Protein AF-A0A814FG96-F1 (afdb_monomer_lite)

Secondary structure (DSSP, 8-state):
------GGGG-----SSS-HHHHHHHHHHHHHHHTSHHHHHHHHHHHHHHHHHHHHHHHHHHHHHHTTT-GGGGT--SS--HHHHHHHHTHHHHHHHHHHHHTTT-TT---PPPP-----SS-TT---------TT-HHHHHHHHHHHHHTTTTEEEEEPTTSS-EEEEE-HHHHHHHHHHHHHHS--STT--GGGTS-GGGSPPHHHHHHHHHHHHHHHHHHHHHHHHHHHHHTT--HHHHHHHHHH-EE-TT--EE--HHHHHHHHHHHHHHTT--EEEEEEEEETTEEEEEEEEEEE-HHHHHHHHHHHHTT-THHHHTT-TTSEEEEEE-HHHHHHSGGGGS--EEEEEEE-SS-HHHHHHHHH-GGG-SB--S--HHHHHHHHHHHT--

Foldseek 3Di:
DPPPPLVLVVAQLPFDDFDSLLVLVLSLVLSVVCPDPVSVVLVVVLVVQVVQLVVQVLVVLVVCVVCVDCPVVVVADPDRDPVNVCVSSRVVVNVCSQPVQLVVPPPPDDDDDDDDDDDDPDDPVQDDPADADDSSNSVLVVLSRVLSRLSVPDWDWDQPPPLPDIDTDDQLVVSVVVVLVVQQPPCRPDNDGPCVRQDPVNDDDSVRSVVVNLNSQLRNQSNSLNHLLVLCVVLPADPVLSCLQVVQWDQDPSRGIHTDPVSSVLSVVVVCLVVFAKAKEWEWEADPQATATWIKTKTFDPVLVVVVVVCVVVVNCVNSVCSDPRGIDIGTDDPCCCVDPPVNVDDHHYHYHYDDPDDVVVVSVCVPPPNRHDHDPDDDPVVVVVVVVVVPPD

Structure (mmCIF, N/CA/C/O backbone):
data_AF-A0A814FG96-F1
#
_entry.id   AF-A0A814FG96-F1
#
loop_
_atom_site.group_PDB
_atom_site.id
_atom_site.type_symbol
_atom_site.label_atom_id
_atom_site.label_alt_id
_atom_site.label_comp_id
_atom_site.label_asym_id
_atom_site.label_entity_id
_atom_site.label_seq_id
_atom_site.pdbx_PDB_ins_code
_atom_site.Cartn_x
_atom_site.Cartn_y
_atom_site.Cartn_z
_atom_site.occupancy
_atom_site.B_iso_or_equiv
_atom_site.auth_seq_id
_atom_site.auth_comp_id
_atom_site.auth_asym_id
_atom_site.auth_atom_id
_atom_site.pdbx_PDB_model_num
ATOM 1 N N . MET A 1 1 ? -25.720 1.438 -13.311 1.00 32.06 1 MET A N 1
ATOM 2 C CA . MET A 1 1 ? -24.252 1.304 -13.238 1.00 32.06 1 MET A CA 1
ATOM 3 C C . MET A 1 1 ? -23.891 0.940 -11.808 1.00 32.06 1 MET A C 1
ATOM 5 O O . MET A 1 1 ? -23.768 1.815 -10.967 1.00 32.06 1 MET A O 1
ATOM 9 N N . THR A 1 2 ? -23.833 -0.354 -11.505 1.00 29.09 2 THR A N 1
ATOM 10 C CA . THR A 1 2 ? -23.331 -0.871 -10.227 1.00 29.09 2 THR A CA 1
ATOM 11 C C . THR A 1 2 ? -21.810 -0.804 -10.280 1.00 29.09 2 THR A C 1
ATOM 13 O O . THR A 1 2 ? -21.156 -1.752 -10.710 1.00 29.09 2 THR A O 1
ATOM 16 N N . GLY A 1 3 ? -21.257 0.365 -9.954 1.00 34.72 3 GLY A N 1
ATOM 17 C CA . GLY A 1 3 ? -19.826 0.497 -9.726 1.00 34.72 3 GLY A CA 1
ATOM 18 C C . GLY A 1 3 ? -19.466 -0.430 -8.578 1.00 34.72 3 GLY A C 1
ATOM 19 O O . GLY A 1 3 ? -19.923 -0.241 -7.454 1.00 34.72 3 GLY A O 1
ATOM 20 N N . THR A 1 4 ? -18.713 -1.484 -8.867 1.00 39.66 4 THR A N 1
ATOM 21 C CA . THR A 1 4 ? -18.020 -2.234 -7.830 1.00 39.66 4 THR A CA 1
ATOM 22 C C . THR A 1 4 ? -17.029 -1.265 -7.201 1.00 39.66 4 THR A C 1
ATOM 24 O O . THR A 1 4 ? -15.940 -1.096 -7.744 1.00 39.66 4 THR A O 1
ATOM 27 N N . ASN A 1 5 ? -17.418 -0.589 -6.118 1.00 45.56 5 ASN A N 1
ATOM 28 C CA . ASN A 1 5 ? -16.487 0.198 -5.319 1.00 45.56 5 ASN A CA 1
ATOM 29 C C . ASN A 1 5 ? -15.372 -0.760 -4.889 1.00 45.56 5 ASN A C 1
ATOM 31 O O . ASN A 1 5 ? -15.609 -1.716 -4.148 1.00 45.56 5 ASN A O 1
ATOM 35 N N . ASP A 1 6 ? -14.189 -0.587 -5.470 1.00 56.34 6 ASP A N 1
ATOM 36 C CA . ASP A 1 6 ? -12.987 -1.302 -5.067 1.00 56.34 6 ASP A CA 1
ATOM 37 C C . ASP A 1 6 ? -12.554 -0.658 -3.747 1.00 56.34 6 ASP A C 1
ATOM 39 O O . ASP A 1 6 ? -11.862 0.352 -3.742 1.00 56.34 6 ASP A O 1
ATOM 43 N N . ILE A 1 7 ? -13.067 -1.175 -2.625 1.00 56.53 7 ILE A N 1
ATOM 44 C CA . ILE A 1 7 ? -12.892 -0.601 -1.275 1.00 56.53 7 ILE A CA 1
ATOM 45 C C . ILE A 1 7 ? -11.400 -0.437 -0.930 1.00 56.53 7 ILE A C 1
ATOM 47 O O . ILE A 1 7 ? -11.021 0.467 -0.190 1.00 56.53 7 ILE A O 1
ATOM 51 N N . LEU A 1 8 ? -10.529 -1.269 -1.513 1.00 49.03 8 LEU A N 1
ATOM 52 C CA . LEU A 1 8 ? -9.080 -1.170 -1.338 1.00 49.03 8 LEU A CA 1
ATOM 53 C C . LEU A 1 8 ? -8.465 0.036 -2.070 1.00 49.03 8 LEU A C 1
ATOM 55 O O . LEU A 1 8 ? -7.404 0.506 -1.663 1.00 49.03 8 LEU A O 1
ATOM 59 N N . ALA A 1 9 ? -9.128 0.575 -3.098 1.00 50.78 9 ALA A N 1
ATOM 60 C CA . ALA A 1 9 ? -8.677 1.759 -3.830 1.00 50.78 9 ALA A CA 1
ATOM 61 C C . ALA A 1 9 ? -8.843 3.071 -3.035 1.00 50.78 9 ALA A C 1
ATOM 63 O O . ALA A 1 9 ? -8.224 4.074 -3.383 1.00 50.78 9 ALA A O 1
ATOM 64 N N . GLU A 1 10 ? -9.633 3.074 -1.955 1.00 50.91 10 GLU A N 1
ATOM 65 C CA . GLU A 1 10 ? -9.820 4.236 -1.066 1.00 50.91 10 GLU A CA 1
ATOM 66 C C . GLU A 1 10 ? -8.722 4.349 0.010 1.00 50.91 10 GLU A C 1
ATOM 68 O O . GLU A 1 10 ? -8.708 5.280 0.821 1.00 50.91 10 GLU A O 1
ATOM 73 N N . PHE A 1 11 ? -7.797 3.389 0.048 1.00 43.09 11 PHE A N 1
ATOM 74 C CA . PHE A 1 11 ? -6.845 3.238 1.132 1.00 43.09 11 PHE A CA 1
ATOM 75 C C . PHE A 1 11 ? -5.525 3.984 0.877 1.00 43.09 11 PHE A C 1
ATOM 77 O O . PHE A 1 11 ? -4.834 3.743 -0.111 1.00 43.09 11 PHE A O 1
ATOM 84 N N . ASP A 1 12 ? -5.119 4.841 1.820 1.00 52.84 12 ASP A N 1
ATOM 85 C CA . ASP A 1 12 ? -3.823 5.526 1.793 1.00 52.84 12 ASP A CA 1
ATOM 86 C C . ASP A 1 12 ? -2.829 4.888 2.776 1.00 52.84 12 ASP A C 1
ATOM 88 O O . ASP A 1 12 ? -2.975 5.003 3.997 1.00 52.84 12 ASP A O 1
ATOM 92 N N . ALA A 1 13 ? -1.789 4.247 2.236 1.00 53.00 13 ALA A N 1
ATOM 93 C CA . ALA A 1 13 ? -0.706 3.638 3.006 1.00 53.00 13 ALA A CA 1
ATOM 94 C C . ALA A 1 13 ? 0.504 4.572 3.246 1.00 53.00 13 ALA A C 1
ATOM 96 O O . ALA A 1 13 ? 1.522 4.136 3.800 1.00 53.00 13 ALA A O 1
ATOM 97 N N . HIS A 1 14 ? 0.434 5.851 2.849 1.00 56.59 14 HIS A N 1
ATOM 98 C CA . HIS A 1 14 ? 1.506 6.825 3.067 1.00 56.59 14 HIS A CA 1
ATOM 99 C C . HIS A 1 14 ? 1.584 7.205 4.545 1.00 56.59 14 HIS A C 1
ATOM 101 O O . HIS A 1 14 ? 0.893 8.102 5.017 1.00 56.59 14 HIS A O 1
ATOM 107 N N . VAL A 1 15 ? 2.443 6.537 5.305 1.00 52.94 15 VAL A N 1
ATOM 108 C CA . VAL A 1 15 ? 2.525 6.710 6.759 1.00 52.94 15 VAL A CA 1
ATOM 109 C C . VAL A 1 15 ? 3.957 7.021 7.188 1.00 52.94 15 VAL A C 1
ATOM 111 O O . VAL A 1 15 ? 4.733 6.108 7.428 1.00 52.94 15 VAL A O 1
ATOM 114 N N . GLY A 1 16 ? 4.326 8.297 7.296 1.00 50.75 16 GLY A N 1
ATOM 115 C CA . GLY A 1 16 ? 5.593 8.730 7.909 1.00 50.75 16 GLY A CA 1
ATOM 116 C C . GLY A 1 16 ? 6.891 8.341 7.170 1.00 50.75 16 GLY A C 1
ATOM 117 O O . GLY A 1 16 ? 7.055 7.224 6.685 1.00 50.75 16 GLY A O 1
ATOM 118 N N . ASP A 1 17 ? 7.783 9.327 7.100 1.00 51.94 17 ASP A N 1
ATOM 119 C CA . ASP A 1 17 ? 9.218 9.471 6.773 1.00 51.94 17 ASP A CA 1
ATOM 120 C C . ASP A 1 17 ? 10.021 8.436 5.951 1.00 51.94 17 ASP A C 1
ATOM 122 O O . ASP A 1 17 ? 11.017 8.832 5.347 1.00 51.94 17 ASP A O 1
ATOM 126 N N . CYS A 1 18 ? 9.641 7.159 5.839 1.00 57.38 18 CYS A N 1
ATOM 127 C CA . CYS A 1 18 ? 10.362 6.178 5.017 1.00 57.38 18 CYS A CA 1
ATOM 128 C C . CYS A 1 18 ? 9.415 5.180 4.329 1.00 57.38 18 CYS A C 1
ATOM 130 O O . CYS A 1 18 ? 8.377 4.790 4.865 1.00 57.38 18 CYS A O 1
ATOM 132 N N . SER A 1 19 ? 9.795 4.710 3.139 1.00 69.88 19 SER A N 1
ATOM 133 C CA . SER A 1 19 ? 9.198 3.518 2.512 1.00 69.88 19 SER A CA 1
ATOM 134 C C . SER A 1 19 ? 7.707 3.607 2.138 1.00 69.88 19 SER A C 1
ATOM 136 O O . SER A 1 19 ? 7.017 2.589 2.086 1.00 69.88 19 SER A O 1
ATOM 138 N N . CYS A 1 20 ? 7.157 4.798 1.878 1.00 78.88 20 CYS A N 1
ATOM 139 C CA . CYS A 1 20 ? 5.778 4.918 1.378 1.00 78.88 20 CYS A CA 1
ATOM 140 C C . CYS A 1 20 ? 5.579 4.187 0.038 1.00 78.88 20 CYS A C 1
ATOM 142 O O . CYS A 1 20 ? 4.586 3.484 -0.129 1.00 78.88 20 CYS A O 1
ATOM 144 N N . HIS A 1 21 ? 6.567 4.255 -0.858 1.00 83.62 21 HIS A N 1
ATOM 145 C CA . HIS A 1 21 ? 6.588 3.532 -2.132 1.00 83.62 21 HIS A CA 1
ATOM 146 C C . HIS A 1 21 ? 6.525 2.010 -1.949 1.00 83.62 21 HIS A C 1
ATOM 148 O O . HIS A 1 21 ? 5.858 1.327 -2.720 1.00 83.62 21 HIS A O 1
ATOM 154 N N . LEU A 1 22 ? 7.153 1.480 -0.895 1.00 89.94 22 LEU A N 1
ATOM 155 C CA . LEU A 1 22 ? 7.085 0.057 -0.554 1.00 89.94 22 LEU A CA 1
ATOM 156 C C . LEU A 1 22 ? 5.679 -0.354 -0.126 1.00 89.94 22 LEU A C 1
ATOM 158 O O . LEU A 1 22 ? 5.144 -1.343 -0.612 1.00 89.94 22 LEU A O 1
ATOM 162 N N . ARG A 1 23 ? 5.036 0.445 0.726 1.00 89.38 23 ARG A N 1
ATOM 163 C CA . ARG A 1 23 ? 3.675 0.152 1.191 1.00 89.38 23 ARG A CA 1
ATOM 164 C C . ARG A 1 23 ? 2.630 0.306 0.094 1.00 89.38 23 ARG A C 1
ATOM 166 O O . ARG A 1 23 ? 1.677 -0.464 0.072 1.00 89.38 23 ARG A O 1
ATOM 173 N N . ALA A 1 24 ? 2.830 1.232 -0.842 1.00 86.88 24 ALA A N 1
ATOM 174 C CA . ALA A 1 24 ? 2.016 1.308 -2.052 1.00 86.88 24 ALA A CA 1
ATOM 175 C C . ALA A 1 24 ? 2.110 0.003 -2.869 1.00 86.88 24 ALA A C 1
ATOM 177 O O . ALA A 1 24 ? 1.088 -0.530 -3.293 1.00 86.88 24 ALA A O 1
ATOM 178 N N . GLN A 1 25 ? 3.311 -0.570 -3.010 1.00 90.06 25 GLN A N 1
ATOM 179 C CA . GLN A 1 25 ? 3.497 -1.867 -3.671 1.00 90.06 25 GLN A CA 1
ATOM 180 C C . GLN A 1 25 ? 2.870 -3.038 -2.888 1.00 90.06 25 GLN A C 1
ATOM 182 O O . GLN A 1 25 ? 2.277 -3.941 -3.486 1.00 90.06 25 GLN A O 1
ATOM 187 N N . MET A 1 26 ? 2.955 -3.030 -1.556 1.00 92.25 26 MET A N 1
ATOM 188 C CA . MET A 1 26 ? 2.287 -4.024 -0.702 1.00 92.25 26 MET A CA 1
ATOM 189 C C . MET A 1 26 ? 0.759 -3.953 -0.848 1.00 92.25 26 MET A C 1
ATOM 191 O O . MET A 1 26 ? 0.104 -4.982 -1.013 1.00 92.25 26 MET A O 1
ATOM 195 N N . LEU A 1 27 ? 0.190 -2.744 -0.866 1.00 90.12 27 LEU A N 1
ATOM 196 C CA . LEU A 1 27 ? -1.242 -2.523 -1.082 1.00 90.12 27 LEU A CA 1
ATOM 197 C C . LEU A 1 27 ? -1.688 -2.949 -2.486 1.00 90.12 27 LEU A C 1
ATOM 199 O O . LEU A 1 27 ? -2.752 -3.547 -2.642 1.00 90.12 27 LEU A O 1
ATOM 203 N N . LEU A 1 28 ? -0.865 -2.704 -3.507 1.00 88.50 28 LEU A N 1
ATOM 204 C CA . LEU A 1 28 ? -1.119 -3.213 -4.852 1.00 88.50 28 LEU A CA 1
ATOM 205 C C . LEU A 1 28 ? -1.149 -4.748 -4.866 1.00 88.50 28 LEU A C 1
ATOM 207 O O . LEU A 1 28 ? -2.043 -5.340 -5.465 1.00 88.50 28 LEU A O 1
ATOM 211 N N . SER A 1 29 ? -0.222 -5.392 -4.153 1.00 89.62 29 SER A N 1
ATOM 212 C CA . SER A 1 29 ? -0.189 -6.855 -4.022 1.00 89.62 29 SER A CA 1
ATOM 213 C C . SER A 1 29 ? -1.454 -7.392 -3.345 1.00 89.62 29 SER A C 1
ATOM 215 O O . SER A 1 29 ? -2.035 -8.362 -3.829 1.00 89.62 29 SER A O 1
ATOM 217 N N . LEU A 1 30 ? -1.931 -6.724 -2.286 1.00 90.25 30 LEU A N 1
ATOM 218 C CA . LEU A 1 30 ? -3.223 -7.023 -1.657 1.00 90.25 30 LEU A CA 1
ATOM 219 C C . LEU A 1 30 ? -4.380 -6.859 -2.645 1.00 90.25 30 LEU A C 1
ATOM 221 O O . LEU A 1 30 ? -5.198 -7.761 -2.786 1.00 90.25 30 LEU A O 1
ATOM 225 N N . THR A 1 31 ? -4.427 -5.741 -3.367 1.00 86.62 31 THR A N 1
ATOM 226 C CA . THR A 1 31 ? -5.494 -5.453 -4.336 1.00 86.62 31 THR A CA 1
ATOM 227 C C . THR A 1 31 ? -5.555 -6.529 -5.417 1.00 86.62 31 THR A C 1
ATOM 229 O O . THR A 1 31 ? -6.626 -7.047 -5.721 1.00 86.62 31 THR A O 1
ATOM 232 N N . CYS A 1 32 ? -4.407 -6.933 -5.963 1.00 85.62 32 CYS A N 1
ATOM 233 C CA . CYS A 1 32 ? -4.328 -8.028 -6.926 1.00 85.62 32 CYS A CA 1
ATOM 234 C C . CYS A 1 32 ? -4.783 -9.364 -6.322 1.00 85.62 32 CYS A C 1
ATOM 236 O O . CYS A 1 32 ? -5.530 -10.096 -6.965 1.00 85.62 32 CYS A O 1
ATOM 238 N N . TYR A 1 33 ? -4.379 -9.665 -5.087 1.00 87.06 33 TYR A N 1
ATOM 239 C CA . TYR A 1 33 ? -4.715 -10.917 -4.411 1.00 87.06 33 TYR A CA 1
ATOM 240 C C . TYR A 1 33 ? -6.209 -11.037 -4.081 1.00 87.06 33 TYR A C 1
ATOM 242 O O . TYR A 1 33 ? -6.802 -12.090 -4.305 1.00 87.06 33 TYR A O 1
ATOM 250 N N . TYR A 1 34 ? -6.838 -9.967 -3.594 1.00 84.62 34 TYR A N 1
ATOM 251 C CA . TYR A 1 34 ? -8.239 -9.961 -3.155 1.00 84.62 34 TYR A CA 1
ATOM 252 C C . TYR A 1 34 ? -9.258 -9.690 -4.273 1.00 84.62 34 TYR A C 1
ATOM 254 O O . TYR A 1 34 ? -10.462 -9.705 -4.027 1.00 84.62 34 TYR A O 1
ATOM 262 N N . ARG A 1 35 ? -8.804 -9.495 -5.517 1.00 82.19 35 ARG A N 1
ATOM 263 C CA . ARG A 1 35 ? -9.688 -9.365 -6.690 1.00 82.19 35 ARG A CA 1
ATOM 264 C C . ARG A 1 35 ? -10.428 -10.646 -7.063 1.00 82.19 35 ARG A C 1
ATOM 266 O O . ARG A 1 35 ? -11.448 -10.576 -7.744 1.00 82.19 35 ARG A O 1
ATOM 273 N N . GLU A 1 36 ? -9.927 -11.803 -6.645 1.00 83.12 36 GLU A N 1
ATOM 274 C CA . GLU A 1 36 ? -10.606 -13.082 -6.851 1.00 83.12 36 GLU A CA 1
ATOM 275 C C . GLU A 1 36 ? -11.927 -13.135 -6.065 1.00 83.12 36 GLU A C 1
ATOM 277 O O . GLU A 1 36 ? -11.969 -12.794 -4.883 1.00 83.12 36 GLU A O 1
ATOM 282 N N . SER A 1 37 ? -13.008 -13.609 -6.698 1.00 76.88 37 SER A N 1
ATOM 283 C CA . SER A 1 37 ? -14.371 -13.563 -6.136 1.00 76.88 37 SER A CA 1
ATOM 284 C C . SER A 1 37 ? -14.483 -14.164 -4.732 1.00 76.88 37 SER A C 1
ATOM 286 O O . SER A 1 37 ? -15.028 -13.526 -3.838 1.00 76.88 37 SER A O 1
ATOM 288 N N . LYS A 1 38 ? -13.884 -15.338 -4.502 1.00 79.44 38 LYS A N 1
ATOM 289 C CA . LYS A 1 38 ? -13.895 -16.018 -3.192 1.00 79.44 38 LYS A CA 1
ATOM 290 C C . LYS A 1 38 ? -13.230 -15.208 -2.076 1.00 79.44 38 LYS A C 1
ATOM 292 O O . LYS A 1 38 ? -13.612 -15.314 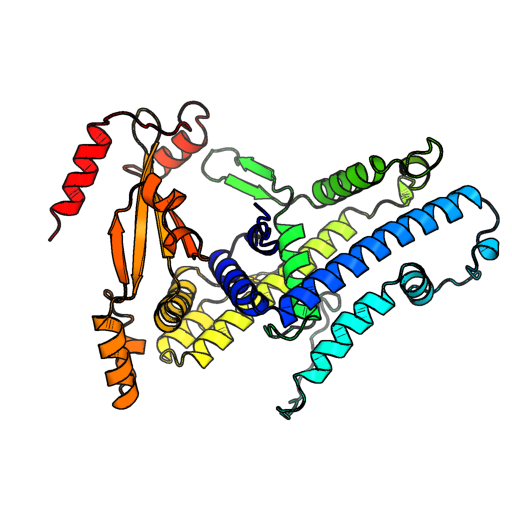-0.918 1.00 79.44 38 LYS A O 1
ATOM 297 N N . ARG A 1 39 ? -12.197 -14.428 -2.404 1.00 82.81 39 ARG A N 1
ATOM 298 C CA . ARG A 1 39 ? -11.474 -13.597 -1.427 1.00 82.81 39 ARG A CA 1
ATOM 299 C C . ARG A 1 39 ? -12.190 -12.273 -1.188 1.00 82.81 39 ARG A C 1
ATOM 301 O O . ARG A 1 39 ? -12.099 -11.722 -0.096 1.00 82.81 39 ARG A O 1
ATOM 308 N N . ARG A 1 40 ? -12.935 -11.793 -2.184 1.00 80.50 40 ARG A N 1
ATOM 309 C CA . ARG A 1 40 ? -13.834 -10.650 -2.037 1.00 80.50 40 ARG A CA 1
ATOM 310 C C . ARG A 1 40 ? -14.973 -10.945 -1.062 1.00 80.50 40 ARG A C 1
ATOM 312 O O . ARG A 1 40 ? -15.232 -10.117 -0.200 1.00 80.50 40 ARG A O 1
ATOM 319 N N . GLU A 1 41 ? -15.565 -12.138 -1.140 1.00 83.69 41 GLU A N 1
ATOM 320 C CA . GLU A 1 41 ? -16.583 -12.593 -0.179 1.00 83.69 41 GLU A CA 1
ATOM 321 C C . GLU A 1 41 ? -16.067 -12.516 1.266 1.00 83.69 41 GLU A C 1
ATOM 323 O O . GLU A 1 41 ? -16.760 -12.006 2.137 1.00 83.69 41 GLU A O 1
ATOM 328 N N . TRP A 1 42 ? -14.809 -12.903 1.511 1.00 85.00 42 TRP A N 1
ATOM 329 C CA . TRP A 1 42 ? -14.197 -12.759 2.836 1.00 85.00 42 TRP A CA 1
ATOM 330 C C . TRP A 1 42 ? -14.103 -11.295 3.303 1.00 85.00 42 TRP A C 1
ATOM 332 O O . TRP A 1 42 ? -14.369 -11.014 4.471 1.00 85.00 42 TRP A O 1
ATOM 342 N N . ILE A 1 43 ? -13.748 -10.352 2.418 1.00 83.19 43 ILE A N 1
ATOM 343 C CA . ILE A 1 43 ? -13.726 -8.919 2.764 1.00 83.19 43 ILE A CA 1
ATOM 344 C C . ILE A 1 43 ? -15.132 -8.460 3.163 1.00 83.19 43 ILE A C 1
ATOM 346 O O . ILE A 1 43 ? -15.290 -7.790 4.185 1.00 83.19 43 ILE A O 1
ATOM 350 N N . ASP A 1 44 ? -16.141 -8.833 2.377 1.00 85.81 44 ASP A N 1
ATOM 351 C CA . ASP A 1 44 ? -17.533 -8.466 2.632 1.00 85.81 44 ASP A CA 1
ATOM 352 C C . ASP A 1 44 ? -18.036 -9.060 3.963 1.00 85.81 44 ASP A C 1
ATOM 354 O O . ASP A 1 44 ? -18.665 -8.348 4.753 1.00 85.81 44 ASP A O 1
ATOM 358 N N . ASP A 1 45 ? -17.677 -10.312 4.271 1.00 86.00 45 ASP A N 1
ATOM 359 C CA . ASP A 1 45 ? -17.979 -10.974 5.547 1.00 86.00 45 ASP A CA 1
ATOM 360 C C . ASP A 1 45 ? -17.340 -10.241 6.736 1.00 86.00 45 ASP A C 1
ATOM 362 O O . ASP A 1 45 ? -18.005 -9.971 7.742 1.00 86.00 45 ASP A O 1
ATOM 366 N N . VAL A 1 46 ? -16.056 -9.874 6.630 1.00 85.94 46 VAL A N 1
ATOM 367 C CA . VAL A 1 46 ? -15.350 -9.124 7.682 1.00 85.94 46 VAL A CA 1
ATOM 368 C C . VAL A 1 46 ? -15.980 -7.750 7.888 1.00 85.94 46 VAL A C 1
ATOM 370 O O . VAL A 1 46 ? -16.212 -7.358 9.032 1.00 85.94 46 VAL A O 1
ATOM 373 N N . ILE A 1 47 ? -16.310 -7.032 6.811 1.00 86.44 47 ILE A N 1
ATOM 374 C CA . ILE A 1 47 ? -17.018 -5.746 6.894 1.00 86.44 47 ILE A CA 1
ATOM 375 C C . ILE A 1 47 ? -18.373 -5.928 7.585 1.00 86.44 47 ILE A C 1
ATOM 377 O O . ILE A 1 47 ? -18.734 -5.123 8.446 1.00 86.44 47 ILE A O 1
ATOM 381 N N . GLY A 1 48 ? -19.116 -6.982 7.240 1.00 87.00 48 GLY A N 1
ATOM 382 C CA . GLY A 1 48 ? -20.388 -7.319 7.876 1.00 87.00 48 GLY A CA 1
ATOM 383 C C . GLY A 1 48 ? -20.244 -7.539 9.382 1.00 87.00 48 GLY A C 1
ATOM 384 O O . GLY A 1 48 ? -21.003 -6.969 10.168 1.00 87.00 48 GLY A O 1
ATOM 385 N N . VAL A 1 49 ? -19.232 -8.301 9.806 1.00 88.38 49 VAL A N 1
ATOM 386 C CA . VAL A 1 49 ? -18.964 -8.536 11.232 1.00 88.38 49 VAL A CA 1
ATOM 387 C C . VAL A 1 49 ? -18.522 -7.266 11.953 1.00 88.38 49 VAL A C 1
ATOM 389 O O . VAL A 1 49 ? -19.004 -7.017 13.054 1.00 88.38 49 VAL A O 1
ATOM 392 N N . LEU A 1 50 ? -17.672 -6.432 11.350 1.00 87.25 50 LEU A N 1
ATOM 393 C CA . LEU A 1 50 ? -17.252 -5.162 11.955 1.00 87.25 50 LEU A CA 1
ATOM 394 C C . LEU A 1 50 ? -18.436 -4.209 12.171 1.00 87.25 50 LEU A C 1
ATOM 396 O O . LEU A 1 50 ? -18.556 -3.634 13.251 1.00 87.25 50 LEU A O 1
ATOM 400 N N . LYS A 1 51 ? -19.357 -4.111 11.203 1.00 85.56 51 LYS A N 1
ATOM 401 C CA . LYS A 1 51 ? -20.606 -3.340 11.352 1.00 85.56 51 LYS A CA 1
ATOM 402 C C . LYS A 1 51 ? -21.495 -3.889 12.468 1.00 85.56 51 LYS A C 1
ATOM 404 O O . LYS A 1 51 ? -22.101 -3.128 13.217 1.00 85.56 51 LYS A O 1
ATOM 409 N N . ASN A 1 52 ? -21.570 -5.212 12.607 1.00 86.38 52 ASN A N 1
ATOM 410 C CA . ASN A 1 52 ? -22.314 -5.830 13.703 1.00 86.38 52 ASN A CA 1
ATOM 411 C C . ASN A 1 52 ? -21.668 -5.539 15.062 1.00 86.38 52 ASN A C 1
ATOM 413 O O . ASN A 1 52 ? -22.384 -5.236 16.012 1.00 86.38 52 ASN A O 1
ATOM 417 N N . ILE A 1 53 ? -20.335 -5.583 15.153 1.00 87.69 53 ILE A N 1
ATOM 418 C CA . ILE A 1 53 ? -19.602 -5.218 16.372 1.00 87.69 53 ILE A CA 1
ATOM 419 C C . ILE A 1 53 ? -19.890 -3.765 16.752 1.00 87.69 53 ILE A C 1
ATOM 421 O O . ILE A 1 53 ? -20.202 -3.496 17.908 1.00 87.69 53 ILE A O 1
ATOM 425 N N . GLU A 1 54 ? -19.853 -2.842 15.791 1.00 82.88 54 GLU A N 1
ATOM 426 C CA . GLU A 1 54 ? -20.197 -1.434 16.008 1.00 82.88 54 GLU A CA 1
ATOM 427 C C . GLU A 1 54 ? -21.616 -1.277 16.586 1.00 82.88 54 GLU A C 1
ATOM 429 O O . GLU A 1 54 ? -21.792 -0.679 17.650 1.00 82.88 54 GLU A O 1
ATOM 434 N N . ASN A 1 55 ? -22.616 -1.912 15.966 1.00 82.19 55 ASN A N 1
ATOM 435 C CA . ASN A 1 55 ? -24.002 -1.902 16.451 1.00 82.19 55 ASN A CA 1
ATOM 436 C C . ASN A 1 55 ? -24.156 -2.522 17.852 1.00 82.19 55 ASN A C 1
ATOM 438 O O . ASN A 1 55 ? -24.936 -2.034 18.679 1.00 82.19 55 ASN A O 1
ATOM 442 N N . ASN A 1 56 ? -23.413 -3.591 18.145 1.00 85.12 56 ASN A N 1
ATOM 443 C CA . ASN A 1 56 ? -23.442 -4.249 19.449 1.00 85.12 56 ASN A CA 1
ATOM 444 C C . ASN A 1 56 ? -22.795 -3.386 20.535 1.00 85.12 56 ASN A C 1
ATOM 446 O O . ASN A 1 56 ? -23.329 -3.311 21.641 1.00 85.12 56 ASN A O 1
ATOM 450 N N . ILE A 1 57 ? -21.680 -2.714 20.227 1.00 81.00 57 ILE A N 1
ATOM 451 C CA . ILE A 1 57 ? -21.032 -1.747 21.124 1.00 81.00 57 ILE A CA 1
ATOM 452 C C . ILE A 1 57 ? -22.028 -0.642 21.476 1.00 81.00 57 ILE A C 1
ATOM 454 O O . ILE A 1 57 ? -22.255 -0.364 22.653 1.00 81.00 57 ILE A O 1
ATOM 458 N N . ILE A 1 58 ? -22.668 -0.068 20.461 1.00 74.94 58 ILE A N 1
ATOM 459 C CA . ILE A 1 58 ? -23.700 0.961 20.603 1.00 74.94 58 ILE A CA 1
ATOM 460 C C . ILE A 1 58 ? -24.838 0.494 21.523 1.00 74.94 58 ILE A C 1
ATOM 462 O O . ILE A 1 58 ? -25.200 1.184 22.479 1.00 74.94 58 ILE A O 1
ATOM 466 N N . THR A 1 59 ? -25.379 -0.698 21.264 1.00 77.94 59 THR A N 1
ATOM 467 C CA . THR A 1 59 ? -26.486 -1.268 22.046 1.00 77.94 59 THR A CA 1
ATOM 468 C C . THR A 1 59 ? -26.064 -1.512 23.493 1.00 77.94 59 THR A C 1
ATOM 470 O O . THR A 1 59 ? -26.774 -1.136 24.424 1.00 77.94 59 THR A O 1
ATOM 473 N N . MET A 1 60 ? -24.871 -2.077 23.692 1.00 79.38 60 MET A N 1
ATOM 474 C CA . MET A 1 60 ? -24.295 -2.322 25.011 1.00 79.38 60 MET A CA 1
ATOM 475 C C . MET A 1 60 ? -24.120 -1.022 25.804 1.00 79.38 60 MET A C 1
ATOM 477 O O . MET A 1 60 ? -24.458 -0.987 26.987 1.00 79.38 60 MET A O 1
ATOM 481 N N . TYR A 1 61 ? -23.634 0.052 25.177 1.00 73.44 61 TYR A N 1
ATOM 482 C CA . TYR A 1 61 ? -23.526 1.359 25.829 1.00 73.44 61 TYR A CA 1
ATOM 483 C C . TYR A 1 61 ? -24.896 1.928 26.219 1.00 73.44 61 TYR A C 1
ATOM 485 O O . TYR A 1 61 ? -25.050 2.412 27.342 1.00 73.44 61 TYR A O 1
ATOM 493 N N . SER A 1 62 ? -25.900 1.821 25.343 1.00 71.50 62 SER A N 1
ATOM 494 C CA . SER A 1 62 ? -27.277 2.251 25.639 1.00 71.50 62 SER A CA 1
ATOM 495 C C . SER A 1 62 ? -27.868 1.496 26.837 1.00 71.50 62 SER A C 1
ATOM 497 O O . SER A 1 62 ? -28.472 2.086 27.738 1.00 71.50 62 SER A O 1
ATOM 499 N N . ASP A 1 63 ? -27.620 0.190 26.903 1.00 74.44 63 ASP A N 1
ATOM 500 C CA . ASP A 1 63 ? -28.034 -0.665 28.010 1.00 74.44 63 ASP A CA 1
ATOM 501 C C . ASP A 1 63 ? -27.359 -0.285 29.335 1.00 74.44 63 ASP A C 1
ATOM 503 O O . ASP A 1 63 ? -28.040 -0.171 30.359 1.00 74.44 63 ASP A O 1
ATOM 507 N N . ILE A 1 64 ? -26.043 -0.036 29.319 1.00 72.69 64 ILE A N 1
ATOM 508 C CA . ILE A 1 64 ? -25.279 0.440 30.486 1.00 72.69 64 ILE A CA 1
ATOM 509 C C . ILE A 1 64 ? -25.840 1.769 30.992 1.00 72.69 64 ILE A C 1
ATOM 511 O O . ILE A 1 64 ? -26.049 1.919 32.198 1.00 72.69 64 ILE A O 1
ATOM 515 N N . HIS A 1 65 ? -26.145 2.698 30.084 1.00 67.88 65 HIS A N 1
ATOM 516 C CA . HIS A 1 65 ? -26.738 3.984 30.434 1.00 67.88 65 HIS A CA 1
ATOM 517 C C . HIS A 1 65 ? -28.088 3.824 31.132 1.00 67.88 65 HIS A C 1
ATOM 519 O O . HIS A 1 65 ? -28.297 4.314 32.241 1.00 67.88 65 HIS A O 1
ATOM 525 N N . ARG A 1 66 ? -29.011 3.087 30.507 1.00 68.25 66 ARG A N 1
ATOM 526 C CA . ARG A 1 66 ? -30.354 2.856 31.053 1.00 68.25 66 ARG A CA 1
ATOM 527 C C . ARG A 1 66 ? -30.302 2.183 32.426 1.00 68.25 66 ARG A C 1
ATOM 529 O O . ARG A 1 66 ? -31.191 2.394 33.247 1.00 68.25 66 ARG A O 1
ATOM 536 N N . ALA A 1 67 ? -29.267 1.385 32.674 1.00 68.62 67 ALA A N 1
ATOM 537 C CA . ALA A 1 67 ? -29.112 0.615 33.893 1.00 68.62 67 ALA A CA 1
ATOM 538 C C . ALA A 1 67 ? -28.382 1.338 35.040 1.00 68.62 67 ALA A C 1
ATOM 540 O O . ALA A 1 67 ? -28.258 0.685 36.075 1.00 68.62 67 ALA A O 1
ATOM 541 N N . HIS A 1 68 ? -27.898 2.590 34.885 1.00 58.44 68 HIS A N 1
ATOM 542 C CA . HIS A 1 68 ? -27.069 3.404 35.819 1.00 58.44 68 HIS A CA 1
ATOM 543 C C . HIS A 1 68 ? -27.290 3.139 37.340 1.00 58.44 68 HIS A C 1
ATOM 545 O O . HIS A 1 68 ? -27.840 3.953 38.077 1.00 58.44 68 HIS A O 1
ATOM 551 N N . GLY A 1 69 ? -26.827 1.984 37.833 1.00 53.84 69 GLY A N 1
ATOM 552 C CA . GLY A 1 69 ? -27.058 1.488 39.195 1.00 53.84 69 GLY A CA 1
ATOM 553 C C . GLY A 1 69 ? -26.972 -0.040 39.350 1.00 53.84 69 GLY A C 1
ATOM 554 O O . GLY A 1 69 ? -26.462 -0.515 40.363 1.00 53.84 69 GLY A O 1
ATOM 555 N N . VAL A 1 70 ? -27.389 -0.837 38.353 1.00 55.22 70 VAL A N 1
ATOM 556 C CA . VAL A 1 70 ? -27.346 -2.316 38.420 1.00 55.22 70 VAL A CA 1
ATOM 557 C C . VAL A 1 70 ? -26.753 -2.918 37.144 1.00 55.22 70 VAL A C 1
ATOM 559 O O . VAL A 1 70 ? -27.443 -3.538 36.337 1.00 55.22 70 VAL A O 1
ATOM 562 N N . VAL A 1 71 ? -25.429 -2.811 37.005 1.00 57.69 71 VAL A N 1
ATOM 563 C CA . VAL A 1 71 ? -24.637 -3.455 35.932 1.00 57.69 71 VAL A CA 1
ATOM 564 C C . VAL A 1 71 ? -24.897 -4.974 35.863 1.00 57.69 71 VAL A C 1
ATOM 566 O O . VAL A 1 71 ? -24.935 -5.550 34.779 1.00 57.69 71 VAL A O 1
ATOM 569 N N . ARG A 1 72 ? -25.215 -5.608 37.005 1.00 55.12 72 ARG A N 1
ATOM 570 C CA . ARG A 1 72 ? -25.582 -7.036 37.105 1.00 55.12 72 ARG A CA 1
ATOM 571 C C . ARG A 1 72 ? -26.791 -7.433 36.253 1.00 55.12 72 ARG A C 1
ATOM 573 O O . ARG A 1 72 ? -26.839 -8.558 35.768 1.00 55.12 72 ARG A O 1
ATOM 580 N N . SER A 1 73 ? -27.747 -6.523 36.052 1.00 58.19 73 SER A N 1
ATOM 581 C CA . SER A 1 73 ? -28.959 -6.783 35.255 1.00 58.19 73 SER A CA 1
ATOM 582 C C . SER A 1 73 ? -28.669 -6.919 33.761 1.00 58.19 73 SER A C 1
ATOM 584 O O . SER A 1 73 ? -29.442 -7.532 33.033 1.00 58.19 73 SER A O 1
ATOM 586 N N . LEU A 1 74 ? -27.515 -6.417 33.320 1.00 59.25 74 LEU A N 1
ATOM 587 C CA . LEU A 1 74 ? -27.045 -6.548 31.950 1.00 59.25 74 LEU A CA 1
ATOM 588 C C . LEU A 1 74 ? -26.325 -7.876 31.712 1.00 59.25 74 LEU A C 1
ATOM 590 O O . LEU A 1 74 ? -25.803 -8.070 30.624 1.00 59.25 74 LEU A O 1
ATOM 594 N N . GLY A 1 75 ? -26.251 -8.774 32.700 1.00 61.28 75 GLY A N 1
ATOM 595 C CA . GLY A 1 75 ? -25.498 -10.031 32.605 1.00 61.28 75 GLY A CA 1
ATOM 596 C C . GLY A 1 75 ? -24.002 -9.879 32.888 1.00 61.28 75 GLY A C 1
ATOM 597 O O . GLY A 1 75 ? -23.243 -10.832 32.756 1.00 61.28 75 GLY A O 1
ATOM 598 N N . PHE A 1 76 ? -23.569 -8.693 33.305 1.00 61.78 76 PHE A N 1
ATOM 599 C CA . PHE A 1 76 ? -22.200 -8.444 33.715 1.00 61.78 76 PHE A CA 1
ATOM 600 C C . PHE A 1 76 ? -22.001 -8.821 35.190 1.00 61.78 76 PHE A C 1
ATOM 602 O O . PHE A 1 76 ? -22.630 -8.249 36.084 1.00 61.78 76 PHE A O 1
ATOM 609 N N . SER A 1 77 ? -21.131 -9.796 35.463 1.00 60.69 77 SER A N 1
ATOM 610 C CA . SER A 1 77 ? -20.743 -10.137 36.836 1.00 60.69 77 SER A CA 1
ATOM 611 C C . SER A 1 77 ? -19.922 -8.994 37.473 1.00 60.69 77 SER A C 1
ATOM 613 O O . SER A 1 77 ? -19.493 -8.071 36.788 1.00 60.69 77 SER A O 1
ATOM 615 N N . SER A 1 78 ? -19.669 -9.016 38.789 1.00 57.59 78 SER A N 1
ATOM 616 C CA . SER A 1 78 ? -18.770 -8.032 39.435 1.00 57.59 78 SER A CA 1
ATOM 617 C C . SER A 1 78 ? -17.313 -8.114 38.954 1.00 57.59 78 SER A C 1
ATOM 619 O O . SER A 1 78 ? -16.511 -7.256 39.307 1.00 57.59 78 SER A O 1
ATOM 621 N N . LEU A 1 79 ? -16.974 -9.139 38.170 1.00 57.22 79 LEU A N 1
ATOM 622 C CA . LEU A 1 79 ? -15.690 -9.341 37.511 1.00 57.22 79 LEU A CA 1
ATOM 623 C C . LEU A 1 79 ? -15.973 -9.655 36.037 1.00 57.22 79 LEU A C 1
ATOM 625 O O . LEU A 1 79 ? -15.982 -10.814 35.634 1.00 57.22 79 LEU A O 1
ATOM 629 N N . ILE A 1 80 ? -16.287 -8.631 35.244 1.00 69.06 80 ILE A N 1
ATOM 630 C CA . ILE A 1 80 ? -16.357 -8.775 33.785 1.00 69.06 80 ILE A CA 1
ATOM 631 C C . ILE A 1 80 ? -14.921 -8.946 33.298 1.00 69.06 80 ILE A C 1
ATOM 633 O O . ILE A 1 80 ? -14.088 -8.064 33.532 1.00 69.06 80 ILE A O 1
ATOM 637 N N . SER A 1 81 ? -14.618 -10.063 32.645 1.00 78.38 81 SER A N 1
ATOM 638 C 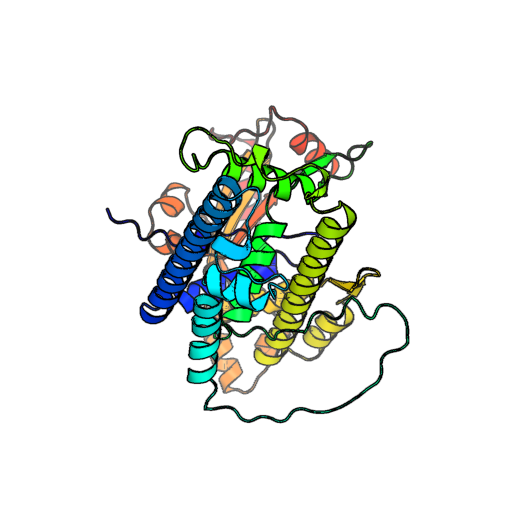CA . SER A 1 81 ? -13.347 -10.191 31.939 1.00 78.38 81 SER A CA 1
ATOM 639 C C . SER A 1 81 ? -13.406 -9.445 30.600 1.00 78.38 81 SER A C 1
ATOM 641 O O . SER A 1 81 ? -14.478 -9.197 30.048 1.00 78.38 81 SER A O 1
ATOM 643 N N . LEU A 1 82 ? -12.246 -9.084 30.047 1.00 75.50 82 LEU A N 1
ATOM 644 C CA . LEU A 1 82 ? -12.181 -8.539 28.685 1.00 75.50 82 LEU A CA 1
ATOM 645 C C . LEU A 1 82 ? -12.753 -9.517 27.649 1.00 75.50 82 LEU A C 1
ATOM 647 O O . LEU A 1 82 ? -13.358 -9.077 26.676 1.00 75.50 82 LEU A O 1
ATOM 651 N N . ASP A 1 83 ? -12.612 -10.820 27.890 1.00 77.62 83 ASP A N 1
ATOM 652 C CA . ASP A 1 83 ? -13.131 -11.861 27.007 1.00 77.62 83 ASP A CA 1
ATOM 653 C C . ASP A 1 83 ? -14.666 -11.869 26.999 1.00 77.62 83 ASP A C 1
ATOM 655 O O . ASP A 1 83 ? -15.259 -11.879 25.924 1.00 77.62 83 ASP A O 1
ATOM 659 N N . ASP A 1 84 ? -15.314 -11.720 28.162 1.00 79.25 84 ASP A N 1
ATOM 660 C CA . ASP A 1 84 ? -16.780 -11.603 28.251 1.00 79.25 84 ASP A CA 1
ATOM 661 C C . ASP A 1 84 ? -17.300 -10.372 27.488 1.00 79.25 84 ASP A C 1
ATOM 663 O O . ASP A 1 84 ? -18.359 -10.408 26.853 1.00 79.25 84 ASP A O 1
ATOM 667 N N . LEU A 1 85 ? -16.554 -9.262 27.541 1.00 79.88 85 LEU A N 1
ATOM 668 C CA . LEU A 1 85 ? -16.882 -8.046 26.797 1.00 79.88 85 LEU A CA 1
ATOM 669 C C . LEU A 1 85 ? -16.735 -8.275 25.287 1.00 79.88 85 LEU A C 1
ATOM 671 O O . LEU A 1 85 ? -17.624 -7.904 24.521 1.00 79.88 85 LEU A O 1
ATOM 675 N N . PHE A 1 86 ? -15.635 -8.900 24.864 1.00 84.56 86 PHE A N 1
ATOM 676 C CA . PHE A 1 86 ? -15.375 -9.237 23.467 1.00 84.56 86 PHE A CA 1
ATOM 677 C C . PHE A 1 86 ? -16.395 -10.221 22.902 1.00 84.56 86 PHE A C 1
ATOM 679 O O . PHE A 1 86 ? -16.852 -10.029 21.774 1.00 84.56 86 PHE A O 1
ATOM 686 N N . ASP A 1 87 ? -16.805 -11.219 23.675 1.00 84.50 87 ASP A N 1
ATOM 687 C CA . ASP A 1 87 ? -17.886 -12.125 23.302 1.00 84.50 87 ASP A CA 1
ATOM 688 C C . ASP A 1 87 ? -19.201 -11.373 23.122 1.00 84.50 87 ASP A C 1
ATOM 690 O O . ASP A 1 87 ? -19.863 -11.516 22.092 1.00 84.50 87 ASP A O 1
ATOM 694 N N . ARG A 1 88 ? -19.549 -10.507 24.078 1.00 82.38 88 ARG A N 1
ATOM 695 C CA . ARG A 1 88 ? -20.798 -9.743 24.038 1.00 82.38 88 ARG A CA 1
ATOM 696 C C . ARG A 1 88 ? -20.898 -8.821 22.828 1.00 82.38 88 ARG A C 1
ATOM 698 O O . ARG A 1 88 ? -21.969 -8.720 22.235 1.00 82.38 88 ARG A O 1
ATOM 705 N N . ILE A 1 89 ? -19.812 -8.140 22.467 1.00 87.19 89 ILE A N 1
ATOM 706 C CA . ILE A 1 89 ? -19.813 -7.261 21.290 1.00 87.19 89 ILE A CA 1
ATOM 707 C C . ILE A 1 89 ? -19.637 -8.039 19.979 1.00 87.19 89 ILE A C 1
ATOM 709 O O . ILE A 1 89 ? -19.861 -7.484 18.908 1.00 87.19 89 ILE A O 1
ATOM 713 N N . GLY A 1 90 ? -19.307 -9.333 20.039 1.00 86.69 90 GLY A N 1
ATOM 714 C CA . GLY A 1 90 ? -19.182 -10.207 18.871 1.00 86.69 90 GLY A CA 1
ATOM 715 C C . GLY A 1 90 ? -17.772 -10.293 18.276 1.00 86.69 90 GLY A C 1
ATOM 716 O O . GLY A 1 90 ? -17.609 -10.839 17.182 1.00 86.69 90 GLY A O 1
ATOM 717 N N . CYS A 1 91 ? -16.740 -9.821 18.982 1.00 86.81 91 CYS A N 1
ATOM 718 C CA . CYS A 1 91 ? -15.341 -9.916 18.551 1.00 86.81 91 CYS A CA 1
ATOM 719 C C . CYS A 1 91 ? -14.873 -11.364 18.357 1.00 86.81 91 CYS A C 1
ATOM 721 O O . CYS A 1 91 ? -14.024 -11.620 17.506 1.00 86.81 91 CYS A O 1
ATOM 723 N N . THR A 1 92 ? -15.437 -12.344 19.065 1.00 85.69 92 THR A N 1
ATOM 724 C CA . THR A 1 92 ? -15.074 -13.751 18.842 1.00 85.69 92 THR A CA 1
ATOM 725 C C . THR A 1 92 ? -15.524 -14.286 17.490 1.00 85.69 92 THR A C 1
ATOM 727 O O . THR A 1 92 ? -14.864 -15.170 16.944 1.00 85.69 92 THR A O 1
ATOM 730 N N . SER A 1 93 ? -16.575 -13.723 16.888 1.00 85.00 93 SER A N 1
ATOM 731 C CA . SER A 1 93 ? -16.934 -14.029 15.496 1.00 85.00 93 SER A CA 1
ATOM 732 C C . SER A 1 93 ? -15.881 -13.497 14.526 1.00 85.00 93 SER A C 1
ATOM 734 O O . SER A 1 93 ? -15.495 -14.206 13.599 1.00 85.00 93 SER A O 1
ATOM 736 N N . LEU A 1 94 ? -15.357 -12.293 14.784 1.00 86.38 94 LEU A N 1
ATOM 737 C CA . LEU A 1 94 ? -14.254 -11.727 14.008 1.00 86.38 94 LEU A CA 1
ATOM 738 C C . LEU A 1 94 ? -13.002 -12.602 14.126 1.00 86.38 94 LEU A C 1
ATOM 740 O O . LEU A 1 94 ? -12.452 -13.005 13.106 1.00 86.38 94 LEU A O 1
ATOM 744 N N . PHE A 1 95 ? -12.587 -12.965 15.344 1.00 86.00 95 PHE A N 1
ATOM 745 C CA . PHE A 1 95 ? -11.416 -13.827 15.543 1.00 86.00 95 PHE A CA 1
ATOM 746 C C . PHE A 1 95 ? -11.579 -15.191 14.866 1.00 86.00 95 PHE A C 1
ATOM 748 O O . PHE A 1 95 ? -10.675 -15.626 14.163 1.00 86.00 95 PHE A O 1
ATOM 755 N N . LYS A 1 96 ? -12.763 -15.812 14.943 1.00 85.94 96 LYS A N 1
ATOM 756 C CA . LYS A 1 96 ? -13.052 -17.056 14.211 1.00 85.94 96 LYS A CA 1
ATOM 757 C C . LYS A 1 96 ? -12.903 -16.900 12.698 1.00 85.94 96 LYS A C 1
ATOM 759 O O . LYS A 1 96 ? -12.376 -17.807 12.062 1.00 85.94 96 LYS A O 1
ATOM 764 N N . ILE A 1 97 ? -13.360 -15.795 12.107 1.00 84.38 97 ILE A N 1
ATOM 765 C CA . ILE A 1 97 ? -13.194 -15.547 10.664 1.00 84.38 97 ILE A CA 1
ATOM 766 C C . ILE A 1 97 ? -11.712 -15.400 10.305 1.00 84.38 97 ILE A C 1
ATOM 768 O O . ILE A 1 97 ? -11.272 -15.961 9.300 1.00 84.38 97 ILE A O 1
ATOM 772 N N . LEU A 1 98 ? -10.943 -14.692 11.135 1.00 84.19 98 LEU A N 1
ATOM 773 C CA . LEU A 1 98 ? -9.506 -14.507 10.932 1.00 84.19 98 LEU A CA 1
ATOM 774 C C . LEU A 1 98 ? -8.727 -15.832 11.085 1.00 84.19 98 LEU A C 1
ATOM 776 O O . LEU A 1 98 ? -7.849 -16.119 10.270 1.00 84.19 98 LEU A O 1
ATOM 780 N N . ASP A 1 99 ? -9.088 -16.674 12.059 1.00 82.19 99 ASP A N 1
ATOM 781 C CA . ASP A 1 99 ? -8.377 -17.921 12.388 1.00 82.19 99 ASP A CA 1
ATOM 782 C C . ASP A 1 99 ? -8.763 -19.112 11.481 1.00 82.19 99 ASP A C 1
ATOM 784 O O . ASP A 1 99 ? -7.911 -19.913 11.073 1.00 82.19 99 ASP A O 1
ATOM 788 N N . ASN A 1 100 ? -10.046 -19.243 11.115 1.00 70.31 100 ASN A N 1
ATOM 789 C CA . ASN A 1 100 ? -10.558 -20.384 10.337 1.00 70.31 100 ASN A CA 1
ATOM 790 C C . ASN A 1 100 ? -10.059 -20.418 8.888 1.00 70.31 100 ASN A C 1
ATOM 792 O O . ASN A 1 100 ? -10.116 -21.464 8.240 1.00 70.31 100 ASN A O 1
ATOM 796 N N . GLN A 1 101 ? -9.626 -19.277 8.357 1.00 63.00 101 GLN A N 1
ATOM 797 C CA . GLN A 1 101 ? -9.165 -19.168 6.975 1.00 63.00 101 GLN A CA 1
ATOM 798 C C . GLN A 1 101 ? -7.633 -19.166 6.874 1.00 63.00 101 GLN A C 1
ATOM 800 O O . GLN A 1 101 ? -7.103 -19.594 5.853 1.00 63.00 101 GLN A O 1
ATOM 805 N N . SER A 1 102 ? -6.927 -18.785 7.946 1.00 56.53 102 SER A N 1
ATOM 806 C CA . SER A 1 102 ? -5.469 -18.943 8.051 1.00 56.53 102 SER A CA 1
ATOM 807 C C . SER A 1 102 ? -5.076 -20.433 8.106 1.00 56.53 102 SER A C 1
ATOM 809 O O . SER A 1 102 ? -4.198 -20.899 7.385 1.00 56.53 102 SER A O 1
ATOM 811 N N . SER A 1 103 ? -5.839 -21.243 8.849 1.00 50.56 103 SER A N 1
ATOM 812 C CA . SER A 1 103 ? -5.588 -22.687 9.020 1.00 50.56 103 SER A CA 1
ATOM 813 C C . SER A 1 103 ? -5.958 -23.581 7.824 1.00 50.56 103 SER A C 1
ATOM 815 O O . SER A 1 103 ? -5.472 -24.708 7.738 1.00 50.56 103 SER A O 1
ATOM 817 N N . LYS A 1 104 ? -6.799 -23.114 6.889 1.00 49.59 104 LYS A N 1
ATOM 818 C CA . LYS A 1 104 ? -7.221 -23.898 5.709 1.00 49.59 104 LYS A CA 1
ATOM 819 C C . LYS A 1 104 ? -6.253 -23.834 4.525 1.00 49.59 104 LYS A C 1
ATOM 821 O O . LYS A 1 104 ? -6.393 -24.643 3.613 1.00 49.59 104 LYS A O 1
ATOM 826 N N . ILE A 1 105 ? -5.315 -22.888 4.519 1.00 49.84 105 ILE A N 1
ATOM 827 C CA . ILE A 1 105 ? -4.378 -22.671 3.403 1.00 49.84 105 ILE A CA 1
ATOM 828 C C . ILE A 1 105 ? -2.970 -23.198 3.748 1.00 49.84 105 ILE A C 1
ATOM 830 O O . ILE A 1 105 ? -2.259 -23.656 2.860 1.00 49.84 105 ILE A O 1
ATOM 834 N N . ASP A 1 106 ? -2.608 -23.250 5.034 1.00 42.06 106 ASP A N 1
ATOM 835 C CA . ASP A 1 106 ? -1.271 -23.642 5.513 1.00 42.06 106 ASP A CA 1
ATOM 836 C C . ASP A 1 106 ? -1.044 -25.163 5.674 1.00 42.06 106 ASP A C 1
ATOM 838 O O . ASP A 1 106 ? -0.030 -25.590 6.233 1.00 42.06 106 ASP A O 1
ATOM 842 N N . SER A 1 107 ? -1.935 -26.028 5.172 1.00 35.12 107 SER A N 1
ATOM 843 C CA . SER A 1 107 ? -1.757 -27.485 5.307 1.00 35.12 107 SER A CA 1
ATOM 844 C C . SER A 1 107 ? -0.631 -28.090 4.450 1.00 35.12 107 SER A C 1
ATOM 846 O O . SER A 1 107 ? -0.434 -29.299 4.531 1.00 35.12 107 SER A O 1
ATOM 848 N N . ASP A 1 108 ? 0.137 -27.288 3.698 1.00 37.66 108 ASP A N 1
ATOM 849 C CA . ASP A 1 108 ? 1.174 -27.776 2.769 1.00 37.66 108 ASP A CA 1
ATOM 850 C C . ASP A 1 108 ? 2.614 -27.280 3.012 1.00 37.66 108 ASP A C 1
ATOM 852 O O . ASP A 1 108 ? 3.506 -27.590 2.223 1.00 37.66 108 ASP A O 1
ATOM 856 N N . SER A 1 109 ? 2.929 -26.604 4.125 1.00 34.47 109 SER A N 1
ATOM 857 C CA . SER A 1 109 ? 4.339 -26.313 4.443 1.00 34.47 109 SER A CA 1
ATOM 858 C C . SER A 1 109 ? 4.676 -26.516 5.916 1.00 34.47 109 SER A C 1
ATOM 860 O O . SER A 1 109 ? 4.441 -25.657 6.766 1.00 34.47 109 SER A O 1
ATOM 862 N N . LYS A 1 110 ? 5.283 -27.664 6.228 1.00 33.75 110 LYS A N 1
ATOM 863 C CA . LYS A 1 110 ? 6.004 -27.860 7.487 1.00 33.75 110 LYS A CA 1
ATOM 864 C C . LYS A 1 110 ? 7.415 -27.324 7.315 1.00 33.75 110 LYS A C 1
ATOM 866 O O . LYS A 1 110 ? 8.203 -27.971 6.639 1.00 33.75 110 LYS A O 1
ATOM 871 N N . ASP A 1 111 ? 7.756 -26.241 8.008 1.00 32.44 111 ASP A N 1
ATOM 872 C CA . ASP A 1 111 ? 9.161 -25.973 8.288 1.00 32.44 111 ASP A CA 1
ATOM 873 C C . ASP A 1 111 ? 9.448 -25.404 9.679 1.00 32.44 111 ASP A C 1
ATOM 875 O O . ASP A 1 111 ? 8.628 -24.764 10.340 1.00 32.44 111 ASP A O 1
ATOM 879 N N . LYS A 1 112 ? 10.636 -25.791 10.145 1.00 34.88 112 LYS A N 1
ATOM 880 C CA . LYS A 1 112 ? 11.103 -25.853 11.532 1.00 34.88 112 LYS A CA 1
ATOM 881 C C . LYS A 1 112 ? 11.315 -24.473 12.168 1.00 34.88 112 LYS A C 1
ATOM 883 O O . LYS A 1 112 ? 11.955 -23.601 11.592 1.00 34.88 112 LYS A O 1
ATOM 888 N N . LYS A 1 113 ? 10.889 -24.323 13.429 1.00 29.56 113 LYS A N 1
ATOM 889 C CA . LYS A 1 113 ? 11.299 -23.213 14.309 1.00 29.56 113 LYS A CA 1
ATOM 890 C C . LYS A 1 113 ? 12.712 -23.458 14.847 1.00 29.56 113 LYS A C 1
ATOM 892 O O . LYS A 1 113 ? 12.940 -24.468 15.510 1.00 29.56 113 LYS A O 1
ATOM 897 N N . SER A 1 114 ? 13.628 -22.522 14.607 1.00 28.22 114 SER A N 1
ATOM 898 C CA . SER A 1 114 ? 14.920 -22.428 15.295 1.00 28.22 114 SER A CA 1
ATOM 899 C C . SER A 1 114 ? 14.829 -21.527 16.532 1.00 28.22 114 SER A C 1
ATOM 901 O O . SER A 1 114 ? 14.042 -20.581 16.580 1.00 28.22 114 SER A O 1
ATOM 903 N N . ILE A 1 115 ? 15.634 -21.875 17.532 1.00 34.09 115 ILE A N 1
ATOM 904 C CA . ILE A 1 115 ? 15.751 -21.294 18.877 1.00 34.09 115 ILE A CA 1
ATOM 905 C C . ILE A 1 115 ? 16.900 -20.254 18.906 1.00 34.09 115 ILE A C 1
ATOM 907 O O . ILE A 1 115 ? 17.735 -20.271 18.007 1.00 34.09 115 ILE A O 1
ATOM 911 N N . ASP A 1 116 ? 16.917 -19.423 19.966 1.00 31.27 116 ASP A N 1
ATOM 912 C CA . ASP A 1 116 ? 17.972 -18.520 20.505 1.00 31.27 116 ASP A CA 1
ATOM 913 C C . ASP A 1 116 ? 17.811 -17.006 20.230 1.00 31.27 116 ASP A C 1
ATOM 915 O O . ASP A 1 116 ? 17.384 -16.608 19.156 1.00 31.27 116 ASP A O 1
ATOM 919 N N . THR A 1 117 ? 18.113 -16.056 21.138 1.00 30.47 117 THR A N 1
ATOM 920 C CA . THR A 1 117 ? 18.701 -16.042 22.505 1.00 30.47 117 THR A CA 1
ATOM 921 C C . THR A 1 117 ? 18.305 -14.742 23.262 1.00 30.47 117 THR A C 1
ATOM 923 O O . THR A 1 117 ? 17.742 -13.812 22.687 1.00 30.47 117 THR A O 1
ATOM 926 N N . ASN A 1 118 ? 18.576 -14.714 24.576 1.00 29.25 118 ASN A N 1
ATOM 927 C CA . ASN A 1 118 ? 18.222 -13.740 25.635 1.00 29.25 118 ASN A CA 1
ATOM 928 C C . ASN A 1 118 ? 18.230 -12.218 25.320 1.00 29.25 118 ASN A C 1
ATOM 930 O O . ASN A 1 118 ? 19.195 -11.722 24.741 1.00 29.25 118 ASN A O 1
ATOM 934 N N . PRO A 1 119 ? 17.262 -11.427 25.850 1.00 33.81 119 PRO A N 1
ATOM 935 C CA . PRO A 1 119 ? 17.312 -9.967 25.822 1.00 33.81 119 PRO A CA 1
ATOM 936 C C . PRO A 1 119 ? 17.868 -9.359 27.122 1.00 33.81 119 PRO A C 1
ATOM 938 O O . PRO A 1 119 ? 17.436 -9.672 28.232 1.00 33.81 119 PRO A O 1
ATOM 941 N N . THR A 1 120 ? 18.780 -8.406 26.954 1.00 33.62 120 THR A N 1
ATOM 942 C CA . THR A 1 120 ? 19.254 -7.467 27.972 1.00 33.62 120 THR A CA 1
ATOM 943 C C . THR A 1 120 ? 18.094 -6.632 28.532 1.00 33.62 120 THR A C 1
ATOM 945 O O . THR A 1 120 ? 17.180 -6.218 27.816 1.00 33.62 120 THR A O 1
ATOM 948 N N . ILE A 1 121 ? 18.128 -6.400 29.843 1.00 40.38 121 ILE A N 1
ATOM 949 C CA . ILE A 1 121 ? 17.077 -5.759 30.639 1.00 40.38 121 ILE A CA 1
ATOM 950 C C . ILE A 1 121 ? 17.028 -4.257 30.320 1.00 40.38 121 ILE A C 1
ATOM 952 O O . ILE A 1 121 ? 17.793 -3.461 30.851 1.00 40.38 121 ILE A O 1
ATOM 956 N N . GLY A 1 122 ? 16.114 -3.876 29.432 1.00 34.38 122 GLY A N 1
ATOM 957 C CA . GLY A 1 122 ? 15.755 -2.489 29.145 1.00 34.38 122 GLY A CA 1
ATOM 958 C C . GLY A 1 122 ? 14.797 -2.432 27.958 1.00 34.38 122 GLY A C 1
ATOM 959 O O . GLY A 1 122 ? 15.201 -2.704 26.835 1.00 34.38 122 GLY A O 1
ATOM 960 N N . HIS A 1 123 ? 13.526 -2.085 28.191 1.00 39.25 123 HIS A N 1
ATOM 961 C CA . HIS A 1 123 ? 12.435 -1.993 27.192 1.00 39.25 123 HIS A CA 1
ATOM 962 C C . HIS A 1 123 ? 11.687 -3.295 26.833 1.00 39.25 123 HIS A C 1
ATOM 964 O O . HIS A 1 123 ? 11.431 -3.566 25.656 1.00 39.25 123 HIS A O 1
ATOM 970 N N . GLN A 1 124 ? 11.248 -4.057 27.841 1.00 36.31 124 GLN A N 1
ATOM 971 C CA . GLN A 1 124 ? 10.381 -5.232 27.647 1.00 36.31 124 GLN A CA 1
ATOM 972 C C . GLN A 1 124 ? 8.982 -4.899 27.079 1.00 36.31 124 GLN A C 1
ATOM 974 O O . GLN A 1 124 ? 8.391 -5.735 26.406 1.00 36.31 124 GLN A O 1
ATOM 979 N N . ASN A 1 125 ? 8.492 -3.660 27.214 1.00 35.84 125 ASN A N 1
ATOM 980 C CA . ASN A 1 125 ? 7.151 -3.262 26.743 1.00 35.84 125 ASN A CA 1
ATOM 981 C C . ASN A 1 125 ? 7.056 -2.974 25.229 1.00 35.84 125 ASN A C 1
ATOM 983 O O . ASN A 1 125 ? 6.053 -2.445 24.765 1.00 35.84 125 ASN A O 1
ATOM 987 N N . ARG A 1 126 ? 8.109 -3.257 24.452 1.00 46.84 126 ARG A N 1
ATOM 988 C CA . ARG A 1 126 ? 8.193 -2.943 23.013 1.00 46.84 126 ARG A CA 1
ATOM 989 C C . ARG A 1 126 ? 8.627 -4.161 22.204 1.00 46.84 126 ARG A C 1
ATOM 991 O O . ARG A 1 126 ? 9.615 -4.082 21.467 1.00 46.84 126 ARG A O 1
ATOM 998 N N . LYS A 1 127 ? 7.967 -5.298 22.413 1.00 46.12 127 LYS A N 1
ATOM 999 C CA . LYS A 1 127 ? 8.135 -6.485 21.574 1.00 46.12 127 LYS A CA 1
ATOM 1000 C C . LYS A 1 127 ? 6.832 -6.695 20.815 1.00 46.12 127 LYS A C 1
ATOM 1002 O O . LYS A 1 127 ? 5.945 -7.412 21.262 1.00 46.12 127 LYS A O 1
ATOM 1007 N N . VAL A 1 128 ? 6.699 -5.984 19.702 1.00 58.84 128 VAL A N 1
ATOM 1008 C CA . VAL A 1 128 ? 5.690 -6.333 18.708 1.00 58.84 128 VAL A CA 1
ATOM 1009 C C . VAL A 1 128 ? 6.132 -7.668 18.110 1.00 58.84 128 VAL A C 1
ATOM 1011 O O . VAL A 1 128 ? 7.303 -7.830 17.774 1.00 58.84 128 VAL A O 1
ATOM 1014 N N . THR A 1 129 ? 5.251 -8.667 18.070 1.00 59.66 129 THR A N 1
ATOM 1015 C CA . THR A 1 129 ? 5.536 -9.904 17.336 1.00 59.66 129 THR A CA 1
ATOM 1016 C C . THR A 1 129 ? 5.714 -9.552 15.863 1.00 59.66 129 THR A C 1
ATOM 1018 O O . THR A 1 129 ? 4.845 -8.893 15.292 1.00 59.66 129 THR A O 1
ATOM 1021 N N . GLY A 1 130 ? 6.853 -9.939 15.283 1.00 67.38 130 GLY A N 1
ATOM 1022 C CA . GLY A 1 130 ? 7.125 -9.744 13.864 1.00 67.38 130 GLY A CA 1
ATOM 1023 C C . GLY A 1 130 ? 6.254 -10.691 13.050 1.00 67.38 130 GLY A C 1
ATOM 1024 O O . GLY A 1 130 ? 6.492 -11.900 13.053 1.00 67.38 130 GLY A O 1
ATOM 1025 N N . ASP A 1 131 ? 5.228 -10.146 12.406 1.00 82.56 131 ASP A N 1
ATOM 1026 C CA . ASP A 1 131 ? 4.446 -10.879 11.417 1.00 82.56 131 ASP A CA 1
ATOM 1027 C C . ASP A 1 131 ? 5.278 -10.969 10.128 1.00 82.56 131 ASP A C 1
ATOM 1029 O O . ASP A 1 131 ? 5.991 -10.028 9.772 1.00 82.56 131 ASP A O 1
ATOM 1033 N N . LYS A 1 132 ? 5.194 -12.091 9.409 1.00 88.44 132 LYS A N 1
ATOM 1034 C CA . LYS A 1 132 ? 5.735 -12.177 8.047 1.00 88.44 132 LYS A CA 1
ATOM 1035 C C . LYS A 1 132 ? 4.663 -11.729 7.066 1.00 88.44 132 LYS A C 1
ATOM 1037 O O . LYS A 1 132 ? 3.488 -12.036 7.251 1.00 88.44 132 LYS A O 1
ATOM 1042 N N . TRP A 1 133 ? 5.065 -11.035 6.005 1.00 92.12 133 TRP A N 1
ATOM 1043 C CA . TRP A 1 133 ? 4.134 -10.652 4.951 1.00 92.12 133 TRP A CA 1
ATOM 1044 C C . TRP A 1 133 ? 3.570 -11.894 4.250 1.00 92.12 133 TRP A C 1
ATOM 1046 O O . TRP A 1 133 ? 4.254 -12.545 3.466 1.00 92.12 133 TRP A O 1
ATOM 1056 N N . ASN A 1 134 ? 2.316 -12.213 4.555 1.00 90.62 134 ASN A N 1
ATOM 1057 C CA . ASN A 1 134 ? 1.557 -13.317 3.989 1.00 90.62 134 ASN A CA 1
ATOM 1058 C C . ASN A 1 134 ? 0.128 -12.849 3.686 1.00 90.62 134 ASN A C 1
ATOM 1060 O O . ASN A 1 134 ? -0.643 -12.554 4.594 1.00 90.62 134 ASN A O 1
ATOM 1064 N N . LEU A 1 135 ? -0.244 -12.801 2.408 1.00 89.88 135 LEU A N 1
ATOM 1065 C CA . LEU A 1 135 ? -1.555 -12.305 1.971 1.00 89.88 135 LEU A CA 1
ATOM 1066 C C . LEU A 1 135 ? -2.722 -13.203 2.426 1.00 89.88 135 LEU A C 1
ATOM 1068 O O . LEU A 1 135 ? -3.859 -12.732 2.483 1.00 89.88 135 LEU A O 1
ATOM 1072 N N . SER A 1 136 ? -2.434 -14.464 2.769 1.00 87.00 136 SER A N 1
ATOM 1073 C CA . SER A 1 136 ? -3.380 -15.427 3.348 1.00 87.00 136 SER A CA 1
ATOM 1074 C C . SER A 1 136 ? -3.523 -15.297 4.866 1.00 87.00 136 SER A C 1
ATOM 1076 O O . SER A 1 136 ? -4.469 -15.838 5.435 1.00 87.00 136 SER A O 1
ATOM 1078 N N . ASP A 1 137 ? -2.607 -14.590 5.537 1.00 88.38 137 ASP A N 1
ATOM 1079 C CA . ASP A 1 137 ? -2.733 -14.286 6.961 1.00 88.38 137 ASP A CA 1
ATOM 1080 C C . ASP A 1 137 ? -3.630 -13.058 7.139 1.00 88.38 137 ASP A C 1
ATOM 1082 O O . ASP A 1 137 ? -3.191 -11.906 7.184 1.00 88.38 137 ASP A O 1
ATOM 1086 N N . TYR A 1 138 ? -4.925 -13.321 7.261 1.00 85.56 138 TYR A N 1
ATOM 1087 C CA . TYR A 1 138 ? -5.952 -12.300 7.428 1.00 85.56 138 TYR A CA 1
ATOM 1088 C C . TYR A 1 138 ? -5.754 -11.415 8.660 1.00 85.56 138 TYR A C 1
ATOM 1090 O O . TYR A 1 138 ? -6.168 -10.249 8.654 1.00 85.56 138 TYR A O 1
ATOM 1098 N N . ARG A 1 139 ? -5.114 -11.932 9.716 1.00 85.94 139 ARG A N 1
ATOM 1099 C CA . ARG A 1 139 ? -4.817 -11.149 10.917 1.00 85.94 139 ARG A CA 1
ATOM 1100 C C . ARG A 1 139 ? -3.741 -10.117 10.611 1.00 85.94 139 ARG A C 1
ATOM 1102 O O . ARG A 1 139 ? -3.925 -8.944 10.943 1.00 85.94 139 ARG A O 1
ATOM 1109 N N . MET A 1 140 ? -2.669 -10.533 9.939 1.00 91.31 140 MET A N 1
ATOM 1110 C CA . MET A 1 140 ? -1.629 -9.626 9.455 1.00 91.31 140 MET A CA 1
ATOM 1111 C C . MET A 1 140 ? -2.220 -8.593 8.487 1.00 91.31 140 MET A C 1
ATOM 1113 O O . MET A 1 140 ? -2.017 -7.397 8.688 1.00 91.31 140 MET A O 1
ATOM 1117 N N . VAL A 1 141 ? -3.034 -9.013 7.509 1.00 89.94 141 VAL A N 1
ATOM 1118 C CA . VAL A 1 141 ? -3.679 -8.099 6.544 1.00 89.94 141 VAL A CA 1
ATOM 1119 C C . VAL A 1 141 ? -4.541 -7.050 7.251 1.00 89.94 141 VAL A C 1
ATOM 1121 O O . VAL A 1 141 ? -4.386 -5.851 7.010 1.00 89.94 141 VAL A O 1
ATOM 1124 N N . THR A 1 142 ? -5.410 -7.475 8.171 1.00 87.50 142 THR A N 1
ATOM 1125 C CA . THR A 1 142 ? -6.282 -6.570 8.939 1.00 87.50 142 THR A CA 1
ATOM 1126 C C . THR A 1 142 ? -5.463 -5.592 9.780 1.00 87.50 142 THR A C 1
ATOM 1128 O O . THR A 1 142 ? -5.776 -4.401 9.856 1.00 87.50 142 THR A O 1
ATOM 1131 N N . ARG A 1 143 ? -4.375 -6.064 10.393 1.00 88.75 143 ARG A N 1
ATOM 1132 C CA . ARG A 1 143 ? -3.482 -5.236 11.206 1.00 88.75 143 ARG A CA 1
ATOM 1133 C C . ARG A 1 143 ? -2.687 -4.238 10.365 1.00 88.75 143 ARG A C 1
ATOM 1135 O O . ARG A 1 143 ? -2.545 -3.086 10.775 1.00 88.75 143 ARG A O 1
ATOM 1142 N N . PHE A 1 144 ? -2.210 -4.647 9.191 1.00 91.12 144 PHE A N 1
ATOM 1143 C CA . PHE A 1 144 ? -1.543 -3.777 8.224 1.00 91.12 144 PHE A CA 1
ATOM 1144 C C . PHE A 1 144 ? -2.479 -2.656 7.760 1.00 91.12 144 PHE A C 1
ATOM 1146 O O . PHE A 1 144 ? -2.132 -1.481 7.884 1.00 91.12 144 PHE A O 1
ATOM 1153 N N . LEU A 1 145 ? -3.691 -3.000 7.310 1.00 89.25 145 LEU A N 1
ATOM 1154 C CA . LEU A 1 145 ? -4.681 -2.025 6.844 1.00 89.25 145 LEU A CA 1
ATOM 1155 C C . LEU A 1 145 ? -5.143 -1.088 7.974 1.00 89.25 145 LEU A C 1
ATOM 1157 O O . LEU A 1 145 ? -5.152 0.128 7.820 1.00 89.25 145 LEU A O 1
ATOM 1161 N N . SER A 1 146 ? -5.471 -1.600 9.156 1.00 86.75 146 SER A N 1
ATOM 1162 C CA . SER A 1 146 ? -5.877 -0.719 10.264 1.00 86.75 146 SER A CA 1
ATOM 1163 C C . SER A 1 146 ? -4.752 0.238 10.684 1.00 86.75 146 SER A C 1
ATOM 1165 O O . SER A 1 146 ? -4.983 1.443 10.798 1.00 86.75 146 SER A O 1
ATOM 1167 N N . SER A 1 147 ? -3.516 -0.258 10.811 1.00 88.38 147 SER A N 1
ATOM 1168 C CA . SER A 1 147 ? -2.360 0.570 11.182 1.00 88.38 147 SER A CA 1
ATOM 1169 C C . SER A 1 147 ? -2.050 1.626 10.121 1.00 88.38 147 SER A C 1
ATOM 1171 O O . SER A 1 147 ? -1.848 2.793 10.455 1.00 88.38 147 SER A O 1
ATOM 1173 N N . CYS A 1 148 ? -2.033 1.254 8.837 1.00 87.31 148 CYS A N 1
ATOM 1174 C CA . CYS A 1 148 ? -1.773 2.213 7.767 1.00 87.31 148 CYS A CA 1
ATOM 1175 C C . CYS A 1 148 ? -2.874 3.284 7.670 1.00 87.31 148 CYS A C 1
ATOM 1177 O O . CYS A 1 148 ? -2.552 4.451 7.468 1.00 87.31 148 CYS A O 1
ATOM 1179 N N . ARG A 1 149 ? -4.148 2.927 7.888 1.00 84.94 149 ARG A N 1
ATOM 1180 C CA . ARG A 1 149 ? -5.264 3.886 7.890 1.00 84.94 149 ARG A CA 1
ATOM 1181 C C . ARG A 1 149 ? -5.171 4.875 9.043 1.00 84.94 149 ARG A C 1
ATOM 1183 O O . ARG A 1 149 ? -5.265 6.082 8.832 1.00 84.94 149 ARG A O 1
ATOM 1190 N N . LEU A 1 150 ? -5.001 4.374 10.264 1.00 82.25 150 LEU A N 1
ATOM 1191 C CA . LEU A 1 150 ? -4.964 5.219 11.459 1.00 82.25 150 LEU A CA 1
ATOM 1192 C C . LEU A 1 150 ? -3.780 6.183 11.427 1.00 82.25 150 LEU A C 1
ATOM 1194 O O . LEU A 1 150 ? -3.904 7.333 11.836 1.00 82.25 150 LEU A O 1
ATOM 1198 N N . LEU A 1 151 ? -2.650 5.734 10.885 1.00 83.00 151 LEU A N 1
ATOM 1199 C CA . LEU A 1 151 ? -1.462 6.561 10.742 1.00 83.00 151 LEU A CA 1
ATOM 1200 C C . LEU A 1 151 ? -1.459 7.436 9.471 1.00 83.00 151 LEU A C 1
ATOM 1202 O O . LEU A 1 151 ? -0.524 8.216 9.276 1.00 83.00 151 LEU A O 1
ATOM 1206 N N . SER A 1 152 ? -2.439 7.308 8.570 1.00 79.44 152 SER A N 1
ATOM 1207 C CA . SER A 1 152 ? -2.577 8.199 7.408 1.00 79.44 152 SER A CA 1
ATOM 1208 C C . SER A 1 152 ? -3.554 9.348 7.652 1.00 79.44 152 SER A C 1
ATOM 1210 O O . SER A 1 152 ? -3.430 10.394 7.009 1.00 79.44 152 SER A O 1
ATOM 1212 N N . LEU A 1 153 ? -4.463 9.177 8.612 1.00 78.00 153 LEU A N 1
ATOM 1213 C CA . LEU A 1 153 ? -5.487 10.136 9.008 1.00 78.00 153 LEU A CA 1
ATOM 1214 C C . LEU A 1 153 ? -4.941 11.352 9.774 1.00 78.00 153 LEU A C 1
ATOM 1216 O O . LEU A 1 153 ? -4.001 11.249 10.552 1.00 78.00 153 LEU A O 1
ATOM 1220 N N . TYR A 1 154 ? -5.584 12.506 9.561 1.00 72.62 154 TYR A N 1
ATOM 1221 C CA . TYR A 1 154 ? -5.405 13.747 10.333 1.00 72.62 154 TYR A CA 1
ATOM 1222 C C . TYR A 1 154 ? -3.952 14.227 10.500 1.00 72.62 154 TYR A C 1
ATOM 1224 O O . TYR A 1 154 ? -3.564 14.766 11.537 1.00 72.62 154 TYR A O 1
ATOM 1232 N N . LYS A 1 155 ? -3.132 14.067 9.454 1.00 75.56 155 LYS A N 1
ATOM 1233 C CA . LYS A 1 155 ? -1.794 14.664 9.409 1.00 75.56 155 LYS A CA 1
ATOM 1234 C C . LYS A 1 155 ? -1.908 16.183 9.405 1.00 75.56 155 LYS A C 1
ATOM 1236 O O . LYS A 1 155 ? -2.569 16.765 8.547 1.00 75.56 155 LYS A O 1
ATOM 1241 N N . THR A 1 156 ? -1.198 16.818 10.321 1.00 71.06 156 THR A N 1
ATOM 1242 C CA . THR A 1 156 ? -1.043 18.271 10.360 1.00 71.06 156 THR A CA 1
ATOM 1243 C C . THR A 1 156 ? 0.274 18.642 9.692 1.00 71.06 156 THR A C 1
ATOM 1245 O O . THR A 1 156 ? 1.316 18.059 9.991 1.00 71.06 156 THR A O 1
ATOM 1248 N N . ALA A 1 157 ? 0.226 19.573 8.743 1.00 71.88 157 ALA A N 1
ATOM 1249 C CA . ALA A 1 157 ? 1.422 20.144 8.141 1.00 71.88 157 ALA A CA 1
ATOM 1250 C C . ALA A 1 157 ? 1.800 21.402 8.923 1.00 71.88 157 ALA A C 1
ATOM 1252 O O . ALA A 1 157 ? 0.993 22.323 9.045 1.00 71.88 157 ALA A O 1
ATOM 1253 N N . THR A 1 158 ? 3.018 21.450 9.447 1.00 69.81 158 THR A N 1
ATOM 1254 C CA . THR A 1 158 ? 3.579 22.640 10.081 1.00 69.81 158 THR A CA 1
ATOM 1255 C C . THR A 1 158 ? 4.799 23.102 9.295 1.00 69.81 158 THR A C 1
ATOM 1257 O O . THR A 1 158 ? 5.678 22.314 8.944 1.00 69.81 158 THR A O 1
ATOM 1260 N N . LEU A 1 159 ? 4.842 24.395 8.979 1.00 68.25 159 LEU A N 1
ATOM 1261 C CA . LEU A 1 159 ? 6.031 25.022 8.414 1.00 68.25 159 LEU A CA 1
ATOM 1262 C C . LEU A 1 159 ? 6.971 25.357 9.575 1.00 68.25 159 LEU A C 1
ATOM 1264 O O . LEU A 1 159 ? 6.570 26.073 10.496 1.00 68.25 159 LEU A O 1
ATOM 1268 N N . GLU A 1 160 ? 8.200 24.842 9.564 1.00 69.75 160 GLU A N 1
ATOM 1269 C CA . GLU A 1 160 ? 9.166 25.239 10.590 1.00 69.75 160 GLU A CA 1
ATOM 1270 C C . GLU A 1 160 ? 9.569 26.717 10.393 1.00 69.75 160 GLU A C 1
ATOM 1272 O O . GLU A 1 160 ? 9.724 27.170 9.249 1.00 69.75 160 GLU A O 1
ATOM 1277 N N . PRO A 1 161 ? 9.744 27.496 11.482 1.00 61.59 161 PRO A N 1
ATOM 1278 C CA . PRO A 1 161 ? 10.225 28.872 11.392 1.00 61.59 161 PRO A CA 1
ATOM 1279 C C . PRO A 1 161 ? 11.553 28.928 10.624 1.00 61.59 161 PRO A C 1
ATOM 1281 O O . PRO A 1 161 ? 12.518 28.271 11.004 1.00 61.59 161 PRO A O 1
ATOM 1284 N N . GLY A 1 162 ? 11.594 29.695 9.530 1.00 66.31 162 GLY A N 1
ATOM 1285 C CA . GLY A 1 162 ? 12.737 29.743 8.606 1.00 66.31 162 GLY A CA 1
ATOM 1286 C C . GLY A 1 162 ? 12.520 29.042 7.258 1.00 66.31 162 GLY A C 1
ATOM 1287 O O . GLY A 1 162 ? 13.455 28.994 6.470 1.00 66.31 162 GLY A O 1
ATOM 1288 N N . ALA A 1 163 ? 11.313 28.525 6.981 1.00 56.44 163 ALA A N 1
ATOM 1289 C CA . ALA A 1 163 ? 10.812 28.093 5.661 1.00 56.44 163 ALA A CA 1
ATOM 1290 C C . ALA A 1 163 ? 11.604 27.001 4.911 1.00 56.44 163 ALA A C 1
ATOM 1292 O O . ALA A 1 163 ? 11.299 26.703 3.761 1.00 56.44 163 ALA A O 1
ATOM 1293 N N . THR A 1 164 ? 12.575 26.345 5.545 1.00 59.53 164 THR A N 1
ATOM 1294 C CA . THR A 1 164 ? 13.388 25.313 4.875 1.00 59.53 164 THR A CA 1
ATOM 1295 C C . THR A 1 164 ? 12.797 23.909 4.961 1.00 59.53 164 THR A C 1
ATOM 1297 O O . THR A 1 164 ? 13.330 22.992 4.333 1.00 59.53 164 THR A O 1
ATOM 1300 N N . ARG A 1 165 ? 11.747 23.698 5.772 1.00 61.25 165 ARG A N 1
ATOM 1301 C CA . ARG A 1 165 ? 11.165 22.373 6.034 1.00 61.25 165 ARG A CA 1
ATOM 1302 C C . ARG A 1 165 ? 9.662 22.447 6.290 1.00 61.25 165 ARG A C 1
ATOM 1304 O O . ARG A 1 165 ? 9.193 23.252 7.094 1.00 61.25 165 ARG A O 1
ATOM 1311 N N . ILE A 1 166 ? 8.927 21.548 5.638 1.00 64.31 166 ILE A N 1
ATOM 1312 C CA . ILE A 1 166 ? 7.537 21.217 5.967 1.00 64.31 166 ILE A CA 1
ATOM 1313 C C . ILE A 1 166 ? 7.579 19.948 6.816 1.00 64.31 166 ILE A C 1
ATOM 1315 O O . ILE A 1 166 ? 8.066 18.912 6.363 1.00 64.31 166 ILE A O 1
ATOM 1319 N N . CYS A 1 167 ? 7.085 20.026 8.047 1.00 67.19 167 CYS A N 1
ATOM 1320 C CA . CYS A 1 167 ? 6.962 18.883 8.937 1.00 67.19 167 CYS A CA 1
ATOM 1321 C C . CYS A 1 167 ? 5.516 18.385 8.905 1.00 67.19 167 CYS A C 1
ATOM 1323 O O . CYS A 1 167 ? 4.590 19.133 9.203 1.00 67.19 167 CYS A O 1
ATOM 1325 N N . TYR A 1 168 ? 5.311 17.115 8.563 1.00 70.31 168 TYR A N 1
ATOM 1326 C CA . TYR A 1 168 ? 4.012 16.470 8.726 1.00 70.31 168 TYR A CA 1
ATOM 1327 C C . TYR A 1 168 ? 4.005 15.716 10.051 1.00 70.31 168 TYR A C 1
ATOM 1329 O O . TYR A 1 168 ? 4.808 14.805 10.252 1.00 70.31 168 TYR A O 1
ATOM 1337 N N . ARG A 1 169 ? 3.101 16.084 10.960 1.00 72.62 169 ARG A N 1
ATOM 1338 C CA . ARG A 1 169 ? 2.939 15.411 12.251 1.00 72.62 169 ARG A CA 1
ATOM 1339 C C . ARG A 1 169 ? 1.557 14.801 12.381 1.00 72.62 169 ARG A C 1
ATOM 1341 O O . ARG A 1 169 ? 0.543 15.428 12.083 1.00 72.62 169 ARG A O 1
ATOM 1348 N N . LEU A 1 170 ? 1.545 13.562 12.850 1.00 74.38 170 LEU A N 1
ATOM 1349 C CA . LEU A 1 170 ? 0.340 12.891 13.307 1.00 74.38 170 LEU A CA 1
ATOM 1350 C C . LEU A 1 170 ? 0.077 13.326 14.745 1.00 74.38 170 LEU A C 1
ATOM 1352 O O . LEU A 1 170 ? 0.959 13.184 15.595 1.00 74.38 170 LEU A O 1
ATOM 1356 N N . ASP A 1 171 ? -1.119 13.850 14.995 1.00 76.75 171 ASP A N 1
ATOM 1357 C CA . ASP A 1 171 ? -1.604 14.101 16.345 1.00 76.75 171 ASP A CA 1
ATOM 1358 C C . ASP A 1 171 ? -2.646 13.029 16.701 1.00 76.75 171 ASP A C 1
ATOM 1360 O O . ASP A 1 171 ? -3.758 13.041 16.160 1.00 76.75 171 ASP A O 1
ATOM 1364 N N . PRO A 1 172 ? -2.311 12.082 17.595 1.00 75.88 172 PRO A N 1
ATOM 1365 C CA . PRO A 1 172 ? -3.223 11.006 17.938 1.00 75.88 172 PRO A CA 1
ATOM 1366 C C . PRO A 1 172 ? -4.472 11.504 18.688 1.00 75.88 172 PRO A C 1
ATOM 1368 O O . PRO A 1 172 ? -5.488 10.808 18.681 1.00 75.88 172 PRO A O 1
ATOM 1371 N N . PHE A 1 173 ? -4.454 12.709 19.279 1.00 78.56 173 PHE A N 1
ATOM 1372 C CA . PHE A 1 173 ? -5.664 13.306 19.858 1.00 78.56 173 PHE A CA 1
ATOM 1373 C C . PHE A 1 173 ? -6.665 13.712 18.805 1.00 78.56 173 PHE A C 1
ATOM 1375 O O . PHE A 1 173 ? -7.854 13.490 19.002 1.00 78.56 173 PHE A O 1
ATOM 1382 N N . VAL A 1 174 ? -6.205 14.292 17.698 1.00 80.00 174 VAL A N 1
ATOM 1383 C CA . VAL A 1 174 ? -7.104 14.701 16.615 1.00 80.00 174 VAL A CA 1
ATOM 1384 C C . VAL A 1 174 ? -7.818 13.472 16.054 1.00 80.00 174 VAL A C 1
ATOM 1386 O O . VAL A 1 174 ? -9.037 13.491 15.913 1.00 80.00 174 VAL A O 1
ATOM 1389 N N . VAL A 1 175 ? -7.086 12.370 15.842 1.00 75.62 175 VAL A N 1
ATOM 1390 C CA . VAL A 1 175 ? -7.666 11.084 15.417 1.00 75.62 175 VAL A CA 1
ATOM 1391 C C . VAL A 1 175 ? -8.729 10.605 16.409 1.00 75.62 175 VAL A C 1
ATOM 1393 O O . VAL A 1 175 ? -9.840 10.257 16.010 1.00 75.62 175 VAL A O 1
ATOM 1396 N N . PHE A 1 176 ? -8.405 10.604 17.703 1.00 78.19 176 PHE A N 1
ATOM 1397 C CA . PHE A 1 176 ? -9.328 10.175 18.748 1.00 78.19 176 PHE A CA 1
ATOM 1398 C C . PHE A 1 176 ? -10.585 11.059 18.820 1.00 78.19 176 PHE A C 1
ATOM 1400 O O . PHE A 1 176 ? -11.696 10.536 18.867 1.00 78.19 176 PHE A O 1
ATOM 1407 N N . PHE A 1 177 ? -10.432 12.386 18.806 1.00 78.44 177 PHE A N 1
ATOM 1408 C CA . PHE A 1 177 ? -11.550 13.323 18.924 1.00 78.44 177 PHE A CA 1
ATOM 1409 C C . PHE A 1 177 ? -12.468 13.312 17.707 1.00 78.44 177 PHE A C 1
ATOM 1411 O O . PHE A 1 177 ? -13.680 13.406 17.878 1.00 78.44 177 PHE A O 1
ATOM 1418 N N . GLU A 1 178 ? -11.933 13.167 16.497 1.00 78.12 178 GLU A N 1
ATOM 1419 C CA . GLU A 1 178 ? -12.773 13.055 15.303 1.00 78.12 178 GLU A CA 1
ATOM 1420 C C . GLU A 1 178 ? -13.551 11.735 15.284 1.00 78.12 178 GLU A C 1
ATOM 1422 O O . GLU A 1 178 ? -14.746 11.738 14.994 1.00 78.12 178 GLU A O 1
ATOM 1427 N N . ASN A 1 179 ? -12.929 10.621 15.689 1.00 73.56 179 ASN A N 1
ATOM 1428 C CA . ASN A 1 179 ? -13.659 9.364 15.873 1.00 73.56 179 ASN A CA 1
ATOM 1429 C C . ASN A 1 179 ? -14.745 9.513 16.949 1.00 73.56 179 ASN A C 1
ATOM 1431 O O . ASN A 1 179 ? -15.886 9.118 16.728 1.00 73.56 179 ASN A O 1
ATOM 1435 N N . LYS A 1 180 ? -14.426 10.146 18.087 1.00 73.00 180 LYS A N 1
ATOM 1436 C CA . LYS A 1 180 ? -15.408 10.445 19.136 1.00 73.00 180 LYS A CA 1
ATOM 1437 C C . LYS A 1 180 ? -16.573 11.276 18.593 1.00 73.00 180 LYS A C 1
ATOM 1439 O O . LYS A 1 180 ? -17.717 10.942 18.853 1.00 73.00 180 LYS A O 1
ATOM 1444 N N . LYS A 1 181 ? -16.303 12.312 17.800 1.00 75.06 181 LYS A N 1
ATOM 1445 C CA . LYS A 1 181 ? -17.333 13.161 17.193 1.00 75.06 181 LYS A CA 1
ATOM 1446 C C . LYS A 1 181 ? -18.243 12.382 16.243 1.00 75.06 181 LYS A C 1
ATOM 1448 O O . LYS A 1 181 ? -19.440 12.643 16.224 1.00 75.06 181 LYS A O 1
ATOM 1453 N N . GLN A 1 182 ? -17.704 11.440 15.469 1.00 72.06 182 GLN A N 1
ATOM 1454 C CA . GLN A 1 182 ? -18.522 10.550 14.637 1.00 72.06 182 GLN A CA 1
ATOM 1455 C C . GLN A 1 182 ? -19.441 9.686 15.501 1.00 72.06 182 GLN A C 1
ATOM 1457 O O . GLN A 1 182 ? -20.632 9.603 15.222 1.00 72.06 182 GLN A O 1
ATOM 1462 N N . PHE A 1 183 ? -18.919 9.126 16.593 1.00 67.38 183 PHE A N 1
ATOM 1463 C CA . PHE A 1 183 ? -19.726 8.406 17.575 1.00 67.38 183 PHE A CA 1
ATOM 1464 C C . PHE A 1 183 ? -20.785 9.293 18.250 1.00 67.38 183 PHE A C 1
ATOM 1466 O O . PHE A 1 183 ? -21.908 8.844 18.451 1.00 67.38 183 PHE A O 1
ATOM 1473 N N . ASP A 1 184 ? -20.463 10.553 18.550 1.00 65.94 184 ASP A N 1
ATOM 1474 C CA . ASP A 1 184 ? -21.395 11.526 19.132 1.00 65.94 184 ASP A CA 1
ATOM 1475 C C . ASP A 1 184 ? -22.511 11.934 18.145 1.00 65.94 184 ASP A C 1
ATOM 1477 O O . ASP A 1 184 ? -23.577 12.371 18.573 1.00 65.94 184 ASP A O 1
ATOM 1481 N N . GLN A 1 185 ? -22.266 11.813 16.833 1.00 66.19 185 GLN A N 1
ATOM 1482 C CA . GLN A 1 185 ? -23.238 12.070 15.759 1.00 66.19 185 GLN A CA 1
ATOM 1483 C C . GLN A 1 185 ? -24.150 10.879 15.465 1.00 66.19 185 GLN A C 1
ATOM 1485 O O . GLN A 1 185 ? -25.173 11.050 14.798 1.00 66.19 185 GLN A O 1
ATOM 1490 N N . LEU A 1 186 ? -23.794 9.680 15.929 1.00 64.56 186 LEU A N 1
ATOM 1491 C CA . LEU A 1 186 ? -24.713 8.556 15.904 1.00 64.56 186 LEU A CA 1
ATOM 1492 C C . LEU A 1 186 ? -25.822 8.889 16.907 1.00 64.56 186 LEU A C 1
ATOM 1494 O O . LEU A 1 186 ? -25.572 9.061 18.097 1.00 64.56 186 LEU A O 1
ATOM 1498 N N . ASP A 1 187 ? -27.046 9.061 16.412 1.00 55.72 187 ASP A N 1
ATOM 1499 C CA . ASP A 1 187 ? -28.213 9.403 17.226 1.00 55.72 187 ASP A CA 1
ATOM 1500 C C . ASP A 1 187 ? -28.641 8.162 18.024 1.00 55.72 187 ASP A C 1
ATOM 1502 O O . ASP A 1 187 ? -29.526 7.389 17.644 1.00 55.72 187 ASP A O 1
ATOM 1506 N N . LEU A 1 188 ? -27.893 7.890 19.093 1.00 57.50 188 LEU A N 1
ATOM 1507 C CA . LEU A 1 188 ? -27.998 6.674 19.884 1.00 57.50 188 LEU A CA 1
ATOM 1508 C C . LEU A 1 188 ? -29.149 6.779 20.880 1.00 57.50 188 LEU A C 1
ATOM 1510 O O . LEU A 1 188 ? -28.943 6.885 22.080 1.00 57.50 188 LEU A O 1
ATOM 1514 N N . ILE A 1 189 ? -30.366 6.655 20.347 1.00 50.16 189 ILE A N 1
ATOM 1515 C CA . ILE A 1 189 ? -31.605 6.314 21.058 1.00 50.16 189 ILE A CA 1
ATOM 1516 C C . ILE A 1 189 ? -32.031 7.361 22.114 1.00 50.16 189 ILE A C 1
ATOM 1518 O O . ILE A 1 189 ? -31.438 7.511 23.178 1.00 50.16 189 ILE A O 1
ATOM 1522 N N . ASN A 1 190 ? -33.183 7.996 21.869 1.00 50.69 190 ASN A N 1
ATOM 1523 C CA . ASN A 1 190 ? -33.898 8.885 22.801 1.00 50.69 190 ASN A CA 1
ATOM 1524 C C . ASN A 1 190 ? -33.181 10.203 23.171 1.00 50.69 190 ASN A C 1
ATOM 1526 O O . ASN A 1 190 ? -33.202 10.592 24.337 1.00 50.69 190 ASN A O 1
ATOM 1530 N N . ASN A 1 191 ? -32.607 10.929 22.201 1.00 52.69 191 ASN A N 1
ATOM 1531 C CA . ASN A 1 191 ? -32.032 12.276 22.398 1.00 52.69 191 ASN A CA 1
ATOM 1532 C C . ASN A 1 191 ? -30.878 12.367 23.424 1.00 52.69 191 ASN A C 1
ATOM 1534 O O . ASN A 1 191 ? -30.532 13.469 23.856 1.00 52.69 191 ASN A O 1
ATOM 1538 N N . ASN A 1 192 ? -30.264 11.245 23.812 1.00 50.84 192 ASN A N 1
ATOM 1539 C CA . ASN A 1 192 ? -29.111 11.242 24.709 1.00 50.84 192 ASN A CA 1
ATOM 1540 C C . ASN A 1 192 ? -27.827 11.024 23.909 1.00 50.84 192 ASN A C 1
ATOM 1542 O O . ASN A 1 192 ? -27.531 9.925 23.454 1.00 50.84 192 ASN A O 1
ATOM 1546 N N . LEU A 1 193 ? -27.051 12.096 23.763 1.00 56.16 193 LEU A N 1
ATOM 1547 C CA . LEU A 1 193 ? -25.759 12.067 23.088 1.00 56.16 193 LEU A CA 1
ATOM 1548 C C . LEU A 1 193 ? -24.749 11.239 23.919 1.00 56.16 193 LEU A C 1
ATOM 1550 O O . LEU A 1 193 ? -24.680 11.376 25.146 1.00 56.16 193 LEU A O 1
ATOM 1554 N N . LEU A 1 194 ? -23.903 10.450 23.245 1.00 54.53 194 LEU A N 1
ATOM 1555 C CA . LEU A 1 194 ? -22.794 9.678 23.837 1.00 54.53 194 LEU A CA 1
ATOM 1556 C C . LEU A 1 194 ? -21.854 10.473 24.791 1.00 54.53 194 LEU A C 1
ATOM 1558 O O . LEU A 1 194 ? -21.358 9.879 25.755 1.00 54.53 194 LEU A O 1
ATOM 1562 N N . PRO A 1 195 ? -21.645 11.802 24.649 1.00 54.59 195 PRO A N 1
ATOM 1563 C CA . PRO A 1 195 ? -20.894 12.634 25.594 1.00 54.59 195 PRO A CA 1
ATOM 1564 C C . PRO A 1 195 ? -21.362 12.561 27.047 1.00 54.59 195 PRO A C 1
ATOM 1566 O O . PRO A 1 195 ? -20.573 12.849 27.943 1.00 54.59 195 PRO A O 1
ATOM 1569 N N . ASN A 1 196 ? -22.611 12.159 27.297 1.00 55.06 196 ASN A N 1
ATOM 1570 C CA . ASN A 1 196 ? -23.153 12.037 28.651 1.00 55.06 196 ASN A CA 1
ATOM 1571 C C . ASN A 1 196 ? -22.684 10.763 29.382 1.00 55.06 196 ASN A C 1
ATOM 1573 O O . ASN A 1 196 ? -22.902 10.641 30.585 1.00 55.06 196 ASN A O 1
ATOM 1577 N N . LEU A 1 197 ? -22.051 9.821 28.672 1.00 54.47 197 LEU A N 1
ATOM 1578 C CA . LEU A 1 197 ? -21.592 8.531 29.201 1.00 54.47 197 LEU A CA 1
ATOM 1579 C C . LEU A 1 197 ? -20.088 8.452 29.453 1.00 54.47 197 LEU A C 1
ATOM 1581 O O . LEU A 1 197 ? -19.657 7.702 30.324 1.00 54.47 197 LEU A O 1
ATOM 1585 N N . ILE A 1 198 ? -19.296 9.198 28.685 1.00 59.56 198 ILE A N 1
ATOM 1586 C CA . ILE A 1 198 ? -17.834 9.191 28.766 1.00 59.56 198 ILE A CA 1
ATOM 1587 C C . ILE A 1 198 ? -17.404 10.464 29.483 1.00 59.56 198 ILE A C 1
ATOM 1589 O O . ILE A 1 198 ? -17.447 11.558 28.911 1.00 59.56 198 ILE A O 1
ATOM 1593 N N . THR A 1 199 ? -16.974 10.333 30.735 1.00 61.38 199 THR A N 1
ATOM 1594 C CA . THR A 1 199 ? -16.447 11.470 31.490 1.00 61.38 199 THR A CA 1
ATOM 1595 C C . THR A 1 199 ? -15.031 11.808 31.030 1.00 61.38 199 THR A C 1
ATOM 1597 O O . THR A 1 199 ? -14.350 11.014 30.381 1.00 61.38 199 THR A O 1
ATOM 1600 N N . HIS A 1 200 ? -14.534 12.990 31.401 1.00 61.72 200 HIS A N 1
ATOM 1601 C CA . HIS A 1 200 ? -13.146 13.372 31.122 1.00 61.72 200 HIS A CA 1
ATOM 1602 C C . HIS A 1 200 ? -12.124 12.373 31.707 1.00 61.72 200 HIS A C 1
ATOM 1604 O O . HIS A 1 200 ? -11.025 12.236 31.177 1.00 61.72 200 HIS A O 1
ATOM 1610 N N . ASN A 1 201 ? -12.480 11.654 32.777 1.00 61.75 201 ASN A N 1
ATOM 1611 C CA . ASN A 1 201 ? -11.606 10.665 33.410 1.00 61.75 201 ASN A CA 1
ATOM 1612 C C . ASN A 1 201 ? -11.545 9.334 32.647 1.00 61.75 201 ASN A C 1
ATOM 1614 O O . ASN A 1 201 ? -10.600 8.575 32.845 1.00 61.75 201 ASN A O 1
ATOM 1618 N N . ASP A 1 202 ? -12.513 9.072 31.767 1.00 65.19 202 ASP A N 1
ATOM 1619 C CA . ASP A 1 202 ? -12.574 7.865 30.936 1.00 65.19 202 ASP A CA 1
ATOM 1620 C C . ASP A 1 202 ? -11.805 8.038 29.614 1.00 65.19 202 ASP A C 1
ATOM 1622 O O . ASP A 1 202 ? -11.664 7.097 28.831 1.00 65.19 202 ASP A O 1
ATOM 1626 N N . LEU A 1 203 ? -11.302 9.249 29.343 1.00 70.31 203 LEU A N 1
ATOM 1627 C CA . LEU A 1 203 ? -10.548 9.547 28.134 1.00 70.31 203 LEU A CA 1
ATOM 1628 C C . LEU A 1 203 ? -9.138 8.941 28.210 1.00 70.31 203 LEU A C 1
ATOM 1630 O O . LEU A 1 203 ? -8.451 9.079 29.229 1.00 70.31 203 LEU A O 1
ATOM 1634 N N . PRO A 1 204 ? -8.654 8.309 27.126 1.00 77.75 204 PRO A N 1
ATOM 1635 C CA . PRO A 1 204 ? -7.302 7.784 27.094 1.00 77.75 204 PRO A CA 1
ATOM 1636 C C . PRO A 1 204 ? -6.290 8.921 27.264 1.00 77.75 204 PRO A C 1
ATOM 1638 O O . PRO A 1 204 ? -6.390 9.987 26.656 1.00 77.75 204 PRO A O 1
ATOM 1641 N N . SER A 1 205 ? -5.283 8.682 28.105 1.00 82.25 205 SER A N 1
ATOM 1642 C CA . SER A 1 205 ? -4.232 9.669 28.344 1.00 82.25 205 SER A CA 1
ATOM 1643 C C . SER A 1 205 ? -3.413 9.935 27.078 1.00 82.25 205 SER A C 1
ATOM 1645 O O . SER A 1 205 ? -3.249 9.052 26.230 1.00 82.25 205 SER A O 1
ATOM 1647 N N . HIS A 1 206 ? -2.778 11.110 27.003 1.00 81.31 206 HIS A N 1
ATOM 1648 C CA . HIS A 1 206 ? -1.916 11.446 25.863 1.00 81.31 206 HIS A CA 1
ATOM 1649 C C . HIS A 1 206 ? -0.807 10.438 25.651 1.00 81.31 206 HIS A C 1
ATOM 1651 O O . HIS A 1 206 ? -0.469 10.061 24.527 1.00 81.31 206 HIS A O 1
ATOM 1657 N N . ARG A 1 207 ? -0.258 9.969 26.763 1.00 83.38 207 ARG A N 1
ATOM 1658 C CA . ARG A 1 207 ? 0.776 8.954 26.776 1.00 83.38 207 ARG A CA 1
ATOM 1659 C C . ARG A 1 207 ? 0.278 7.632 26.193 1.00 83.38 207 ARG A C 1
ATOM 1661 O O . ARG A 1 207 ? 1.023 7.009 25.447 1.00 83.38 207 ARG A O 1
ATOM 1668 N N . THR A 1 208 ? -0.951 7.219 26.503 1.00 84.81 208 THR A N 1
ATOM 1669 C CA . THR A 1 208 ? -1.547 5.976 25.988 1.00 84.81 208 THR A CA 1
ATOM 1670 C C . THR A 1 208 ? -1.673 6.025 24.471 1.00 84.81 208 THR A C 1
ATOM 1672 O O . THR A 1 208 ? -1.086 5.189 23.791 1.00 84.81 208 THR A O 1
ATOM 1675 N N . LEU A 1 209 ? -2.335 7.059 23.945 1.00 84.69 209 LEU A N 1
ATOM 1676 C CA . LEU A 1 209 ? -2.544 7.220 22.505 1.00 84.69 209 LEU A CA 1
ATOM 1677 C C . LEU A 1 209 ? -1.218 7.350 21.737 1.00 84.69 209 LEU A C 1
ATOM 1679 O O . LEU A 1 209 ? -1.041 6.762 20.672 1.00 84.69 209 LEU A O 1
ATOM 1683 N N . THR A 1 210 ? -0.247 8.072 22.307 1.00 83.75 210 THR A N 1
ATOM 1684 C CA . THR A 1 210 ? 1.097 8.184 21.718 1.00 83.75 210 THR A CA 1
ATOM 1685 C C . THR A 1 210 ? 1.794 6.825 21.661 1.00 83.75 210 THR A C 1
ATOM 1687 O O . THR A 1 210 ? 2.362 6.479 20.630 1.00 83.75 210 THR A O 1
ATOM 1690 N N . ASN A 1 211 ? 1.731 6.031 22.735 1.00 85.50 211 ASN A N 1
ATOM 1691 C CA . ASN A 1 211 ? 2.346 4.702 22.767 1.00 85.50 211 ASN A CA 1
ATOM 1692 C C . ASN A 1 211 ? 1.709 3.748 21.744 1.00 85.50 211 ASN A C 1
ATOM 1694 O O . ASN A 1 211 ? 2.422 2.977 21.106 1.00 85.50 211 ASN A O 1
ATOM 1698 N N . GLU A 1 212 ? 0.384 3.780 21.582 1.00 86.44 212 GLU A N 1
ATOM 1699 C CA . GLU A 1 212 ? -0.315 2.977 20.570 1.00 86.44 212 GLU A CA 1
ATOM 1700 C C . GLU A 1 212 ? 0.126 3.359 19.158 1.00 86.44 212 GLU A C 1
ATOM 1702 O O . GLU A 1 212 ? 0.470 2.490 18.354 1.00 86.44 212 GLU A O 1
ATOM 1707 N N . MET A 1 213 ? 0.207 4.661 18.884 1.00 85.19 213 MET A N 1
ATOM 1708 C CA . MET A 1 213 ? 0.692 5.178 17.610 1.00 85.19 213 MET A CA 1
ATOM 1709 C C . MET A 1 213 ? 2.143 4.760 17.333 1.00 85.19 213 MET A C 1
ATOM 1711 O O . MET A 1 213 ? 2.441 4.270 16.243 1.00 85.19 213 MET A O 1
ATOM 1715 N N . GLU A 1 214 ? 3.036 4.884 18.319 1.00 85.00 214 GLU A N 1
ATOM 1716 C CA . GLU A 1 214 ? 4.425 4.417 18.212 1.00 85.00 214 GLU A CA 1
ATOM 1717 C C . GLU A 1 214 ? 4.493 2.908 17.933 1.00 85.00 214 GLU A C 1
ATOM 1719 O O . GLU A 1 214 ? 5.260 2.473 17.076 1.00 85.00 214 GLU A O 1
ATOM 1724 N N . ASN A 1 215 ? 3.664 2.100 18.598 1.00 88.25 215 ASN A N 1
ATOM 1725 C CA . ASN A 1 215 ? 3.616 0.655 18.371 1.00 88.25 215 ASN A CA 1
ATOM 1726 C C . ASN A 1 215 ? 3.144 0.305 16.952 1.00 88.25 215 ASN A C 1
ATOM 1728 O O . ASN A 1 215 ? 3.711 -0.598 16.334 1.00 88.25 215 ASN A O 1
ATOM 1732 N N . MET A 1 216 ? 2.149 1.021 16.416 1.00 88.62 216 MET A N 1
ATOM 1733 C CA . MET A 1 216 ? 1.710 0.850 15.026 1.00 88.62 216 MET A CA 1
ATOM 1734 C C . MET A 1 216 ? 2.815 1.239 14.033 1.00 88.62 216 MET A C 1
ATOM 1736 O O . MET A 1 216 ? 3.025 0.542 13.040 1.00 88.62 216 MET A O 1
ATOM 1740 N N . GLN A 1 217 ? 3.562 2.315 14.305 1.00 86.94 217 GLN A N 1
ATOM 1741 C CA . GLN A 1 217 ? 4.696 2.727 13.470 1.00 86.94 217 GLN A CA 1
ATOM 1742 C C . GLN A 1 217 ? 5.827 1.690 13.489 1.00 86.94 217 GLN A C 1
ATOM 1744 O O . GLN A 1 217 ? 6.356 1.341 12.432 1.00 86.94 217 GLN A O 1
ATOM 1749 N N . ILE A 1 218 ? 6.179 1.165 14.668 1.00 87.75 218 ILE A N 1
ATOM 1750 C CA . ILE A 1 218 ? 7.174 0.090 14.808 1.00 87.75 218 ILE A CA 1
ATOM 1751 C C . ILE A 1 218 ? 6.723 -1.133 14.008 1.00 87.75 218 ILE A C 1
ATOM 1753 O O . ILE A 1 218 ? 7.482 -1.621 13.177 1.00 87.75 218 ILE A O 1
ATOM 1757 N N . TYR A 1 219 ? 5.472 -1.565 14.190 1.00 91.19 219 TYR A N 1
ATOM 1758 C CA . TYR A 1 219 ? 4.907 -2.702 13.468 1.00 91.19 219 TYR A CA 1
ATOM 1759 C C . TYR A 1 219 ? 5.011 -2.545 11.946 1.00 91.19 219 TYR A C 1
ATOM 1761 O O . TYR A 1 219 ? 5.570 -3.405 11.270 1.00 91.19 219 TYR A O 1
ATOM 1769 N N . ILE A 1 220 ? 4.505 -1.433 11.404 1.00 90.06 220 ILE A N 1
ATOM 1770 C CA . ILE A 1 220 ? 4.472 -1.206 9.955 1.00 90.06 220 ILE A CA 1
ATOM 1771 C C . ILE A 1 220 ? 5.880 -1.093 9.374 1.00 90.06 220 ILE A C 1
ATOM 1773 O O . ILE A 1 220 ? 6.136 -1.621 8.291 1.00 90.06 220 ILE A O 1
ATOM 1777 N N . THR A 1 221 ? 6.793 -0.408 10.065 1.00 88.31 221 THR A N 1
ATOM 1778 C CA . THR A 1 221 ? 8.171 -0.264 9.579 1.00 88.31 221 THR A CA 1
ATOM 1779 C C . THR A 1 221 ? 8.918 -1.591 9.585 1.00 88.31 221 THR A C 1
ATOM 1781 O O . THR A 1 221 ? 9.611 -1.887 8.617 1.00 88.31 221 THR A O 1
ATOM 1784 N N . GLU A 1 222 ? 8.733 -2.417 10.614 1.00 89.62 222 GLU A N 1
ATOM 1785 C CA . GLU A 1 222 ? 9.309 -3.760 10.680 1.00 89.62 222 GLU A CA 1
ATOM 1786 C C . GLU A 1 222 ? 8.749 -4.674 9.586 1.00 89.62 222 GLU A C 1
ATOM 1788 O O . GLU A 1 222 ? 9.523 -5.184 8.779 1.00 89.62 222 GLU A O 1
ATOM 1793 N N . LEU A 1 223 ? 7.421 -4.767 9.465 1.00 92.31 223 LEU A N 1
ATOM 1794 C CA . LEU A 1 223 ? 6.759 -5.574 8.437 1.00 92.31 223 LEU A CA 1
ATOM 1795 C C . LEU A 1 223 ? 7.192 -5.171 7.017 1.00 92.31 223 LEU A C 1
ATOM 1797 O O . LEU A 1 223 ? 7.482 -6.028 6.186 1.00 92.31 223 LEU A O 1
ATOM 1801 N N . THR A 1 224 ? 7.271 -3.864 6.738 1.00 91.69 224 THR A N 1
ATOM 1802 C CA . THR A 1 224 ? 7.700 -3.349 5.424 1.00 91.69 224 THR A CA 1
ATOM 1803 C C . THR A 1 224 ? 9.172 -3.672 5.151 1.00 91.69 224 THR A C 1
ATOM 1805 O O . THR A 1 224 ? 9.534 -4.001 4.020 1.00 91.69 224 THR A O 1
ATOM 1808 N N . SER A 1 225 ? 10.033 -3.569 6.169 1.00 89.94 225 SER A N 1
ATOM 1809 C CA . SER A 1 225 ? 11.459 -3.879 6.041 1.00 89.94 225 SER A CA 1
ATOM 1810 C C . SER A 1 225 ? 11.737 -5.357 5.826 1.00 89.94 225 SER A C 1
ATOM 1812 O O . SER A 1 225 ? 12.570 -5.707 4.985 1.00 89.94 225 SER A O 1
ATOM 1814 N N . ASP A 1 226 ? 11.033 -6.213 6.553 1.00 90.75 226 ASP A N 1
ATOM 1815 C CA . ASP A 1 226 ? 11.172 -7.656 6.420 1.00 90.75 226 ASP A CA 1
ATOM 1816 C C . ASP A 1 226 ? 10.612 -8.124 5.071 1.00 90.75 226 ASP A C 1
ATOM 1818 O O . ASP A 1 226 ? 11.245 -8.935 4.396 1.00 90.75 226 ASP A O 1
ATOM 1822 N N . TRP A 1 227 ? 9.493 -7.540 4.619 1.00 92.81 227 TRP A N 1
ATOM 1823 C CA . TRP A 1 227 ? 8.923 -7.816 3.300 1.00 92.81 227 TRP A CA 1
ATOM 1824 C C . TRP A 1 227 ? 9.901 -7.519 2.161 1.00 92.81 227 TRP A C 1
ATOM 1826 O O . TRP A 1 227 ? 10.145 -8.394 1.337 1.00 92.81 227 TRP A O 1
ATOM 1836 N N . ILE A 1 228 ? 10.492 -6.319 2.103 1.00 91.38 228 ILE A N 1
ATOM 1837 C CA . ILE A 1 228 ? 11.388 -5.976 0.986 1.00 91.38 228 ILE A CA 1
ATOM 1838 C C . ILE A 1 228 ? 12.693 -6.776 1.015 1.00 91.38 228 ILE A C 1
ATOM 1840 O O . ILE A 1 228 ? 13.268 -7.047 -0.036 1.00 91.38 228 ILE A O 1
ATOM 1844 N N . SER A 1 229 ? 13.153 -7.162 2.209 1.00 89.06 229 SER A N 1
ATOM 1845 C CA . SER A 1 229 ? 14.324 -8.028 2.360 1.00 89.06 229 SER A CA 1
ATOM 1846 C C . SER A 1 229 ? 14.013 -9.422 1.818 1.00 89.06 229 SER A C 1
ATOM 1848 O O . SER A 1 229 ? 14.743 -9.910 0.963 1.00 89.06 229 SER A O 1
ATOM 1850 N N . GLY A 1 230 ? 12.873 -10.002 2.212 1.00 89.31 230 GLY A N 1
ATOM 1851 C CA . GLY A 1 230 ? 12.408 -11.281 1.675 1.00 89.31 230 GLY A CA 1
ATOM 1852 C C . GLY A 1 230 ? 12.158 -11.238 0.165 1.00 89.31 230 GLY A C 1
ATOM 1853 O O . GLY A 1 230 ? 12.548 -12.161 -0.540 1.00 89.31 230 GLY A O 1
ATOM 1854 N N . LEU A 1 231 ? 11.596 -10.141 -0.351 1.00 89.06 231 LEU A N 1
ATOM 1855 C CA . LEU A 1 231 ? 11.387 -9.950 -1.788 1.00 89.06 231 LEU A CA 1
ATOM 1856 C C . LEU A 1 231 ? 12.719 -9.876 -2.552 1.00 89.06 231 LEU A C 1
ATOM 1858 O O . LEU A 1 231 ? 12.842 -10.437 -3.637 1.00 89.06 231 LEU A O 1
ATOM 1862 N N . SER A 1 232 ? 13.728 -9.206 -1.988 1.00 87.19 232 SER A N 1
ATOM 1863 C CA . SER A 1 232 ? 15.077 -9.150 -2.566 1.00 87.19 232 SER A CA 1
ATOM 1864 C C . SER A 1 232 ? 15.739 -10.531 -2.651 1.00 87.19 232 SER A C 1
ATOM 1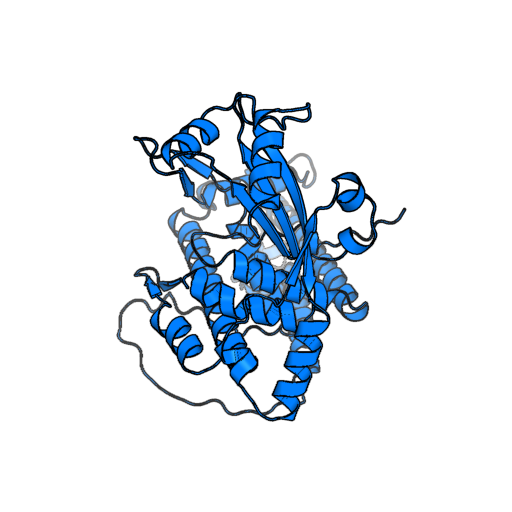866 O O . SER A 1 232 ? 16.528 -10.767 -3.572 1.00 87.19 232 SER A O 1
ATOM 1868 N N . ASP A 1 233 ? 15.440 -11.417 -1.701 1.00 83.81 233 ASP A N 1
ATOM 1869 C CA . ASP A 1 233 ? 15.924 -12.799 -1.691 1.00 83.81 233 ASP A CA 1
ATOM 1870 C C . ASP A 1 233 ? 15.149 -13.662 -2.702 1.00 83.81 233 ASP A C 1
ATOM 1872 O O . ASP A 1 233 ? 15.762 -14.371 -3.497 1.00 83.81 233 ASP A O 1
ATOM 1876 N N . GLU A 1 234 ? 13.816 -13.550 -2.730 1.00 83.50 234 GLU A N 1
ATOM 1877 C CA . GLU A 1 234 ? 12.919 -14.294 -3.632 1.00 83.50 234 GLU A CA 1
ATOM 1878 C C . GLU A 1 234 ? 13.206 -14.008 -5.109 1.00 83.50 234 GLU A C 1
ATOM 1880 O O . GLU A 1 234 ? 13.272 -14.920 -5.932 1.00 83.50 234 GLU A O 1
ATOM 1885 N N . ILE A 1 235 ? 13.421 -12.736 -5.442 1.00 78.44 235 ILE A N 1
ATOM 1886 C CA . ILE A 1 235 ? 13.744 -12.294 -6.800 1.00 78.44 235 ILE A CA 1
ATOM 1887 C C . ILE A 1 235 ? 15.121 -12.814 -7.261 1.00 78.44 235 ILE A C 1
ATOM 1889 O O . ILE A 1 235 ? 15.401 -12.855 -8.462 1.00 78.44 235 ILE A O 1
ATOM 1893 N N . GLY A 1 236 ? 15.993 -13.201 -6.326 1.00 71.25 236 GLY A N 1
ATOM 1894 C CA . GLY A 1 236 ? 17.360 -13.609 -6.635 1.00 71.25 236 GLY A CA 1
ATOM 1895 C C . GLY A 1 236 ? 18.239 -12.440 -7.083 1.00 71.25 236 GLY A C 1
ATOM 1896 O O . GLY A 1 236 ? 19.077 -12.610 -7.969 1.00 71.25 236 GLY A O 1
ATOM 1897 N N . LEU A 1 237 ? 18.045 -11.244 -6.505 1.00 73.62 237 LEU A N 1
ATOM 1898 C CA . LEU A 1 237 ? 18.941 -10.110 -6.756 1.00 73.62 237 LEU A CA 1
ATOM 1899 C C . LEU A 1 237 ? 20.379 -10.469 -6.373 1.00 73.62 237 LEU A C 1
ATOM 1901 O O . LEU A 1 237 ? 20.606 -11.118 -5.356 1.00 73.62 237 LEU A O 1
ATOM 1905 N N . GLY A 1 238 ? 21.358 -10.015 -7.161 1.00 73.19 238 GLY A N 1
ATOM 1906 C CA . GLY A 1 238 ? 22.766 -10.283 -6.879 1.00 73.19 238 GLY A CA 1
ATOM 1907 C C . GLY A 1 238 ? 23.177 -9.844 -5.465 1.00 73.19 238 GLY A C 1
ATOM 1908 O O . GLY A 1 238 ? 22.698 -8.828 -4.944 1.00 73.19 238 GLY A O 1
ATOM 1909 N N . GLU A 1 239 ? 24.122 -10.575 -4.863 1.00 81.25 239 GLU A N 1
ATOM 1910 C CA . GLU A 1 239 ? 24.643 -10.327 -3.506 1.00 81.25 239 GLU A CA 1
ATOM 1911 C C . GLU A 1 239 ? 24.991 -8.842 -3.232 1.00 81.25 239 GLU A C 1
ATOM 1913 O O . GLU A 1 239 ? 24.712 -8.353 -2.134 1.00 81.25 239 GLU A O 1
ATOM 1918 N N . PRO A 1 240 ? 25.551 -8.054 -4.181 1.00 82.62 240 PRO A N 1
ATOM 1919 C CA . PRO A 1 240 ? 25.801 -6.632 -3.951 1.00 82.62 240 PRO A CA 1
ATOM 1920 C C . PRO A 1 240 ? 24.545 -5.813 -3.623 1.00 82.62 240 PRO A C 1
ATOM 1922 O O . PRO A 1 240 ? 24.617 -4.945 -2.753 1.00 82.62 240 PRO A O 1
ATOM 1925 N N . ILE A 1 241 ? 23.404 -6.079 -4.272 1.00 78.25 241 ILE A N 1
ATOM 1926 C CA . ILE A 1 241 ? 22.153 -5.338 -4.038 1.00 78.25 241 ILE A CA 1
ATOM 1927 C C . ILE A 1 241 ? 21.533 -5.755 -2.704 1.00 78.25 241 ILE A C 1
ATOM 1929 O O . ILE A 1 241 ? 21.138 -4.887 -1.926 1.00 78.25 241 ILE A O 1
ATOM 1933 N N . GLN A 1 242 ? 21.522 -7.055 -2.400 1.00 83.38 242 GLN A N 1
ATOM 1934 C CA . GLN A 1 242 ? 21.068 -7.566 -1.103 1.00 83.38 242 GLN A CA 1
ATOM 1935 C C . GLN A 1 242 ? 21.888 -6.956 0.043 1.00 83.38 242 GLN A C 1
ATOM 1937 O O . GLN A 1 242 ? 21.329 -6.394 0.989 1.00 83.38 242 GLN A O 1
ATOM 1942 N N . ARG A 1 243 ? 23.223 -6.954 -0.081 1.00 86.25 243 ARG A N 1
ATOM 1943 C CA . ARG A 1 243 ? 24.112 -6.299 0.890 1.00 86.25 243 ARG A CA 1
ATOM 1944 C C . ARG A 1 243 ? 23.877 -4.798 0.957 1.00 86.25 243 ARG A C 1
ATOM 1946 O O . ARG A 1 243 ? 23.891 -4.248 2.055 1.00 86.25 243 ARG A O 1
ATOM 1953 N N . LEU A 1 244 ? 23.643 -4.117 -0.165 1.00 85.50 244 LEU A N 1
ATOM 1954 C CA . LEU A 1 244 ? 23.319 -2.688 -0.168 1.00 85.50 244 LEU A CA 1
ATOM 1955 C C . LEU A 1 244 ? 22.013 -2.417 0.594 1.00 85.50 244 LEU A C 1
ATOM 1957 O O . LEU A 1 244 ? 21.973 -1.509 1.421 1.00 85.50 244 LEU A O 1
ATOM 1961 N N . LEU A 1 245 ? 20.963 -3.209 0.376 1.00 86.56 245 LEU A N 1
ATOM 1962 C CA . LEU A 1 245 ? 19.681 -3.076 1.071 1.00 86.56 245 LEU A CA 1
ATOM 1963 C C . LEU A 1 245 ? 19.836 -3.309 2.584 1.00 86.56 245 LEU A C 1
ATOM 1965 O O . LEU A 1 245 ? 19.443 -2.463 3.391 1.00 86.56 245 LEU A O 1
ATOM 1969 N N . GLN A 1 246 ? 20.487 -4.406 2.974 1.00 86.75 246 GLN A N 1
ATOM 1970 C CA . GLN A 1 246 ? 20.723 -4.751 4.379 1.00 86.75 246 GLN A CA 1
ATOM 1971 C C . GLN A 1 246 ? 21.616 -3.714 5.076 1.00 86.75 246 GLN A C 1
ATOM 1973 O O . GLN A 1 246 ? 21.257 -3.176 6.123 1.00 86.75 246 GLN A O 1
ATOM 1978 N N . SER A 1 247 ? 22.754 -3.365 4.467 1.00 88.25 247 SER A N 1
ATOM 1979 C CA . SER A 1 247 ? 23.720 -2.410 5.029 1.00 88.25 247 SER A CA 1
ATOM 1980 C C . SER A 1 247 ? 23.237 -0.964 5.023 1.00 88.25 247 SER A C 1
ATOM 1982 O O . SER A 1 247 ? 23.835 -0.134 5.711 1.00 88.25 247 SER A O 1
ATOM 1984 N N . SER A 1 248 ? 22.177 -0.636 4.281 1.00 85.88 248 SER A N 1
ATOM 1985 C CA . SER A 1 248 ? 21.567 0.697 4.252 1.00 85.88 248 SER A CA 1
ATOM 1986 C C . SER A 1 248 ? 20.319 0.812 5.129 1.00 85.88 248 SER A C 1
ATOM 1988 O O . SER A 1 248 ? 19.922 1.925 5.473 1.00 85.88 248 SER A O 1
ATOM 1990 N N . THR A 1 249 ? 19.753 -0.313 5.572 1.00 86.81 249 THR A N 1
ATOM 1991 C CA . THR A 1 249 ? 18.653 -0.333 6.540 1.00 86.81 249 THR A CA 1
ATOM 1992 C C . THR A 1 249 ? 19.142 0.175 7.897 1.00 86.81 249 THR A C 1
ATOM 1994 O O . THR A 1 249 ? 20.213 -0.198 8.387 1.00 86.81 249 THR A O 1
ATOM 1997 N N . ARG A 1 250 ? 18.387 1.083 8.515 1.00 85.44 250 ARG A N 1
ATOM 1998 C CA . ARG A 1 250 ? 18.730 1.707 9.801 1.00 85.44 250 ARG A CA 1
ATOM 1999 C C . ARG A 1 250 ? 17.610 1.497 10.804 1.00 85.44 250 ARG A C 1
ATOM 2001 O O . ARG A 1 250 ? 16.438 1.593 10.457 1.00 85.44 250 ARG A O 1
ATOM 2008 N N . LEU A 1 251 ? 17.986 1.259 12.057 1.00 85.94 251 LEU A N 1
ATOM 2009 C CA . LEU A 1 251 ? 17.072 1.228 13.193 1.00 85.94 251 LEU A CA 1
ATOM 2010 C C . LEU A 1 251 ? 17.263 2.511 14.004 1.00 85.94 251 LEU A C 1
ATOM 2012 O O . LEU A 1 251 ? 18.374 2.816 14.435 1.00 85.94 251 LEU A O 1
ATOM 2016 N N . SER A 1 252 ? 16.191 3.271 14.206 1.00 81.25 252 SER A N 1
ATOM 2017 C CA . SER A 1 252 ? 16.237 4.469 15.047 1.00 81.25 252 SER A CA 1
ATOM 2018 C C . SER A 1 252 ? 16.219 4.119 16.540 1.00 81.25 252 SER A C 1
ATOM 2020 O O . SER A 1 252 ? 15.820 3.025 16.939 1.00 81.25 252 SER A O 1
ATOM 2022 N N . ALA A 1 253 ? 16.542 5.091 17.401 1.00 75.56 253 ALA A N 1
ATOM 2023 C CA . ALA A 1 253 ? 16.411 4.950 18.858 1.00 75.56 253 ALA A CA 1
ATOM 2024 C C . ALA A 1 253 ? 14.968 4.640 19.319 1.00 75.56 253 ALA A C 1
ATOM 2026 O O . ALA A 1 253 ? 14.753 4.106 20.407 1.00 75.56 253 ALA A O 1
ATOM 2027 N N . ARG A 1 254 ? 13.966 4.941 18.480 1.00 76.25 254 ARG A N 1
ATOM 2028 C CA . ARG A 1 254 ? 12.551 4.609 18.712 1.00 76.25 254 ARG A CA 1
ATOM 2029 C C . ARG A 1 254 ? 12.157 3.228 18.180 1.00 76.25 254 ARG A C 1
ATOM 2031 O O . ARG A 1 254 ? 10.980 2.899 18.183 1.00 76.25 254 ARG A O 1
ATOM 2038 N N . LYS A 1 255 ? 13.129 2.415 17.752 1.00 82.88 255 LYS A N 1
ATOM 2039 C CA . LYS A 1 255 ? 12.937 1.105 17.112 1.00 82.88 255 LYS A CA 1
ATOM 2040 C C . LYS A 1 255 ? 12.202 1.150 15.765 1.00 82.88 255 LYS A C 1
ATOM 2042 O O . LYS A 1 255 ? 11.708 0.127 15.309 1.00 82.88 255 LYS A O 1
ATOM 2047 N N . LEU A 1 256 ? 12.150 2.309 15.110 1.00 83.19 256 LEU A N 1
ATOM 2048 C CA . LEU A 1 256 ? 11.612 2.411 13.751 1.00 83.19 256 LEU A CA 1
ATOM 2049 C C . LEU A 1 256 ? 12.678 1.963 12.757 1.00 83.19 256 LEU A C 1
ATOM 2051 O O . LEU A 1 256 ? 13.791 2.503 12.790 1.00 83.19 256 LEU A O 1
ATOM 2055 N N . ARG A 1 257 ? 12.344 1.005 11.889 1.00 86.25 257 ARG A N 1
ATOM 2056 C CA . ARG A 1 257 ? 13.212 0.619 10.772 1.00 86.25 257 ARG A CA 1
ATOM 2057 C C . ARG A 1 257 ? 12.987 1.561 9.593 1.00 86.25 257 ARG A C 1
ATOM 2059 O O . ARG A 1 257 ? 11.859 1.903 9.257 1.00 86.25 257 ARG A O 1
ATOM 2066 N N . CYS A 1 258 ? 14.065 1.998 8.964 1.00 84.12 258 CYS A N 1
ATOM 2067 C CA . CYS A 1 258 ? 14.011 2.813 7.760 1.00 84.12 258 CYS A CA 1
ATOM 2068 C C . CYS A 1 258 ? 14.922 2.209 6.702 1.00 84.12 258 CYS A C 1
ATOM 2070 O O . CYS A 1 258 ? 16.037 1.773 6.997 1.00 84.12 258 CYS A O 1
ATOM 2072 N N . ILE A 1 259 ? 14.435 2.213 5.466 1.00 84.50 259 ILE A N 1
ATOM 2073 C CA . ILE A 1 259 ? 15.166 1.744 4.298 1.00 84.50 259 ILE A CA 1
ATOM 2074 C C . ILE A 1 259 ? 15.246 2.908 3.318 1.00 84.50 259 ILE A C 1
ATOM 2076 O O . ILE A 1 259 ? 14.214 3.520 3.021 1.00 84.50 259 ILE A O 1
ATOM 2080 N N . PRO A 1 260 ? 16.436 3.231 2.796 1.00 84.06 260 PRO A N 1
ATOM 2081 C CA . PRO A 1 260 ? 16.560 4.295 1.818 1.00 84.06 260 PRO A CA 1
ATOM 2082 C C . PRO A 1 260 ? 15.753 4.000 0.549 1.00 84.06 260 PRO A C 1
ATOM 2084 O O . PRO A 1 260 ? 15.648 2.856 0.092 1.00 84.06 260 PRO A O 1
ATOM 2087 N N . ALA A 1 261 ? 15.186 5.055 -0.038 1.00 84.38 261 ALA A N 1
ATOM 2088 C CA . ALA A 1 261 ? 14.311 4.931 -1.198 1.00 84.38 261 ALA A CA 1
ATOM 2089 C C . ALA A 1 261 ? 15.034 4.337 -2.412 1.00 84.38 261 ALA A C 1
ATOM 2091 O O . ALA A 1 261 ? 14.481 3.474 -3.074 1.00 84.38 261 ALA A O 1
ATOM 2092 N N . TYR A 1 262 ? 16.282 4.740 -2.673 1.00 84.50 262 TYR A N 1
ATOM 2093 C CA . TYR A 1 262 ? 17.006 4.295 -3.865 1.00 84.50 262 TYR A CA 1
ATOM 2094 C C . TYR A 1 262 ? 17.259 2.771 -3.905 1.00 84.50 262 TYR A C 1
ATOM 2096 O O . TYR A 1 262 ? 16.781 2.140 -4.845 1.00 84.50 262 TYR A O 1
ATOM 2104 N N . PRO A 1 263 ? 17.911 2.131 -2.908 1.00 85.31 263 PRO A N 1
ATOM 2105 C CA . PRO A 1 263 ? 18.119 0.680 -2.924 1.00 85.31 263 PRO A CA 1
ATOM 2106 C C . PRO A 1 263 ? 16.810 -0.107 -2.977 1.00 85.31 263 PRO A C 1
ATOM 2108 O O . PRO A 1 263 ? 16.699 -1.083 -3.707 1.00 85.31 263 PRO A O 1
ATOM 2111 N N . SER A 1 264 ? 15.797 0.341 -2.237 1.00 88.50 264 SER A N 1
ATOM 2112 C CA . SER A 1 264 ? 14.498 -0.329 -2.208 1.00 88.50 264 SER A CA 1
ATOM 2113 C C . SER A 1 264 ? 13.697 -0.142 -3.504 1.00 88.50 264 SER A C 1
ATOM 2115 O O . SER A 1 264 ? 12.968 -1.049 -3.903 1.00 88.50 264 SER A O 1
ATOM 2117 N N . LEU A 1 265 ? 13.890 0.978 -4.213 1.00 87.19 265 LEU A N 1
ATOM 2118 C CA . LEU A 1 265 ? 13.327 1.217 -5.541 1.00 87.19 265 LEU A CA 1
ATOM 2119 C C . LEU A 1 265 ? 13.890 0.238 -6.579 1.00 87.19 265 LEU A C 1
ATOM 2121 O O . LEU A 1 265 ? 13.149 -0.193 -7.453 1.00 87.19 265 LEU A O 1
ATOM 2125 N N . LEU A 1 266 ? 15.169 -0.144 -6.482 1.00 84.31 266 LEU A N 1
ATOM 2126 C CA . LEU A 1 266 ? 15.765 -1.130 -7.394 1.00 84.31 266 LEU A CA 1
ATOM 2127 C C . LEU A 1 266 ? 15.064 -2.491 -7.293 1.00 84.31 266 LEU A C 1
ATOM 2129 O O . LEU A 1 266 ? 14.762 -3.097 -8.320 1.00 84.31 266 LEU A O 1
ATOM 2133 N N . VAL A 1 267 ? 14.751 -2.926 -6.068 1.00 87.50 267 VAL A N 1
ATOM 2134 C CA . VAL A 1 267 ? 14.051 -4.193 -5.811 1.00 87.50 267 VAL A CA 1
ATOM 2135 C C . VAL A 1 267 ? 12.631 -4.154 -6.373 1.00 87.50 267 VAL A C 1
ATOM 2137 O O . VAL A 1 267 ? 12.257 -5.006 -7.177 1.00 87.50 267 VAL A O 1
ATOM 2140 N N . ILE A 1 268 ? 11.842 -3.133 -6.021 1.00 89.62 268 ILE A N 1
ATOM 2141 C CA . ILE A 1 268 ? 10.457 -3.049 -6.508 1.00 89.62 268 ILE A CA 1
ATOM 2142 C C . ILE A 1 268 ? 10.379 -2.770 -8.010 1.00 89.62 268 ILE A C 1
ATOM 2144 O O . ILE A 1 268 ? 9.440 -3.213 -8.655 1.00 89.62 268 ILE A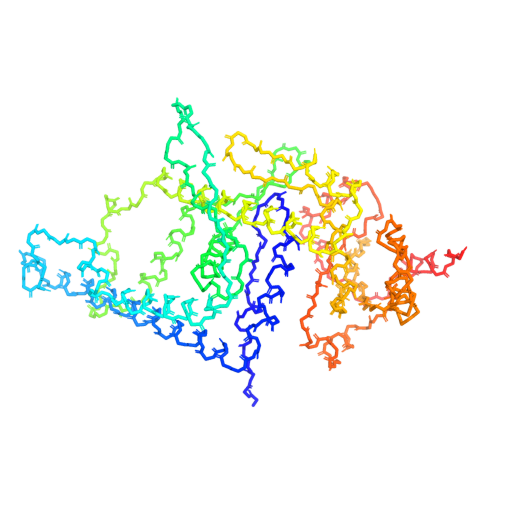 O 1
ATOM 2148 N N . ARG A 1 269 ? 11.357 -2.071 -8.601 1.00 87.94 269 ARG A N 1
ATOM 2149 C CA . ARG A 1 269 ? 11.405 -1.841 -10.052 1.00 87.94 269 ARG A CA 1
ATOM 2150 C C . ARG A 1 269 ? 11.541 -3.161 -10.806 1.00 87.94 269 ARG A C 1
ATOM 2152 O O . ARG A 1 269 ? 10.928 -3.315 -11.860 1.00 87.94 269 ARG A O 1
ATOM 2159 N N . PHE A 1 270 ? 12.322 -4.101 -10.276 1.00 86.25 270 PHE A N 1
ATOM 2160 C CA . PHE A 1 270 ? 12.403 -5.447 -10.835 1.00 86.25 270 PHE A CA 1
ATOM 2161 C C . PHE A 1 270 ? 11.071 -6.190 -10.689 1.00 86.25 270 PHE A C 1
ATOM 2163 O O . PHE A 1 270 ? 10.583 -6.771 -11.654 1.00 86.25 270 PHE A O 1
ATOM 2170 N N . GLU A 1 271 ? 10.444 -6.110 -9.516 1.00 87.88 271 GLU A N 1
ATOM 2171 C CA . GLU A 1 271 ? 9.119 -6.692 -9.279 1.00 87.88 271 GLU A CA 1
ATOM 2172 C C . GLU A 1 271 ? 8.069 -6.147 -10.264 1.00 87.88 271 GLU A C 1
ATOM 2174 O O . GLU A 1 271 ? 7.299 -6.908 -10.852 1.00 87.88 271 GLU A O 1
ATOM 2179 N N . TRP A 1 272 ? 8.072 -4.833 -10.514 1.00 90.50 272 TRP A N 1
ATOM 2180 C CA . TRP A 1 272 ? 7.195 -4.197 -11.499 1.00 90.50 272 TRP A CA 1
ATOM 2181 C C . TRP A 1 272 ? 7.418 -4.744 -12.904 1.00 90.50 272 TRP A C 1
ATOM 2183 O O . TRP A 1 272 ? 6.455 -4.967 -13.635 1.00 90.50 272 TRP A O 1
ATOM 2193 N N . PHE A 1 273 ? 8.676 -4.982 -13.273 1.00 89.12 273 PHE A N 1
ATOM 2194 C CA . PHE A 1 273 ? 9.032 -5.573 -14.555 1.00 89.12 273 PHE A CA 1
ATOM 2195 C C . PHE A 1 273 ? 8.530 -7.019 -14.671 1.00 89.12 273 PHE A C 1
ATOM 2197 O O . PHE A 1 273 ? 7.810 -7.338 -15.617 1.00 89.12 273 PHE A O 1
ATOM 2204 N N . VAL A 1 274 ? 8.844 -7.881 -13.697 1.00 85.88 274 VAL A N 1
ATOM 2205 C CA . VAL A 1 274 ? 8.483 -9.310 -13.741 1.00 85.88 274 VAL A CA 1
ATOM 2206 C C . VAL A 1 274 ? 6.976 -9.524 -13.697 1.00 85.88 274 VAL A C 1
ATOM 2208 O O . VAL A 1 274 ? 6.452 -10.357 -14.436 1.00 85.88 274 VAL A O 1
ATOM 2211 N N . LYS A 1 275 ? 6.259 -8.751 -12.878 1.00 87.31 275 LYS A N 1
ATOM 2212 C CA . LYS A 1 275 ? 4.797 -8.844 -12.773 1.00 87.31 275 LYS A CA 1
ATOM 2213 C C . LYS A 1 275 ? 4.053 -8.016 -13.817 1.00 87.31 275 LYS A C 1
ATOM 2215 O O . LYS A 1 275 ? 2.825 -7.994 -13.791 1.00 87.31 275 LYS A O 1
ATOM 2220 N N . ASN A 1 276 ? 4.773 -7.359 -14.731 1.00 89.69 276 ASN A N 1
ATOM 2221 C CA . ASN A 1 276 ? 4.210 -6.474 -15.749 1.00 89.69 276 ASN A CA 1
ATOM 2222 C C . ASN A 1 276 ? 3.224 -5.454 -15.149 1.00 89.69 276 ASN A C 1
ATOM 2224 O O . ASN A 1 276 ? 2.104 -5.273 -15.631 1.00 89.69 276 ASN A O 1
ATOM 2228 N N . ILE A 1 277 ? 3.631 -4.828 -14.044 1.00 88.94 277 ILE A N 1
ATOM 2229 C CA . ILE A 1 277 ? 2.806 -3.866 -13.320 1.00 88.94 277 ILE A CA 1
ATOM 2230 C C . ILE A 1 277 ? 2.745 -2.568 -14.128 1.00 88.94 277 ILE A C 1
ATOM 2232 O O . ILE A 1 277 ? 3.797 -2.001 -14.440 1.00 88.94 277 ILE A O 1
ATOM 2236 N N . PRO A 1 278 ? 1.545 -2.066 -14.466 1.00 87.00 278 PRO A N 1
ATOM 2237 C CA . PRO A 1 278 ? 1.427 -0.825 -15.204 1.00 87.00 278 PRO A CA 1
ATOM 2238 C C . PRO A 1 278 ? 1.761 0.356 -14.283 1.00 87.00 278 PRO A C 1
ATOM 2240 O O . PRO A 1 278 ? 1.334 0.428 -13.126 1.00 87.00 278 PRO A O 1
ATOM 2243 N N . ILE A 1 279 ? 2.538 1.301 -14.806 1.00 91.88 279 ILE A N 1
ATOM 2244 C CA . ILE A 1 279 ? 2.985 2.475 -14.060 1.00 91.88 279 ILE A CA 1
ATOM 2245 C C . ILE A 1 279 ? 2.428 3.721 -14.751 1.00 91.88 279 ILE A C 1
ATOM 2247 O O . ILE A 1 279 ? 2.505 3.871 -15.974 1.00 91.88 279 ILE A O 1
ATOM 2251 N N . PHE A 1 280 ? 1.869 4.627 -13.958 1.00 93.50 280 PHE A N 1
ATOM 2252 C CA . PHE A 1 280 ? 1.376 5.916 -14.417 1.00 93.50 280 PHE A CA 1
ATOM 2253 C C . PHE A 1 280 ? 2.219 7.033 -13.806 1.00 93.50 280 PHE A C 1
ATOM 2255 O O . PHE A 1 280 ? 2.312 7.162 -12.586 1.00 93.50 280 PHE A O 1
ATOM 2262 N N . LEU A 1 281 ? 2.855 7.836 -14.653 1.00 93.00 281 LEU A N 1
ATOM 2263 C CA . LEU A 1 281 ? 3.721 8.929 -14.228 1.00 93.00 281 LEU A CA 1
ATOM 2264 C C . LEU A 1 281 ? 3.046 10.269 -14.516 1.00 93.00 281 LEU A C 1
ATOM 2266 O O . LEU A 1 281 ? 2.739 10.599 -15.662 1.00 93.00 281 LEU A O 1
ATOM 2270 N N . VAL A 1 282 ? 2.889 11.069 -13.465 1.00 92.31 282 VAL A N 1
ATOM 2271 C CA . VAL A 1 282 ? 2.471 12.467 -13.542 1.00 92.31 282 VAL A CA 1
ATOM 2272 C C . VAL A 1 282 ? 3.691 13.340 -13.279 1.00 92.31 282 VAL A C 1
ATOM 2274 O O . VAL A 1 282 ? 4.312 13.265 -12.217 1.00 92.31 282 VAL A O 1
ATOM 2277 N N . VAL A 1 283 ? 4.042 14.183 -14.244 1.00 89.81 283 VAL A N 1
ATOM 2278 C CA . VAL A 1 283 ? 5.098 15.187 -14.095 1.00 89.81 283 VAL A CA 1
ATOM 2279 C C . VAL A 1 283 ? 4.444 16.556 -14.021 1.00 89.81 283 VAL A C 1
ATOM 2281 O O . VAL A 1 283 ? 3.987 17.093 -15.031 1.00 89.81 283 VAL A O 1
ATOM 2284 N N . ARG A 1 284 ? 4.422 17.133 -12.823 1.00 86.88 284 ARG A N 1
ATOM 2285 C CA . ARG A 1 284 ? 3.983 18.505 -12.598 1.00 86.88 284 ARG A CA 1
ATOM 2286 C C . ARG A 1 284 ? 5.127 19.456 -12.917 1.00 86.88 284 ARG A C 1
ATOM 2288 O O . ARG A 1 284 ? 6.196 19.367 -12.319 1.00 86.88 284 ARG A O 1
ATOM 2295 N N . ARG A 1 285 ? 4.918 20.367 -13.859 1.00 82.75 285 ARG A N 1
ATOM 2296 C CA . ARG A 1 285 ? 5.884 21.397 -14.247 1.00 82.75 285 ARG A CA 1
ATOM 2297 C C . ARG A 1 285 ? 5.377 22.756 -13.826 1.00 82.75 285 ARG A C 1
ATOM 2299 O O . ARG A 1 285 ? 4.313 23.172 -14.270 1.00 82.75 285 ARG A O 1
ATOM 2306 N N . PHE A 1 286 ? 6.156 23.455 -13.020 1.00 80.56 286 PHE A N 1
ATOM 2307 C CA . PHE A 1 286 ? 5.805 24.806 -12.618 1.00 80.56 286 PHE A CA 1
ATOM 2308 C C . PHE A 1 286 ? 6.169 25.826 -13.707 1.00 80.56 286 PHE A C 1
ATOM 2310 O O . PHE A 1 286 ? 7.203 25.708 -14.369 1.00 80.56 286 PHE A O 1
ATOM 2317 N N . CYS A 1 287 ? 5.309 26.825 -13.877 1.00 80.38 287 CYS A N 1
ATOM 2318 C CA . CYS A 1 287 ? 5.506 27.998 -14.727 1.00 80.38 287 CYS A CA 1
ATOM 2319 C C . CYS A 1 287 ? 5.182 29.260 -13.919 1.00 80.38 287 CYS A C 1
ATOM 2321 O O . CYS A 1 287 ? 4.774 29.177 -12.760 1.00 80.38 287 CYS A O 1
ATOM 2323 N N . THR A 1 288 ? 5.372 30.436 -14.498 1.00 79.56 288 THR A N 1
ATOM 2324 C CA . THR A 1 288 ? 5.056 31.708 -13.817 1.00 79.56 288 THR A CA 1
ATOM 2325 C C . THR A 1 288 ? 3.573 31.892 -13.457 1.00 79.56 288 THR A C 1
ATOM 2327 O O . THR A 1 288 ? 3.269 32.673 -12.563 1.00 79.56 288 THR A O 1
ATOM 2330 N N . GLN A 1 289 ? 2.657 31.165 -14.104 1.00 80.00 289 GLN A N 1
ATOM 2331 C CA . GLN A 1 289 ? 1.201 31.296 -13.922 1.00 80.00 289 GLN A CA 1
ATOM 2332 C C . GLN A 1 289 ? 0.560 30.120 -13.160 1.00 80.00 289 GLN A C 1
ATOM 2334 O O . GLN A 1 289 ? -0.660 30.049 -13.042 1.00 80.00 289 GLN A O 1
ATOM 2339 N N . GLY A 1 290 ? 1.364 29.180 -12.655 1.00 82.00 290 GLY A N 1
ATOM 2340 C CA . GLY A 1 290 ? 0.886 27.992 -11.947 1.00 82.00 290 GLY A CA 1
ATOM 2341 C C . GLY A 1 290 ? 1.664 26.743 -12.337 1.00 82.00 290 GLY A C 1
ATOM 2342 O O . GLY A 1 290 ? 2.899 26.758 -12.375 1.00 82.00 290 GLY A O 1
ATOM 2343 N N . TYR A 1 291 ? 0.972 25.648 -12.661 1.00 84.56 291 TYR A N 1
ATOM 2344 C CA . TYR A 1 291 ? 1.625 24.422 -13.132 1.00 84.56 291 TYR A CA 1
ATOM 2345 C C . TYR A 1 291 ? 0.878 23.690 -14.247 1.00 84.56 291 TYR A C 1
ATOM 2347 O O . TYR A 1 291 ? -0.344 23.711 -14.332 1.00 84.56 291 TYR A O 1
ATOM 2355 N N . HIS A 1 292 ? 1.634 22.947 -15.048 1.00 85.75 292 HIS A N 1
ATOM 2356 C CA . HIS A 1 292 ? 1.133 22.023 -16.059 1.00 85.75 292 HIS A CA 1
ATOM 2357 C C . HIS A 1 292 ? 1.365 20.583 -15.611 1.00 85.75 292 HIS A C 1
ATOM 2359 O O . HIS A 1 292 ? 2.412 20.271 -15.041 1.00 85.75 292 HIS A O 1
ATOM 2365 N N . ASN A 1 293 ? 0.431 19.685 -15.911 1.00 88.75 293 ASN A N 1
ATOM 2366 C CA . ASN A 1 293 ? 0.633 18.252 -15.720 1.00 88.75 293 ASN A CA 1
ATOM 2367 C C . ASN A 1 293 ? 0.922 17.596 -17.071 1.00 88.75 293 ASN A C 1
ATOM 2369 O O . ASN A 1 293 ? 0.123 17.697 -17.999 1.00 88.75 293 ASN A O 1
ATOM 2373 N N . ALA A 1 294 ? 2.049 16.898 -17.160 1.00 89.94 294 ALA A N 1
ATOM 2374 C CA . ALA A 1 294 ? 2.328 15.971 -18.244 1.00 89.94 294 ALA A CA 1
ATOM 2375 C C . ALA A 1 294 ? 2.089 14.542 -17.750 1.00 89.94 294 ALA A C 1
ATOM 2377 O O . ALA A 1 294 ? 2.560 14.170 -16.672 1.00 89.94 294 ALA A O 1
ATOM 2378 N N . PHE A 1 295 ? 1.369 13.753 -18.540 1.00 92.88 295 PHE A N 1
ATOM 2379 C CA . PHE A 1 295 ? 0.986 12.391 -18.191 1.00 92.88 295 PHE A CA 1
ATOM 2380 C C . PHE A 1 295 ? 1.729 11.399 -19.076 1.00 92.88 295 PHE A C 1
ATOM 2382 O O . PHE A 1 295 ? 1.808 11.579 -20.293 1.00 92.88 295 PHE A O 1
ATOM 2389 N N . TYR A 1 296 ? 2.257 10.344 -18.466 1.00 94.06 296 TYR A N 1
ATOM 2390 C CA . TYR A 1 296 ? 2.969 9.290 -19.171 1.00 94.06 296 TYR A CA 1
ATOM 2391 C C . TYR A 1 296 ? 2.486 7.929 -18.695 1.00 94.06 296 TYR A C 1
ATOM 2393 O O . TYR A 1 296 ? 2.358 7.674 -17.495 1.00 94.06 296 TYR A O 1
ATOM 2401 N N . ARG A 1 297 ? 2.263 7.039 -19.654 1.00 94.50 297 ARG A N 1
ATOM 2402 C CA . ARG A 1 297 ? 2.085 5.616 -19.412 1.00 94.50 297 ARG A CA 1
ATOM 2403 C C . ARG A 1 297 ? 3.440 4.939 -19.529 1.00 94.50 297 ARG A C 1
ATOM 2405 O O . ARG A 1 297 ? 4.135 5.111 -20.529 1.00 94.50 297 ARG A O 1
ATOM 2412 N N . ILE A 1 298 ? 3.798 4.170 -18.513 1.00 92.94 298 ILE A N 1
ATOM 2413 C CA . ILE A 1 298 ? 5.032 3.399 -18.479 1.00 92.94 298 ILE A CA 1
ATOM 2414 C C . ILE A 1 298 ? 4.659 1.919 -18.567 1.00 92.94 298 ILE A C 1
ATOM 2416 O O . ILE A 1 298 ? 3.905 1.403 -17.738 1.00 92.94 298 ILE A O 1
ATOM 2420 N N . SER A 1 299 ? 5.165 1.249 -19.599 1.00 92.44 299 SER A N 1
ATOM 2421 C CA . SER A 1 299 ? 4.882 -0.160 -19.896 1.00 92.44 299 SER A CA 1
ATOM 2422 C C . SER A 1 299 ? 6.167 -0.948 -20.077 1.00 92.44 299 SER A C 1
ATOM 2424 O O . SER A 1 299 ? 7.166 -0.411 -20.546 1.00 92.44 299 SER A O 1
ATOM 2426 N N . VAL A 1 300 ? 6.147 -2.232 -19.733 1.00 91.50 300 VAL A N 1
ATOM 2427 C CA . VAL A 1 300 ? 7.303 -3.108 -19.929 1.00 91.50 300 VAL A CA 1
ATOM 2428 C C . VAL A 1 300 ? 7.604 -3.279 -21.422 1.00 91.50 300 VAL A C 1
ATOM 2430 O O . VAL A 1 300 ? 6.701 -3.560 -22.213 1.00 91.50 300 VAL A O 1
ATOM 2433 N N . LYS A 1 301 ? 8.882 -3.162 -21.806 1.00 91.06 301 LYS A N 1
ATOM 2434 C CA . LYS A 1 301 ? 9.317 -3.394 -23.187 1.00 91.06 301 LYS A CA 1
ATOM 2435 C C . LYS A 1 301 ? 9.252 -4.883 -23.534 1.00 91.06 301 LYS A C 1
ATOM 2437 O O . LYS A 1 301 ? 9.904 -5.693 -22.865 1.00 91.06 301 LYS A O 1
ATOM 2442 N N . PRO A 1 302 ? 8.598 -5.281 -24.638 1.00 89.12 302 PRO A N 1
ATOM 2443 C CA . PRO A 1 302 ? 8.586 -6.681 -25.072 1.00 89.12 302 PRO A CA 1
ATOM 2444 C C . PRO A 1 302 ? 9.984 -7.246 -25.378 1.00 89.12 302 PRO A C 1
ATOM 2446 O O . PRO A 1 302 ? 10.236 -8.442 -25.226 1.00 89.12 302 PRO A O 1
ATOM 2449 N N . THR A 1 303 ? 10.918 -6.402 -25.826 1.00 88.00 303 THR A N 1
ATOM 2450 C CA . THR A 1 303 ? 12.329 -6.768 -26.041 1.00 88.00 303 THR A CA 1
ATOM 2451 C C . THR A 1 303 ? 13.026 -7.130 -24.734 1.00 88.00 303 THR A C 1
ATOM 2453 O O . THR A 1 303 ? 13.697 -8.159 -24.688 1.00 88.00 303 THR A O 1
ATOM 2456 N N . ALA A 1 304 ? 12.807 -6.356 -23.668 1.00 86.31 304 ALA A N 1
ATOM 2457 C CA . ALA A 1 304 ? 13.380 -6.616 -22.350 1.00 86.31 304 ALA A CA 1
ATOM 2458 C C . ALA A 1 304 ? 12.869 -7.937 -21.750 1.00 86.31 304 ALA A C 1
ATOM 2460 O O . ALA A 1 304 ? 13.659 -8.714 -21.219 1.00 86.31 304 ALA A O 1
ATOM 2461 N N . VAL A 1 305 ? 11.576 -8.250 -21.904 1.00 86.06 305 VAL A N 1
ATOM 2462 C CA . VAL A 1 305 ? 11.003 -9.537 -21.452 1.00 86.06 305 VAL A CA 1
ATOM 2463 C C . VAL A 1 305 ? 11.656 -10.719 -22.165 1.00 86.06 305 VAL A C 1
ATOM 2465 O O . VAL A 1 305 ? 12.027 -11.700 -21.523 1.00 86.06 305 VAL A O 1
ATOM 2468 N N . ARG A 1 306 ? 11.839 -10.632 -23.490 1.00 85.75 306 ARG A N 1
ATOM 2469 C CA . ARG A 1 306 ? 12.502 -11.696 -24.264 1.00 85.75 306 ARG A CA 1
ATOM 2470 C C . ARG A 1 306 ? 13.939 -11.919 -23.805 1.00 85.75 306 ARG A C 1
ATOM 2472 O O . ARG A 1 306 ? 14.321 -13.064 -23.585 1.00 85.75 306 ARG A O 1
ATOM 2479 N N . GLN A 1 307 ? 14.691 -10.835 -23.612 1.00 83.56 307 GLN A N 1
ATOM 2480 C CA . GLN A 1 307 ? 16.056 -10.894 -23.088 1.00 83.56 307 GLN A CA 1
ATOM 2481 C C . GLN A 1 307 ? 16.087 -11.540 -21.698 1.00 83.56 307 GLN A C 1
ATOM 2483 O O . GLN A 1 307 ? 16.902 -12.428 -21.465 1.00 83.56 307 GLN A O 1
ATOM 2488 N N . TYR A 1 308 ? 15.174 -11.151 -20.800 1.00 82.94 308 TYR A N 1
ATOM 2489 C CA . TYR A 1 308 ? 15.051 -11.743 -19.465 1.00 82.94 308 TYR A CA 1
ATOM 2490 C C . TYR A 1 308 ? 14.806 -13.254 -19.522 1.00 82.94 308 TYR A C 1
ATOM 2492 O O . TYR A 1 308 ? 15.557 -14.015 -18.916 1.00 82.94 308 TYR A O 1
ATOM 2500 N N . ILE A 1 309 ? 13.818 -13.701 -20.302 1.00 83.38 309 ILE A N 1
ATOM 2501 C CA . ILE A 1 309 ? 13.503 -15.129 -20.458 1.00 83.38 309 ILE A CA 1
ATOM 2502 C C . ILE A 1 309 ? 14.711 -15.905 -21.000 1.00 83.38 309 ILE A C 1
ATOM 2504 O O . ILE A 1 309 ? 14.994 -17.012 -20.539 1.00 83.38 309 ILE A O 1
ATOM 2508 N N . GLU A 1 310 ? 15.426 -15.347 -21.975 1.00 83.19 310 GLU A N 1
ATOM 2509 C CA . GLU A 1 310 ? 16.619 -15.976 -22.541 1.00 83.19 310 GLU A CA 1
ATOM 2510 C C . GLU A 1 310 ? 17.761 -16.076 -21.521 1.00 83.19 310 GLU A C 1
ATOM 2512 O O . GLU A 1 310 ? 18.359 -17.143 -21.381 1.00 83.19 310 GLU A O 1
ATOM 2517 N N . ALA A 1 311 ? 18.012 -15.018 -20.749 1.00 79.12 311 ALA A N 1
ATOM 2518 C CA . ALA A 1 311 ? 19.036 -15.034 -19.710 1.00 79.12 311 ALA A CA 1
ATOM 2519 C C . ALA A 1 311 ? 18.718 -16.035 -18.592 1.00 79.12 311 ALA A C 1
ATOM 2521 O O . ALA A 1 311 ? 19.607 -16.776 -18.174 1.00 79.12 311 ALA A O 1
ATOM 2522 N N . VAL A 1 312 ? 17.452 -16.123 -18.164 1.00 79.19 312 VAL A N 1
ATOM 2523 C CA . VAL A 1 312 ? 17.000 -17.135 -17.193 1.00 79.19 312 VAL A CA 1
ATOM 2524 C C . VAL A 1 312 ? 17.231 -18.547 -17.740 1.00 79.19 312 VAL A C 1
ATOM 2526 O O . VAL A 1 312 ? 17.785 -19.391 -17.039 1.00 79.19 312 VAL A O 1
ATOM 2529 N N . ARG A 1 313 ? 16.893 -18.809 -19.013 1.00 82.50 313 ARG A N 1
ATOM 2530 C CA . ARG A 1 313 ? 17.149 -20.113 -19.664 1.00 82.50 313 ARG A CA 1
ATOM 2531 C C . ARG A 1 313 ? 18.632 -20.465 -19.735 1.00 82.50 313 ARG A C 1
ATOM 2533 O O . ARG A 1 313 ? 18.983 -21.635 -19.632 1.00 82.50 313 ARG A O 1
ATOM 2540 N N . GLN A 1 314 ? 19.490 -19.469 -19.925 1.00 81.62 314 GLN A N 1
ATOM 2541 C CA . GLN A 1 314 ? 20.942 -19.640 -20.007 1.00 81.62 314 GLN A CA 1
ATOM 2542 C C . GLN A 1 314 ? 21.624 -19.661 -18.629 1.00 81.62 314 GLN A C 1
ATOM 2544 O O . GLN A 1 314 ? 22.852 -19.702 -18.567 1.00 81.62 314 GLN A O 1
ATOM 2549 N N . ASN A 1 315 ? 20.856 -19.617 -17.531 1.00 74.56 315 ASN A N 1
ATOM 2550 C CA . ASN A 1 315 ? 21.358 -19.468 -16.162 1.00 74.56 315 ASN A CA 1
ATOM 2551 C C . ASN A 1 315 ? 22.323 -18.272 -16.009 1.00 74.56 315 ASN A C 1
ATOM 2553 O O . ASN A 1 315 ? 23.291 -18.305 -15.248 1.00 74.56 315 ASN A O 1
ATOM 2557 N N . ASN A 1 316 ? 22.085 -17.219 -16.793 1.00 68.88 316 ASN A N 1
ATOM 2558 C CA . ASN A 1 316 ? 22.915 -16.029 -16.858 1.00 68.88 316 ASN A CA 1
ATOM 2559 C C . ASN A 1 316 ? 22.273 -14.928 -16.007 1.00 68.88 316 ASN A C 1
ATOM 2561 O O . ASN A 1 316 ? 21.451 -14.147 -16.486 1.00 68.88 316 ASN A O 1
ATOM 2565 N N . ALA A 1 317 ? 22.661 -14.861 -14.732 1.00 60.47 317 ALA A N 1
ATOM 2566 C CA . ALA A 1 317 ? 22.115 -13.923 -13.744 1.00 60.47 317 ALA A CA 1
ATOM 2567 C C . ALA A 1 317 ? 22.347 -12.428 -14.072 1.00 60.47 317 ALA A C 1
ATOM 2569 O O . ALA A 1 317 ? 21.777 -11.553 -13.423 1.00 60.47 317 ALA A O 1
ATOM 2570 N N . LYS A 1 318 ? 23.107 -12.102 -15.129 1.00 56.94 318 LYS A N 1
ATOM 2571 C CA . LYS A 1 318 ? 23.513 -10.727 -15.465 1.00 56.94 318 LYS A CA 1
ATOM 2572 C C . LYS A 1 318 ? 22.372 -9.749 -15.748 1.00 56.94 318 LYS A C 1
ATOM 2574 O O . LYS A 1 318 ? 22.563 -8.545 -15.582 1.00 56.94 318 LYS A O 1
ATOM 2579 N N . ILE A 1 319 ? 21.198 -10.221 -16.181 1.00 54.06 319 ILE A N 1
ATOM 2580 C CA . ILE A 1 319 ? 20.034 -9.330 -16.364 1.00 54.06 319 ILE A CA 1
ATOM 2581 C C . ILE A 1 319 ? 19.538 -8.776 -15.026 1.00 54.06 319 ILE A C 1
ATOM 2583 O O . ILE A 1 319 ? 19.045 -7.649 -14.978 1.00 54.06 319 ILE A O 1
ATOM 2587 N N . VAL A 1 320 ? 19.739 -9.530 -13.948 1.00 55.44 320 VAL A N 1
ATOM 2588 C CA . VAL A 1 320 ? 19.468 -9.094 -12.581 1.00 55.44 320 VAL A CA 1
ATOM 2589 C C . VAL A 1 320 ? 20.581 -8.162 -12.078 1.00 55.44 320 VAL A C 1
ATOM 2591 O O . VAL A 1 320 ? 20.291 -7.149 -11.445 1.00 55.44 320 VAL A O 1
ATOM 2594 N N . ASP A 1 321 ? 21.840 -8.436 -12.439 1.00 53.31 321 ASP A N 1
ATOM 2595 C CA . ASP A 1 321 ? 23.009 -7.680 -11.957 1.00 53.31 321 ASP A CA 1
ATOM 2596 C C . ASP A 1 321 ? 23.147 -6.263 -12.539 1.00 53.31 321 ASP A C 1
ATOM 2598 O O . ASP A 1 321 ? 23.697 -5.378 -11.883 1.00 53.31 321 ASP A O 1
ATOM 2602 N N . HIS A 1 322 ? 22.662 -6.018 -13.762 1.00 50.56 322 HIS A N 1
ATOM 2603 C CA . HIS A 1 322 ? 22.872 -4.736 -14.451 1.00 50.56 322 HIS A CA 1
ATOM 2604 C C . HIS A 1 322 ? 21.658 -3.807 -14.498 1.00 50.56 322 HIS A C 1
ATOM 2606 O O . HIS A 1 322 ? 21.774 -2.732 -15.084 1.00 50.56 322 HIS A O 1
ATOM 2612 N N . GLY A 1 323 ? 20.525 -4.178 -13.881 1.00 52.75 323 GLY A N 1
ATOM 2613 C CA . GLY A 1 323 ? 19.376 -3.281 -13.692 1.00 52.75 323 GLY A CA 1
ATOM 2614 C C . GLY A 1 323 ? 19.049 -2.454 -14.936 1.00 52.75 323 GLY A C 1
ATOM 2615 O O . GLY A 1 323 ? 18.960 -1.225 -14.838 1.00 52.75 323 GLY A O 1
ATOM 2616 N N . ASN A 1 324 ? 18.992 -3.129 -16.095 1.00 55.66 324 ASN A N 1
ATOM 2617 C CA . ASN A 1 324 ? 19.144 -2.513 -17.411 1.00 55.66 324 ASN A CA 1
ATOM 2618 C C . ASN A 1 324 ? 18.289 -1.238 -17.512 1.00 55.66 324 ASN A C 1
ATOM 2620 O O . ASN A 1 324 ? 17.124 -1.204 -17.095 1.00 55.66 324 ASN A O 1
ATOM 2624 N N . ILE A 1 325 ? 18.880 -0.158 -18.025 1.00 60.62 325 ILE A N 1
ATOM 2625 C CA . ILE A 1 325 ? 18.235 1.165 -18.095 1.00 60.62 325 ILE A CA 1
ATOM 2626 C C . ILE A 1 325 ? 16.944 1.095 -18.941 1.00 60.62 325 ILE A C 1
ATOM 2628 O O . ILE A 1 325 ? 16.038 1.899 -18.744 1.00 60.62 325 ILE A O 1
ATOM 2632 N N . ASP A 1 326 ? 16.796 0.051 -19.769 1.00 79.19 326 ASP A N 1
ATOM 2633 C CA . ASP A 1 326 ? 15.795 -0.041 -20.831 1.00 79.19 326 ASP A CA 1
ATOM 2634 C C . ASP A 1 326 ? 14.677 -1.092 -20.639 1.00 79.19 326 ASP A C 1
ATOM 2636 O O . ASP A 1 326 ? 14.237 -1.737 -21.587 1.00 79.19 326 ASP A O 1
ATOM 2640 N N . TRP A 1 327 ? 14.196 -1.313 -19.412 1.00 87.19 327 TRP A N 1
ATOM 2641 C CA . TRP A 1 327 ? 13.076 -2.248 -19.171 1.00 87.19 327 TRP A CA 1
ATOM 2642 C C . TRP A 1 327 ? 11.696 -1.710 -19.524 1.00 87.19 327 TRP A C 1
ATOM 2644 O O . TRP A 1 327 ? 10.772 -2.496 -19.738 1.00 87.19 327 TRP A O 1
ATOM 2654 N N . PHE A 1 328 ? 11.541 -0.389 -19.566 1.00 90.38 328 PHE A N 1
ATOM 2655 C CA . PHE A 1 328 ? 10.241 0.246 -19.712 1.00 90.38 328 PHE A CA 1
ATOM 2656 C C . PHE A 1 328 ? 10.237 1.241 -20.866 1.00 90.38 328 PHE A C 1
ATOM 2658 O O . PHE A 1 328 ? 11.189 1.999 -21.038 1.00 90.38 328 PHE A O 1
ATOM 2665 N N . ASP A 1 329 ? 9.148 1.256 -21.624 1.00 91.69 329 ASP A N 1
ATOM 2666 C CA . ASP A 1 329 ? 8.813 2.326 -22.555 1.00 91.69 329 ASP A CA 1
ATOM 2667 C C . ASP A 1 329 ? 8.011 3.397 -21.817 1.00 91.69 329 ASP A C 1
ATOM 2669 O O . ASP A 1 329 ? 7.104 3.085 -21.040 1.00 91.69 329 ASP A O 1
ATOM 2673 N N . VAL A 1 330 ? 8.333 4.664 -22.075 1.00 91.44 330 VAL A N 1
ATOM 2674 C CA . VAL A 1 330 ? 7.629 5.823 -21.518 1.00 91.44 330 VAL A CA 1
ATOM 2675 C C . VAL A 1 330 ? 6.868 6.498 -22.652 1.00 91.44 330 VAL A C 1
ATOM 2677 O O . VAL A 1 330 ? 7.467 7.116 -23.526 1.00 91.44 330 VAL A O 1
ATOM 2680 N N . THR A 1 331 ? 5.544 6.379 -22.643 1.00 93.56 331 THR A N 1
ATOM 2681 C CA . THR A 1 331 ? 4.678 6.916 -23.699 1.00 93.56 331 THR A CA 1
ATOM 2682 C C . THR A 1 331 ? 3.872 8.098 -23.161 1.00 93.56 331 THR A C 1
ATOM 2684 O O . THR A 1 331 ? 3.161 7.927 -22.168 1.00 93.56 331 THR A O 1
ATOM 2687 N N . PRO A 1 332 ? 3.943 9.296 -23.769 1.00 93.88 332 PRO A N 1
ATOM 2688 C CA . PRO A 1 332 ? 3.085 10.408 -23.374 1.00 93.88 332 PRO A CA 1
ATOM 2689 C C . PRO A 1 332 ? 1.614 10.077 -23.661 1.00 93.88 332 PRO A C 1
ATOM 2691 O O . PRO A 1 332 ? 1.288 9.508 -24.701 1.00 93.88 332 PRO A O 1
ATOM 2694 N N . VAL A 1 333 ? 0.721 10.447 -22.744 1.00 94.69 333 VAL A N 1
ATOM 2695 C CA . VAL A 1 333 ? -0.728 10.237 -22.875 1.00 94.69 333 VAL A CA 1
ATOM 2696 C C . VAL A 1 333 ? -1.493 11.522 -22.570 1.00 94.69 333 VAL A C 1
ATOM 2698 O O . VAL A 1 333 ? -1.032 12.383 -21.822 1.00 94.69 333 VAL A O 1
ATOM 2701 N N . SER A 1 334 ? -2.673 11.677 -23.169 1.00 92.06 334 SER A N 1
ATOM 2702 C CA . SER A 1 334 ? -3.559 12.809 -22.884 1.00 92.06 334 SER A CA 1
ATOM 2703 C C . SER A 1 334 ? -4.388 12.554 -21.624 1.00 92.06 334 SER A C 1
ATOM 2705 O O . SER A 1 334 ? -4.640 11.406 -21.260 1.00 92.06 334 SER A O 1
ATOM 2707 N N . LEU A 1 335 ? -4.886 13.618 -20.986 1.00 89.88 335 LEU A N 1
ATOM 2708 C CA . LEU A 1 335 ? -5.815 13.482 -19.857 1.00 89.88 335 LEU A CA 1
ATOM 2709 C C . LEU A 1 335 ? -7.070 12.678 -20.243 1.00 89.88 335 LEU A C 1
ATOM 2711 O O . LEU A 1 335 ? -7.525 11.847 -19.469 1.00 89.88 335 LEU A O 1
ATOM 2715 N N . ASN A 1 336 ? -7.591 12.866 -21.460 1.00 92.56 336 ASN A N 1
ATOM 2716 C CA . ASN A 1 336 ? -8.751 12.112 -21.943 1.00 92.56 336 ASN A CA 1
ATOM 2717 C C . ASN A 1 336 ? -8.466 10.606 -22.015 1.00 92.56 336 ASN A C 1
ATOM 2719 O O . ASN A 1 336 ? -9.303 9.818 -21.590 1.00 92.56 336 ASN A O 1
ATOM 2723 N N . SER A 1 337 ? -7.282 10.210 -22.491 1.00 91.25 337 SER A N 1
ATOM 2724 C CA . SER A 1 337 ? -6.856 8.804 -22.511 1.00 91.25 337 SER A CA 1
ATOM 2725 C C . SER A 1 337 ? -6.783 8.224 -21.094 1.00 91.25 337 SER A C 1
ATOM 2727 O O . SER A 1 337 ? -7.303 7.142 -20.843 1.00 91.25 337 SER A O 1
ATOM 2729 N N . VAL A 1 338 ? -6.245 8.984 -20.133 1.00 89.25 338 VAL A N 1
ATOM 2730 C CA . VAL A 1 338 ? -6.190 8.580 -18.715 1.00 89.25 338 VAL A CA 1
ATOM 2731 C C . VAL A 1 338 ? -7.586 8.398 -18.106 1.00 89.25 338 VAL A C 1
ATOM 2733 O O . VAL A 1 338 ? -7.772 7.551 -17.242 1.00 89.25 338 VAL A O 1
ATOM 2736 N N . LEU A 1 339 ? -8.578 9.185 -18.524 1.00 89.00 339 LEU A N 1
ATOM 2737 C CA . LEU A 1 339 ? -9.930 9.113 -17.960 1.00 89.00 339 LEU A CA 1
ATOM 2738 C C . LEU A 1 339 ? -10.810 8.041 -18.618 1.00 89.00 339 LEU A C 1
ATOM 2740 O O . LEU A 1 339 ? -11.726 7.524 -17.975 1.00 89.00 339 LEU A O 1
ATOM 2744 N N . LEU A 1 340 ? -10.579 7.743 -19.898 1.00 89.81 340 LEU A N 1
ATOM 2745 C CA . LEU A 1 340 ? -11.516 6.971 -20.715 1.00 89.81 340 LEU A CA 1
ATOM 2746 C C . LEU A 1 340 ? -10.997 5.590 -21.110 1.00 89.81 340 LEU A C 1
ATOM 2748 O O . LEU A 1 340 ? -11.812 4.676 -21.256 1.00 89.81 340 LEU A O 1
ATOM 2752 N N . ASP A 1 341 ? -9.686 5.423 -21.275 1.00 92.00 341 ASP A N 1
ATOM 2753 C CA . ASP A 1 341 ? -9.141 4.183 -21.811 1.00 92.00 341 ASP A CA 1
ATOM 2754 C C . ASP A 1 341 ? -9.162 3.054 -20.775 1.00 92.00 341 ASP A C 1
ATOM 2756 O O . ASP A 1 341 ? -8.912 3.246 -19.583 1.00 92.00 341 ASP A O 1
ATOM 2760 N N . ASP A 1 342 ? -9.371 1.825 -21.247 1.00 89.25 342 ASP A N 1
ATOM 2761 C CA . ASP A 1 342 ? -9.468 0.652 -20.373 1.00 89.25 342 ASP A CA 1
ATOM 2762 C C . ASP A 1 342 ? -8.180 0.356 -19.604 1.00 89.25 342 ASP A C 1
ATOM 2764 O O . ASP A 1 342 ? -8.237 -0.170 -18.491 1.00 89.25 342 ASP A O 1
ATOM 2768 N N . TRP A 1 343 ? -7.017 0.718 -20.161 1.00 87.44 343 TRP A N 1
ATOM 2769 C CA . TRP A 1 343 ? -5.749 0.524 -19.464 1.00 87.44 343 TRP A CA 1
ATOM 2770 C C . TRP A 1 343 ? -5.724 1.306 -18.154 1.00 87.44 343 TRP A C 1
ATOM 2772 O O . TRP A 1 343 ? -5.262 0.756 -17.164 1.00 87.44 343 TRP A O 1
ATOM 2782 N N . ALA A 1 344 ? -6.290 2.518 -18.120 1.00 86.62 344 ALA A N 1
ATOM 2783 C CA . ALA A 1 344 ? -6.277 3.399 -16.957 1.00 86.62 344 ALA A CA 1
ATOM 2784 C C . ALA A 1 344 ? -7.199 2.924 -15.820 1.00 86.62 344 ALA A C 1
ATOM 2786 O O . ALA A 1 344 ? -7.028 3.326 -14.672 1.00 86.62 344 ALA A O 1
ATOM 2787 N N . ARG A 1 345 ? -8.142 2.018 -16.113 1.00 83.75 345 ARG A N 1
ATOM 2788 C CA . ARG A 1 345 ? -9.050 1.409 -15.122 1.00 83.75 345 ARG A CA 1
ATOM 2789 C C . ARG A 1 345 ? -8.403 0.283 -14.316 1.00 83.75 345 ARG A C 1
ATOM 2791 O O . ARG A 1 345 ? -9.003 -0.232 -13.372 1.00 83.75 345 ARG A O 1
ATOM 2798 N N . GLN A 1 346 ? -7.206 -0.146 -14.701 1.00 83.50 346 GLN A N 1
ATOM 2799 C CA . GLN A 1 346 ? -6.447 -1.142 -13.953 1.00 83.50 346 GLN A CA 1
ATOM 2800 C C . GLN A 1 346 ? -5.717 -0.481 -12.765 1.00 83.50 346 GLN A C 1
ATOM 2802 O O . GLN A 1 346 ? -5.527 0.732 -12.759 1.00 83.50 346 GLN A O 1
ATOM 2807 N N . PRO A 1 347 ? -5.313 -1.226 -11.725 1.00 84.50 347 PRO A N 1
ATOM 2808 C CA . PRO A 1 347 ? -4.456 -0.699 -10.671 1.00 84.50 347 PRO A CA 1
ATOM 2809 C C . PRO A 1 347 ? -3.101 -0.326 -11.245 1.00 84.50 347 PRO A C 1
ATOM 2811 O O . PRO A 1 347 ? -2.488 -1.137 -11.937 1.00 84.50 347 PRO A O 1
ATOM 2814 N N . HIS A 1 348 ? -2.626 0.869 -10.916 1.00 86.69 348 HIS A N 1
ATOM 2815 C CA . HIS A 1 348 ? -1.312 1.352 -11.316 1.00 86.69 348 HIS A CA 1
ATOM 2816 C C . HIS A 1 348 ? -0.472 1.662 -10.093 1.00 86.69 348 HIS A C 1
ATOM 2818 O O . HIS A 1 348 ? -0.984 2.113 -9.067 1.00 86.69 348 HIS A O 1
ATOM 2824 N N . VAL A 1 349 ? 0.842 1.553 -10.259 1.00 89.00 349 VAL A N 1
ATOM 2825 C CA . VAL A 1 349 ? 1.745 2.368 -9.450 1.00 89.00 349 VAL A CA 1
ATOM 2826 C C . VAL A 1 349 ? 1.713 3.780 -10.020 1.00 89.00 349 VAL A C 1
ATOM 2828 O O . VAL A 1 349 ? 2.088 3.997 -11.172 1.00 89.00 349 VAL A O 1
ATOM 2831 N N . ILE A 1 350 ? 1.259 4.741 -9.219 1.00 89.06 350 ILE A N 1
ATOM 2832 C CA . ILE A 1 350 ? 1.221 6.148 -9.614 1.00 89.06 350 ILE A CA 1
ATOM 2833 C C . ILE A 1 350 ? 2.439 6.856 -9.030 1.00 89.06 350 ILE A C 1
ATOM 2835 O O . ILE A 1 350 ? 2.616 6.913 -7.814 1.00 89.06 350 ILE A O 1
ATOM 2839 N N . ILE A 1 351 ? 3.270 7.420 -9.903 1.00 88.56 351 ILE A N 1
ATOM 2840 C CA . ILE A 1 351 ? 4.411 8.248 -9.521 1.00 88.56 351 ILE A CA 1
ATOM 2841 C C . ILE A 1 351 ? 4.052 9.692 -9.841 1.00 88.56 351 ILE A C 1
ATOM 2843 O O . ILE A 1 351 ? 3.820 10.041 -10.995 1.00 88.56 351 ILE A O 1
ATOM 2847 N N . ILE A 1 352 ? 4.020 10.541 -8.818 1.00 87.56 352 ILE A N 1
ATOM 2848 C CA . ILE A 1 352 ? 3.829 11.980 -8.987 1.00 87.56 352 ILE A CA 1
ATOM 2849 C C . ILE A 1 352 ? 5.169 12.649 -8.723 1.00 87.56 352 ILE A C 1
ATOM 2851 O O . ILE A 1 352 ? 5.739 12.530 -7.641 1.00 87.56 352 ILE A O 1
ATOM 2855 N N . SER A 1 353 ? 5.678 13.341 -9.733 1.00 84.69 353 SER A N 1
ATOM 2856 C CA . SER A 1 353 ? 6.949 14.049 -9.673 1.00 84.69 353 SER A CA 1
ATOM 2857 C C . SER A 1 353 ? 6.743 15.529 -9.952 1.00 84.69 353 SER A C 1
ATOM 2859 O O . SER A 1 353 ? 5.931 15.913 -10.793 1.00 84.69 353 SER A O 1
ATOM 2861 N N . ASN A 1 354 ? 7.506 16.359 -9.251 1.00 82.75 354 ASN A N 1
ATOM 2862 C CA . ASN A 1 354 ? 7.559 17.790 -9.489 1.00 82.75 354 ASN A CA 1
ATOM 2863 C C . ASN A 1 354 ? 8.850 18.101 -10.243 1.00 82.75 354 ASN A C 1
ATOM 2865 O O . ASN A 1 354 ? 9.947 17.843 -9.754 1.00 82.75 354 ASN A O 1
ATOM 2869 N N . SER A 1 355 ? 8.719 18.655 -11.440 1.00 71.69 355 SER A N 1
ATOM 2870 C CA . SER A 1 355 ? 9.834 19.211 -12.191 1.00 71.69 355 SER A CA 1
ATOM 2871 C C . SER A 1 355 ? 9.985 20.670 -11.795 1.00 71.69 355 SER A C 1
ATOM 2873 O O . SER A 1 355 ? 9.171 21.516 -12.177 1.00 71.69 355 SER A O 1
ATOM 2875 N N . ILE A 1 356 ? 11.050 20.957 -11.056 1.00 66.25 356 ILE A N 1
ATOM 2876 C CA . ILE A 1 356 ? 11.457 22.322 -10.748 1.00 66.25 356 ILE A CA 1
ATOM 2877 C C . ILE A 1 356 ? 12.462 22.771 -11.806 1.00 66.25 356 ILE A C 1
ATOM 2879 O O . ILE A 1 356 ? 13.508 22.159 -12.000 1.00 66.25 356 ILE A O 1
ATOM 2883 N N . ALA A 1 357 ? 12.107 23.812 -12.550 1.00 62.09 357 ALA A N 1
ATOM 2884 C CA . ALA A 1 357 ? 13.085 24.604 -13.277 1.00 62.09 357 ALA A CA 1
ATOM 2885 C C . ALA A 1 357 ? 13.532 25.700 -12.305 1.00 62.09 357 ALA A C 1
ATOM 2887 O O . ALA A 1 357 ? 12.912 26.759 -12.253 1.00 62.09 357 ALA A O 1
ATOM 2888 N N . GLY A 1 358 ? 14.497 25.389 -11.438 1.00 62.94 358 GLY A N 1
ATOM 2889 C CA . GLY A 1 358 ? 14.920 26.309 -10.385 1.00 62.94 358 GLY A CA 1
ATOM 2890 C C . GLY A 1 358 ? 15.578 25.626 -9.192 1.00 62.94 358 GLY A C 1
ATOM 2891 O O . GLY A 1 358 ? 15.766 24.408 -9.166 1.00 62.94 358 GLY A O 1
ATOM 2892 N N . SER A 1 359 ? 15.940 26.449 -8.218 1.00 68.75 359 SER A N 1
ATOM 2893 C CA . SER A 1 359 ? 16.493 26.044 -6.929 1.00 68.75 359 SER A CA 1
ATOM 2894 C C . SER A 1 359 ? 15.438 25.375 -6.037 1.00 68.75 359 SER A C 1
ATOM 2896 O O . SER A 1 359 ? 14.235 25.422 -6.300 1.00 68.75 359 SER A O 1
ATOM 2898 N N . MET A 1 360 ? 15.880 24.764 -4.936 1.00 69.56 360 MET A N 1
ATOM 2899 C CA . MET A 1 360 ? 14.960 24.272 -3.904 1.00 69.56 360 MET A CA 1
ATOM 2900 C C . MET A 1 360 ? 14.172 25.422 -3.245 1.00 69.56 360 MET A C 1
ATOM 2902 O O . MET A 1 360 ? 13.041 25.222 -2.812 1.00 69.56 360 MET A O 1
ATOM 2906 N N . ASP A 1 361 ? 14.724 26.636 -3.218 1.00 71.31 361 ASP A N 1
ATOM 2907 C CA . ASP A 1 361 ? 14.035 27.809 -2.673 1.00 71.31 361 ASP A CA 1
ATOM 2908 C C . ASP A 1 361 ? 12.839 28.204 -3.549 1.00 71.31 361 ASP A C 1
ATOM 2910 O O . ASP A 1 361 ? 11.757 28.481 -3.031 1.00 71.31 361 ASP A O 1
ATOM 2914 N N . ASP A 1 362 ? 12.981 28.103 -4.876 1.00 68.31 362 ASP A N 1
ATOM 2915 C CA . ASP A 1 362 ? 11.873 28.309 -5.818 1.00 68.31 362 ASP A CA 1
ATOM 2916 C C . ASP A 1 362 ? 10.729 27.315 -5.575 1.00 68.31 362 ASP A C 1
ATOM 2918 O O . ASP A 1 362 ? 9.554 27.658 -5.724 1.00 68.31 362 ASP A O 1
ATOM 2922 N N . PHE A 1 363 ? 11.056 26.081 -5.178 1.00 73.31 363 PHE A N 1
ATOM 2923 C CA . PHE A 1 363 ? 10.060 25.079 -4.802 1.00 73.31 363 PHE A CA 1
ATOM 2924 C C . PHE A 1 363 ? 9.302 25.482 -3.533 1.00 73.31 363 PHE A C 1
ATOM 2926 O O . PHE A 1 363 ? 8.070 25.438 -3.522 1.00 73.31 363 PHE A O 1
ATOM 2933 N N . TYR A 1 364 ? 10.009 25.903 -2.480 1.00 72.75 364 TYR A N 1
ATOM 2934 C CA . TYR A 1 364 ? 9.377 26.305 -1.220 1.00 72.75 364 TYR A CA 1
ATOM 2935 C C . TYR A 1 364 ? 8.509 27.553 -1.370 1.00 72.75 364 TYR A C 1
ATOM 2937 O O . TYR A 1 364 ? 7.400 27.579 -0.834 1.00 72.75 364 TYR A O 1
ATOM 2945 N N . ILE A 1 365 ? 8.964 28.544 -2.144 1.00 70.75 365 ILE A N 1
ATOM 2946 C CA . ILE A 1 365 ? 8.179 29.746 -2.453 1.00 70.75 365 ILE A CA 1
ATOM 2947 C C . ILE A 1 365 ? 6.854 29.343 -3.108 1.00 70.75 365 ILE A C 1
ATOM 2949 O O . ILE A 1 365 ? 5.791 29.736 -2.636 1.00 70.75 365 ILE A O 1
ATOM 2953 N N . ARG A 1 366 ? 6.896 28.483 -4.133 1.00 70.81 366 ARG A N 1
ATOM 2954 C CA . ARG A 1 366 ? 5.689 28.031 -4.847 1.00 70.81 366 ARG A CA 1
ATOM 2955 C C . ARG A 1 366 ? 4.760 27.169 -3.986 1.00 70.81 366 ARG A C 1
ATOM 2957 O O . ARG A 1 366 ? 3.554 27.210 -4.189 1.00 70.81 366 ARG A O 1
ATOM 2964 N N . MET A 1 367 ? 5.293 26.411 -3.026 1.00 66.44 367 MET A N 1
ATOM 2965 C CA . MET A 1 367 ? 4.484 25.643 -2.068 1.00 66.44 367 MET A CA 1
ATOM 2966 C C . MET A 1 367 ? 3.774 26.536 -1.038 1.00 66.44 367 MET A C 1
ATOM 2968 O O . MET A 1 367 ? 2.686 26.181 -0.586 1.00 66.44 367 MET A O 1
ATOM 2972 N N . GLY A 1 368 ? 4.383 27.662 -0.646 1.00 64.19 368 GLY A N 1
ATOM 2973 C CA . GLY A 1 368 ? 3.808 28.612 0.315 1.00 64.19 368 GLY A CA 1
ATOM 2974 C C . GLY A 1 368 ? 2.825 29.613 -0.301 1.00 64.19 368 GLY A C 1
ATOM 2975 O O . GLY A 1 368 ? 1.958 30.136 0.399 1.00 64.19 368 GLY A O 1
ATOM 2976 N N . ASP A 1 369 ? 2.941 29.872 -1.603 1.00 62.75 369 ASP A N 1
ATOM 2977 C CA . ASP A 1 369 ? 2.145 30.869 -2.311 1.00 62.75 369 ASP A CA 1
ATOM 2978 C C . ASP A 1 369 ? 0.811 30.260 -2.789 1.00 62.75 369 ASP A C 1
ATOM 2980 O O . ASP A 1 369 ? 0.688 29.727 -3.894 1.00 62.75 369 ASP A O 1
ATOM 2984 N N . ASN A 1 370 ? -0.223 30.320 -1.937 1.00 56.84 370 ASN A N 1
ATOM 2985 C CA . ASN A 1 370 ? -1.550 29.733 -2.200 1.00 56.84 370 ASN A CA 1
ATOM 2986 C C . ASN A 1 370 ? -2.192 30.181 -3.531 1.00 56.84 370 ASN A C 1
ATOM 2988 O O . ASN A 1 370 ? -3.050 29.474 -4.059 1.00 56.84 370 ASN A O 1
ATOM 2992 N N . ASN A 1 371 ? -1.763 31.318 -4.089 1.00 53.03 371 ASN A N 1
ATOM 2993 C CA . ASN A 1 371 ? -2.286 31.884 -5.334 1.00 53.03 371 ASN A CA 1
ATOM 2994 C C . ASN A 1 371 ? -1.700 31.252 -6.617 1.00 53.03 371 ASN A C 1
ATOM 2996 O O . ASN A 1 371 ? -2.283 31.437 -7.682 1.00 53.03 371 ASN A O 1
ATOM 3000 N N . GLN A 1 372 ? -0.601 30.485 -6.545 1.00 56.19 372 GLN A N 1
ATOM 3001 C CA . GLN A 1 372 ? 0.037 29.839 -7.714 1.00 56.19 372 GLN A CA 1
ATOM 3002 C C . GLN A 1 372 ? -0.279 28.336 -7.843 1.00 56.19 372 GLN A C 1
ATOM 3004 O O . GLN A 1 372 ? 0.270 27.638 -8.695 1.00 56.19 372 GLN A O 1
ATOM 3009 N N . ASN A 1 373 ? -1.198 27.817 -7.027 1.00 62.69 373 ASN A N 1
ATOM 3010 C CA . ASN A 1 373 ? -1.532 26.389 -6.974 1.00 62.69 373 ASN A CA 1
ATOM 3011 C C . ASN A 1 373 ? -2.613 25.952 -7.986 1.00 62.69 373 ASN A C 1
ATOM 3013 O O . ASN A 1 373 ? -3.176 24.860 -7.866 1.00 62.69 373 ASN A O 1
ATOM 3017 N N . GLY A 1 374 ? -2.912 26.781 -8.989 1.00 70.56 374 GLY A N 1
ATOM 3018 C CA . GLY A 1 374 ? -3.851 26.457 -10.063 1.00 70.56 374 GLY A CA 1
ATOM 3019 C C . GLY A 1 374 ? -3.215 25.628 -11.182 1.00 70.56 374 GLY A C 1
ATOM 3020 O O . GLY A 1 374 ? -2.057 25.837 -11.551 1.00 70.56 374 GLY A O 1
ATOM 3021 N N . VAL A 1 375 ? -3.990 24.701 -11.756 1.00 79.19 375 VAL A N 1
ATOM 3022 C CA . VAL A 1 375 ? -3.616 24.056 -13.023 1.00 79.19 375 VAL A CA 1
ATOM 3023 C C . VAL A 1 375 ? -3.680 25.111 -14.128 1.00 79.19 375 VAL A C 1
ATOM 3025 O O . VAL A 1 375 ? -4.736 25.694 -14.369 1.00 79.19 375 VAL A O 1
ATOM 3028 N N . HIS A 1 376 ? -2.566 25.334 -14.816 1.00 82.19 376 HIS A N 1
ATOM 3029 C CA . HIS A 1 376 ? -2.486 26.210 -15.974 1.00 82.19 376 HIS A CA 1
ATOM 3030 C C . HIS A 1 376 ? -2.786 25.394 -17.243 1.00 82.19 376 HIS A C 1
ATOM 3032 O O . HIS A 1 376 ? -1.981 24.566 -17.671 1.00 82.19 376 HIS A O 1
ATOM 3038 N N . ASN A 1 377 ? -3.979 25.578 -17.814 1.00 73.75 377 ASN A N 1
ATOM 3039 C CA . ASN A 1 377 ? -4.476 24.790 -18.954 1.00 73.75 377 ASN A CA 1
ATOM 3040 C C . ASN A 1 377 ? -4.339 25.500 -20.314 1.00 73.75 377 ASN A C 1
ATOM 3042 O O . ASN A 1 377 ? -4.700 24.920 -21.337 1.00 73.75 377 ASN A O 1
ATOM 3046 N N . GLU A 1 378 ? -3.852 26.741 -20.339 1.00 75.12 378 GLU A N 1
ATOM 3047 C CA . GLU A 1 378 ? -3.705 27.528 -21.566 1.00 75.12 378 GLU A CA 1
ATOM 3048 C C . GLU A 1 378 ? -2.366 27.253 -22.266 1.00 75.12 378 GLU A C 1
ATOM 3050 O O . GLU A 1 378 ? -1.446 26.654 -21.695 1.00 75.12 378 GLU A O 1
ATOM 3055 N N . SER A 1 379 ? -2.252 27.679 -23.530 1.00 75.81 379 SER A N 1
ATOM 3056 C CA . SER A 1 379 ? -1.000 27.575 -24.283 1.00 75.81 379 SER A CA 1
ATOM 3057 C C . SER A 1 379 ? 0.096 28.363 -23.568 1.00 75.81 379 SER A C 1
ATOM 3059 O O . SER A 1 379 ? 0.013 29.586 -23.452 1.00 75.81 379 SER A O 1
ATOM 3061 N N . CYS A 1 380 ? 1.133 27.669 -23.110 1.00 79.19 380 CYS A N 1
ATOM 3062 C CA . CYS A 1 380 ? 2.206 28.267 -22.335 1.00 79.19 380 CYS A CA 1
ATOM 3063 C C . CYS A 1 380 ? 3.532 28.132 -23.095 1.00 79.19 380 CYS A C 1
ATOM 3065 O O . CYS A 1 380 ? 4.097 27.038 -23.145 1.00 79.19 380 CYS A O 1
ATOM 3067 N N . PRO A 1 381 ? 4.083 29.234 -23.639 1.00 77.75 381 PRO A N 1
ATOM 3068 C CA . PRO A 1 381 ? 5.363 29.208 -24.347 1.00 77.75 381 PRO A CA 1
ATOM 3069 C C . PRO A 1 381 ? 6.516 28.660 -23.492 1.00 77.75 381 PRO A C 1
ATOM 3071 O O . PRO A 1 381 ? 7.385 27.961 -24.007 1.00 77.75 381 PRO A O 1
ATOM 3074 N N . GLU A 1 382 ? 6.500 28.931 -22.179 1.00 75.50 382 GLU A N 1
ATOM 3075 C CA . GLU A 1 382 ? 7.477 28.411 -21.208 1.00 75.50 382 GLU A CA 1
ATOM 3076 C C . GLU A 1 382 ? 7.391 26.878 -21.084 1.00 75.50 382 GLU A C 1
ATOM 3078 O O . GLU A 1 382 ? 8.411 26.193 -20.991 1.00 75.50 382 GLU A O 1
ATOM 3083 N N . TYR A 1 383 ? 6.178 26.320 -21.117 1.00 75.25 383 TYR A N 1
ATOM 3084 C CA . TYR A 1 383 ? 5.953 24.877 -21.090 1.00 75.25 383 TYR A CA 1
ATOM 3085 C C . TYR A 1 383 ? 6.335 24.214 -22.420 1.00 75.25 383 TYR A C 1
ATOM 3087 O O . TYR A 1 383 ? 7.050 23.210 -22.415 1.00 75.25 383 TYR A O 1
ATOM 3095 N N . ASP A 1 384 ? 5.917 24.797 -23.545 1.00 75.06 384 ASP A N 1
ATOM 3096 C CA . ASP A 1 384 ? 6.151 24.254 -24.887 1.00 75.06 384 ASP A CA 1
ATOM 3097 C C . ASP A 1 384 ? 7.637 24.241 -25.256 1.00 75.06 384 ASP A C 1
ATOM 3099 O O . ASP A 1 384 ? 8.136 23.247 -25.788 1.00 75.06 384 ASP A O 1
ATOM 3103 N N . MET A 1 385 ? 8.370 25.311 -24.928 1.00 71.00 385 MET A N 1
ATOM 3104 C CA . MET A 1 385 ? 9.823 25.384 -25.110 1.00 71.00 385 MET A CA 1
ATOM 3105 C C . MET A 1 385 ? 10.522 24.241 -24.358 1.00 71.00 385 MET A C 1
ATOM 3107 O O . MET A 1 385 ? 11.302 23.490 -24.941 1.00 71.00 385 MET A O 1
ATOM 3111 N N . ARG A 1 386 ? 10.143 24.018 -23.095 1.00 70.12 386 ARG A N 1
ATOM 3112 C CA . ARG A 1 386 ? 10.714 22.967 -22.235 1.00 70.12 386 ARG A CA 1
ATOM 3113 C C . ARG A 1 386 ? 10.271 21.548 -22.595 1.00 70.12 386 ARG A C 1
ATOM 3115 O O . ARG A 1 386 ? 10.881 20.578 -22.139 1.00 70.12 386 ARG A O 1
ATOM 3122 N N . GLN A 1 387 ? 9.163 21.371 -23.313 1.00 66.69 387 GLN A N 1
ATOM 3123 C CA . GLN A 1 387 ? 8.787 20.063 -23.865 1.00 66.69 387 GLN A CA 1
ATOM 3124 C C . GLN A 1 387 ? 9.657 19.720 -25.080 1.00 66.69 387 GLN A C 1
ATOM 3126 O O . GLN A 1 387 ? 10.101 18.580 -25.214 1.00 66.69 387 GLN A O 1
ATOM 3131 N N . ARG A 1 388 ? 9.978 20.717 -25.916 1.00 61.59 388 ARG A N 1
ATOM 3132 C CA . ARG A 1 388 ? 10.844 20.547 -27.095 1.00 61.59 388 ARG A CA 1
ATOM 3133 C C . ARG A 1 388 ? 12.300 20.261 -26.731 1.00 61.59 388 ARG A C 1
ATOM 3135 O O . ARG A 1 388 ? 12.896 19.393 -27.355 1.00 61.59 388 ARG A O 1
ATOM 3142 N N . GLU A 1 389 ? 12.838 20.902 -25.693 1.00 60.97 389 GLU A N 1
ATOM 3143 C CA . GLU A 1 389 ? 14.213 20.659 -25.214 1.00 60.97 389 GLU A CA 1
ATOM 3144 C C . GLU A 1 389 ? 14.482 19.192 -24.835 1.00 60.97 389 GLU A C 1
ATOM 3146 O O . GLU A 1 389 ? 15.608 18.731 -24.966 1.00 60.97 389 GLU A O 1
ATOM 3151 N N . ARG A 1 390 ? 13.463 18.424 -24.415 1.00 56.69 390 ARG A N 1
ATOM 3152 C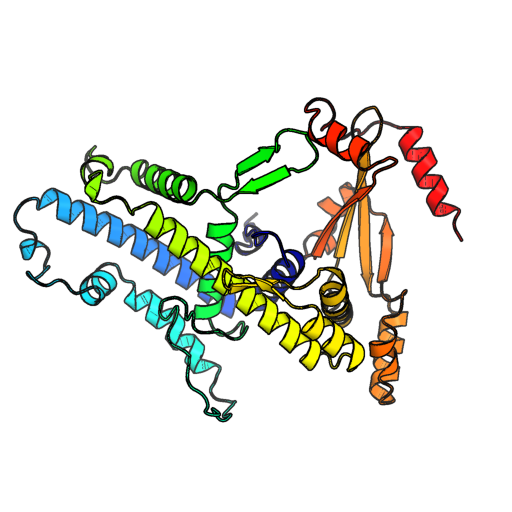 CA . ARG A 1 390 ? 13.624 16.991 -24.101 1.00 56.69 390 ARG A CA 1
ATOM 3153 C C . ARG A 1 390 ? 13.474 16.058 -25.295 1.00 56.69 390 ARG A C 1
ATOM 3155 O O . ARG A 1 390 ? 14.048 14.980 -25.264 1.00 56.69 390 ARG A O 1
ATOM 3162 N N . MET A 1 391 ? 12.715 16.444 -26.319 1.00 46.75 391 MET A N 1
ATOM 3163 C CA . MET A 1 391 ? 12.596 15.641 -27.544 1.00 46.75 391 MET A CA 1
ATOM 3164 C C . MET A 1 391 ? 13.810 15.798 -28.475 1.00 46.75 391 MET A C 1
ATOM 3166 O O . MET A 1 391 ? 13.869 15.124 -29.492 1.00 46.75 391 MET A O 1
ATOM 3170 N N . GLY A 1 392 ? 14.754 16.690 -28.144 1.00 36.78 392 GLY A N 1
ATOM 3171 C CA . GLY A 1 392 ? 16.003 16.907 -28.881 1.00 36.78 392 GLY A CA 1
ATOM 3172 C C . GLY A 1 392 ? 17.264 16.373 -28.192 1.00 36.78 392 GLY A C 1
ATOM 3173 O O . GLY A 1 392 ? 18.359 16.678 -28.654 1.00 36.78 392 GLY A O 1
ATOM 3174 N N . CYS A 1 393 ? 17.138 15.625 -27.092 1.00 33.19 393 CYS A N 1
ATOM 3175 C CA . CYS A 1 393 ? 18.255 14.898 -26.486 1.00 33.19 393 CYS A CA 1
ATOM 3176 C C . CYS A 1 393 ? 18.204 13.432 -26.933 1.00 33.19 393 CYS A C 1
ATOM 3178 O O . CYS A 1 393 ? 17.741 12.582 -26.173 1.00 33.19 393 CYS A O 1
ATOM 3180 N N . ASP A 1 394 ? 18.648 13.191 -28.167 1.00 31.36 394 ASP A N 1
ATOM 3181 C CA . ASP A 1 394 ? 19.134 11.881 -28.622 1.00 31.36 394 ASP A CA 1
ATOM 3182 C C . ASP A 1 394 ? 20.621 11.719 -28.269 1.00 31.36 394 ASP A C 1
ATOM 3184 O O . ASP A 1 394 ? 21.383 12.704 -28.450 1.00 31.36 394 ASP A O 1
#

Sequence (394 aa):
MTGTNDILAEFDAHVGDCSCHLRAQMLLSLTCYYRESKRREWIDDVIGVLKNIENNIITMYSDIHRAHGVVRSLGFSSLISLDDLFDRIGCTSLFKILDNQSSKIDSDSKDKKSIDTNPTIGHQNRKVTGDKWNLSDYRMVTRFLSSCRLLSLYKTATLEPGATRICYRLDPFVVFFENKKQFDQLDLINNNLLPNLITHNDLPSHRTLTNEMENMQIYITELTSDWISGLSDEIGLGEPIQRLLQSSTRLSARKLRCIPAYPSLLVIRFEWFVKNIPIFLVVRRFCTQGYHNAFYRISVKPTA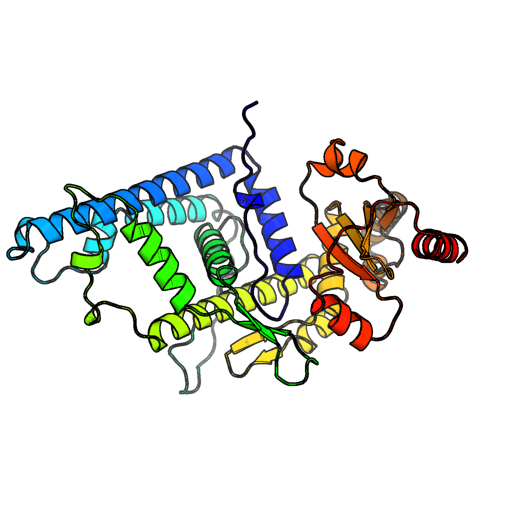VRQYIEAVRQNNAKIVDHGNIDWFDVTPVSLNSVLLDDWARQPHVIIISNSIAGSMDDFYIRMGDNNQNGVHNESCPEYDMRQRERMGCD

pLDDT: mean 74.21, std 16.49, range [28.22, 94.69]

Radius of gyration: 25.57 Å; chains: 1; bounding box: 60×60×68 Å

Organism: NCBI:txid433720